Protein AF-A0A1V4AU35-F1 (afdb_monomer_lite)

Structure (mmCIF, N/CA/C/O backbone):
data_AF-A0A1V4AU35-F1
#
_entry.id   AF-A0A1V4AU35-F1
#
loop_
_atom_site.group_PDB
_atom_site.id
_atom_site.type_symbol
_atom_site.label_atom_id
_atom_site.label_alt_id
_atom_site.label_comp_id
_atom_site.label_asym_id
_atom_site.label_entity_id
_atom_site.label_seq_id
_atom_site.pdbx_PDB_ins_code
_atom_site.Cartn_x
_atom_site.Cartn_y
_atom_site.Cartn_z
_atom_site.occupancy
_atom_site.B_iso_or_equiv
_atom_site.auth_seq_id
_atom_site.auth_comp_id
_atom_site.auth_asym_id
_atom_site.auth_atom_id
_atom_site.pdbx_PDB_model_num
ATOM 1 N N . MET A 1 1 ? 30.024 5.026 27.381 1.00 40.88 1 MET A N 1
ATOM 2 C CA . MET A 1 1 ? 29.007 5.683 26.532 1.00 40.88 1 MET A CA 1
ATOM 3 C C . MET A 1 1 ? 27.911 4.669 26.258 1.00 40.88 1 MET A C 1
ATOM 5 O O . MET A 1 1 ? 28.173 3.705 25.551 1.00 40.88 1 MET A O 1
ATOM 9 N N . HIS A 1 2 ? 26.726 4.820 26.856 1.00 42.16 2 HIS A N 1
ATOM 10 C CA . HIS A 1 2 ? 25.562 4.055 26.404 1.00 42.16 2 HIS A CA 1
ATOM 11 C C . HIS A 1 2 ? 25.242 4.526 24.984 1.00 42.16 2 HIS A C 1
ATOM 13 O O . HIS A 1 2 ? 24.972 5.709 24.787 1.00 42.16 2 HIS A O 1
ATOM 19 N N . LYS A 1 3 ? 25.348 3.635 23.991 1.00 52.97 3 LYS A N 1
ATOM 20 C CA . LYS A 1 3 ? 24.887 3.923 22.630 1.00 52.97 3 LYS A CA 1
ATOM 21 C C . LYS A 1 3 ? 23.388 4.206 22.758 1.00 52.97 3 LYS A C 1
ATOM 23 O O . LYS A 1 3 ? 22.658 3.338 23.234 1.00 52.97 3 LYS A O 1
ATOM 28 N N . ALA A 1 4 ? 22.962 5.435 22.465 1.00 67.38 4 ALA A N 1
ATOM 29 C CA . ALA A 1 4 ? 21.545 5.776 22.483 1.00 67.38 4 ALA A CA 1
ATOM 30 C C . ALA A 1 4 ? 20.812 4.773 21.583 1.00 67.38 4 ALA A C 1
ATOM 32 O O . ALA A 1 4 ? 21.264 4.496 20.471 1.00 67.38 4 ALA A O 1
ATOM 33 N N . VAL A 1 5 ? 19.745 4.165 22.102 1.00 85.75 5 VAL A N 1
ATOM 34 C CA . VAL A 1 5 ? 18.969 3.172 21.354 1.00 85.75 5 VAL A CA 1
ATOM 35 C C . VAL A 1 5 ? 18.377 3.868 20.134 1.00 85.75 5 VAL A C 1
ATOM 37 O O . VAL A 1 5 ? 17.760 4.923 20.275 1.00 85.75 5 VAL A O 1
ATOM 40 N N . ASN A 1 6 ? 18.579 3.294 18.946 1.00 92.31 6 ASN A N 1
ATOM 41 C CA . ASN A 1 6 ? 18.028 3.836 17.712 1.00 92.31 6 ASN A CA 1
ATOM 42 C C . ASN A 1 6 ? 16.489 3.928 17.842 1.00 92.31 6 ASN A C 1
ATOM 44 O O . ASN A 1 6 ? 15.837 2.889 18.009 1.00 92.31 6 ASN A O 1
ATOM 48 N N . PRO A 1 7 ? 15.891 5.135 17.775 1.00 93.06 7 PRO A N 1
ATOM 49 C CA . PRO A 1 7 ? 14.463 5.343 18.033 1.00 93.06 7 PRO A CA 1
ATOM 50 C C . PRO A 1 7 ? 13.555 4.707 16.970 1.00 93.06 7 PRO A C 1
ATOM 52 O O . PRO A 1 7 ? 12.344 4.598 17.178 1.00 93.06 7 PRO A O 1
ATOM 55 N N . TYR A 1 8 ? 14.132 4.267 15.850 1.00 95.00 8 TYR A N 1
ATOM 56 C CA . TYR A 1 8 ? 13.430 3.614 14.751 1.00 95.00 8 TYR A CA 1
ATOM 57 C C . TYR A 1 8 ? 13.539 2.083 14.785 1.00 95.00 8 TYR A C 1
ATOM 59 O O . TYR A 1 8 ? 12.845 1.426 14.023 1.00 95.00 8 TYR A O 1
ATOM 67 N N . SER A 1 9 ? 14.331 1.494 15.692 1.00 91.50 9 SER A N 1
ATOM 68 C CA . SER A 1 9 ? 14.586 0.037 15.763 1.00 91.50 9 SER A CA 1
ATOM 69 C C . SER A 1 9 ? 13.338 -0.842 15.946 1.00 91.50 9 SER A C 1
ATOM 71 O O . SER A 1 9 ? 13.358 -2.022 15.614 1.00 91.50 9 SER A O 1
ATOM 73 N N . GLY A 1 10 ? 12.234 -0.276 16.442 1.00 87.38 10 GLY A N 1
ATOM 74 C CA . GLY A 1 10 ? 10.934 -0.944 16.556 1.00 87.38 10 GLY A CA 1
ATOM 75 C C . GLY A 1 10 ? 10.010 -0.728 15.353 1.00 87.38 10 GLY A C 1
ATOM 76 O O . GLY A 1 10 ? 8.789 -0.691 15.543 1.00 87.38 10 GLY A O 1
ATOM 77 N N . TRP A 1 11 ? 10.547 -0.479 14.156 1.00 89.88 11 TRP A N 1
ATOM 78 C CA . TRP A 1 11 ? 9.750 -0.294 12.942 1.00 89.88 11 TRP A CA 1
ATOM 79 C C . TRP A 1 11 ? 8.896 -1.536 12.640 1.00 89.88 11 TRP A C 1
ATOM 81 O O . TRP A 1 11 ? 9.193 -2.656 13.050 1.00 89.88 11 TRP A O 1
ATOM 91 N N . GLY A 1 12 ? 7.756 -1.335 11.977 1.00 85.31 12 GLY A N 1
ATOM 92 C CA . GLY A 1 12 ? 6.824 -2.424 11.654 1.00 85.31 12 GLY A CA 1
ATOM 93 C C . GLY A 1 12 ? 5.922 -2.890 12.806 1.00 85.31 12 GLY A C 1
ATOM 94 O O . GLY A 1 12 ? 4.994 -3.660 12.554 1.00 85.31 12 GLY A O 1
ATOM 95 N N . THR A 1 13 ? 6.112 -2.395 14.030 1.00 91.44 13 THR A N 1
ATOM 96 C CA . THR A 1 13 ? 5.210 -2.661 15.165 1.00 91.44 13 THR A CA 1
ATOM 97 C C . THR A 1 13 ? 4.168 -1.547 15.340 1.00 91.44 13 THR A C 1
ATOM 99 O O . THR A 1 13 ? 4.411 -0.412 14.921 1.00 91.44 13 THR A O 1
ATOM 102 N N . PRO A 1 14 ? 2.986 -1.828 15.927 1.00 92.12 14 PRO A N 1
ATOM 103 C CA . PRO A 1 14 ? 2.044 -0.777 16.304 1.00 92.12 14 PRO A CA 1
ATOM 104 C C . PRO A 1 14 ? 2.680 0.226 17.274 1.00 92.12 14 PRO A C 1
ATOM 106 O O . PRO A 1 14 ? 3.368 -0.164 18.215 1.00 92.12 14 PRO A O 1
ATOM 109 N N . VAL A 1 15 ? 2.421 1.515 17.058 1.00 92.69 15 VAL A N 1
ATOM 110 C CA . VAL A 1 15 ? 3.004 2.623 17.834 1.00 92.69 15 VAL A CA 1
ATOM 111 C C . VAL A 1 15 ? 1.920 3.453 18.524 1.00 92.69 15 VAL A C 1
ATOM 113 O O . VAL A 1 15 ? 0.766 3.443 18.107 1.00 92.69 15 VAL A O 1
ATOM 116 N N . SER A 1 16 ? 2.294 4.194 19.564 1.00 91.62 16 SER A N 1
ATOM 117 C CA . SER A 1 16 ? 1.401 5.048 20.360 1.00 91.62 16 SER A CA 1
ATOM 118 C C . SER A 1 16 ? 2.112 6.332 20.796 1.00 91.62 16 SER A C 1
ATOM 120 O O . SER A 1 16 ? 3.343 6.425 20.707 1.00 91.62 16 SER A O 1
ATOM 122 N N . GLY A 1 17 ? 1.350 7.311 21.295 1.00 89.12 17 GLY A N 1
ATOM 123 C CA . GLY A 1 17 ? 1.886 8.569 21.821 1.00 89.12 17 GLY A CA 1
ATOM 124 C C . GLY A 1 17 ? 2.767 9.318 20.816 1.00 89.12 17 GLY A C 1
ATOM 125 O O . GLY A 1 17 ? 2.434 9.417 19.638 1.00 89.12 17 GLY A O 1
ATOM 126 N N . GLU A 1 18 ? 3.924 9.807 21.267 1.00 86.75 18 GLU A N 1
ATOM 127 C CA . GLU A 1 18 ? 4.847 10.624 20.460 1.00 86.75 18 GLU A CA 1
ATOM 128 C C . GLU A 1 18 ? 5.419 9.902 19.228 1.00 86.75 18 GLU A C 1
ATOM 130 O O . GLU A 1 18 ? 5.852 10.552 18.277 1.00 86.75 18 GLU A O 1
ATOM 135 N N . ARG A 1 19 ? 5.401 8.557 19.190 1.00 91.31 19 ARG A N 1
ATOM 136 C CA . ARG A 1 19 ? 5.804 7.810 17.985 1.00 91.31 19 ARG A CA 1
ATOM 137 C C . ARG A 1 19 ? 4.733 7.823 16.887 1.00 91.31 19 ARG A C 1
ATOM 139 O O . ARG A 1 19 ? 5.076 7.567 15.734 1.00 91.31 19 ARG A O 1
ATOM 146 N N . LEU A 1 20 ? 3.470 8.120 17.206 1.00 94.00 20 LEU A N 1
ATOM 147 C CA . LEU A 1 20 ? 2.360 8.173 16.247 1.00 94.00 20 LEU A CA 1
ATOM 148 C C . LEU A 1 20 ? 2.247 9.567 15.602 1.00 94.00 20 LEU A C 1
ATOM 150 O O . LEU A 1 20 ? 1.306 10.327 15.825 1.00 94.00 20 LEU A O 1
ATOM 154 N N . VAL A 1 21 ? 3.245 9.902 14.792 1.00 94.38 21 VAL A N 1
ATOM 155 C CA . VAL A 1 21 ? 3.406 11.225 14.170 1.00 94.38 21 VAL A CA 1
ATOM 156 C C . VAL A 1 21 ? 2.349 11.529 13.103 1.00 94.38 21 VAL A C 1
ATOM 158 O O . VAL A 1 21 ? 1.870 10.636 12.402 1.00 94.38 21 VAL A O 1
ATOM 161 N N . GLY A 1 22 ? 1.998 12.809 12.947 1.00 92.56 22 GLY A N 1
ATOM 162 C CA . GLY A 1 22 ? 1.112 13.283 11.876 1.00 92.56 22 GLY A CA 1
ATOM 163 C C . GLY A 1 22 ? -0.342 12.789 11.935 1.00 92.56 22 GLY A C 1
ATOM 164 O O . GLY A 1 22 ? -1.045 12.881 10.930 1.00 92.56 22 GLY A O 1
ATOM 165 N N . ARG A 1 23 ? -0.811 12.238 13.069 1.00 95.12 23 ARG A N 1
ATOM 166 C CA . ARG A 1 23 ? -2.171 11.667 13.210 1.00 95.12 23 ARG A CA 1
ATOM 167 C C . ARG A 1 23 ? -3.092 12.393 14.196 1.00 95.12 23 ARG A C 1
ATOM 169 O O . ARG A 1 23 ? -4.224 11.953 14.364 1.00 95.12 23 ARG A O 1
ATOM 176 N N . SER A 1 24 ? -2.667 13.493 14.817 1.00 92.31 24 SER A N 1
ATOM 177 C CA . SER A 1 24 ? -3.424 14.138 15.905 1.00 92.31 24 SER A CA 1
ATOM 178 C C . SER A 1 24 ? -4.845 14.552 15.503 1.00 92.31 24 SER A C 1
ATOM 180 O O . SER A 1 24 ? -5.803 14.133 16.142 1.00 92.31 24 SER A O 1
ATOM 182 N N . GLN A 1 25 ? -5.005 15.270 14.385 1.00 91.94 25 GLN A N 1
ATOM 183 C CA . GLN A 1 25 ? -6.330 15.699 13.900 1.00 91.94 25 GLN A CA 1
ATOM 184 C C . GLN A 1 25 ? -7.235 14.510 13.537 1.00 91.94 25 GLN A C 1
ATOM 186 O O . GLN A 1 25 ? -8.442 14.528 13.775 1.00 91.94 25 GLN A O 1
ATOM 191 N N . LEU A 1 26 ? -6.648 13.451 12.971 1.00 93.44 26 LEU A N 1
ATOM 192 C CA . LEU A 1 26 ? -7.372 12.231 12.627 1.00 93.44 26 LEU A CA 1
ATOM 193 C C . LEU A 1 26 ? -7.888 11.520 13.883 1.00 93.44 26 LEU A C 1
ATOM 195 O O . LEU A 1 26 ? -9.044 11.101 13.920 1.00 93.44 26 LEU A O 1
ATOM 199 N N . LEU A 1 27 ? -7.037 11.398 14.905 1.00 94.44 27 LEU A N 1
ATOM 200 C CA . LEU A 1 27 ? -7.393 10.806 16.193 1.00 94.44 27 LEU A CA 1
ATOM 201 C C . LEU A 1 27 ? -8.503 11.600 16.875 1.00 94.44 27 LEU A C 1
ATOM 203 O O . LEU A 1 27 ? -9.478 11.001 17.320 1.00 94.44 27 LEU A O 1
ATOM 207 N N . GLU A 1 28 ? -8.400 12.929 16.902 1.00 92.44 28 GLU A N 1
ATOM 208 C CA . GLU A 1 28 ? -9.446 13.800 17.448 1.00 92.44 28 GLU A CA 1
ATOM 209 C C . GLU A 1 28 ? -10.789 13.562 16.754 1.00 92.44 28 GLU A C 1
ATOM 211 O O . GLU A 1 28 ? -11.797 13.345 17.431 1.00 92.44 28 GLU A O 1
ATOM 216 N N . ARG A 1 29 ? -10.798 13.507 15.415 1.00 93.06 29 ARG A N 1
ATOM 217 C CA . ARG A 1 29 ? -12.007 13.206 14.639 1.00 93.06 29 ARG A CA 1
ATOM 218 C C . ARG A 1 29 ? -12.571 11.827 14.985 1.00 93.06 29 ARG A C 1
ATOM 220 O O . ARG A 1 29 ? -13.757 11.727 15.284 1.00 93.06 29 ARG A O 1
ATOM 227 N N . ILE A 1 30 ? -11.749 10.775 14.980 1.00 93.62 30 ILE A N 1
ATOM 228 C CA . ILE A 1 30 ? -12.191 9.404 15.300 1.00 93.62 30 ILE A CA 1
ATOM 229 C C . ILE A 1 30 ? -12.781 9.344 16.716 1.00 93.62 30 ILE A C 1
ATOM 231 O O . ILE A 1 30 ? -13.872 8.810 16.908 1.00 93.62 30 ILE A O 1
ATOM 235 N N . ILE A 1 31 ? -12.104 9.937 17.701 1.00 92.69 31 ILE A N 1
ATOM 236 C CA . ILE A 1 31 ? -12.554 9.965 19.098 1.00 92.69 31 ILE A CA 1
ATOM 237 C C . ILE A 1 31 ? -13.882 10.712 19.227 1.00 92.69 31 ILE A C 1
ATOM 239 O O . ILE A 1 31 ? -14.780 10.234 19.919 1.00 92.69 31 ILE A O 1
ATOM 243 N N . GLN A 1 32 ? -14.039 11.860 18.560 1.00 91.31 32 GLN A N 1
ATOM 244 C CA . GLN A 1 32 ? -15.302 12.604 18.553 1.00 91.31 32 GLN A CA 1
ATOM 245 C C . GLN A 1 32 ? -16.448 11.769 17.969 1.00 91.31 32 GLN A C 1
ATOM 247 O O . GLN A 1 32 ? -17.530 11.738 18.555 1.00 91.31 32 GLN A O 1
ATOM 252 N N . ARG A 1 33 ? -16.206 11.040 16.871 1.00 91.38 33 ARG A N 1
ATOM 253 C CA . ARG A 1 33 ? -17.212 10.156 16.261 1.00 91.38 33 ARG A CA 1
ATOM 254 C C . ARG A 1 33 ? -17.619 9.010 17.176 1.00 91.38 33 ARG A C 1
ATOM 256 O O . ARG A 1 33 ? -18.814 8.802 17.387 1.00 91.38 33 ARG A O 1
ATOM 263 N N . ILE A 1 34 ? -16.648 8.346 17.798 1.00 91.00 34 ILE A N 1
ATOM 264 C CA . ILE A 1 34 ? -16.921 7.269 18.756 1.00 91.00 34 ILE A CA 1
ATOM 265 C C . ILE A 1 34 ? -17.703 7.808 19.963 1.00 91.00 34 ILE A C 1
ATOM 267 O O . ILE A 1 34 ? -18.671 7.190 20.395 1.00 91.00 34 ILE A O 1
ATOM 271 N N . LYS A 1 35 ? -17.352 8.997 20.475 1.00 88.88 35 LYS A N 1
ATOM 272 C CA . LYS A 1 35 ? -18.102 9.655 21.562 1.00 88.88 35 LYS A CA 1
ATOM 273 C C . LYS A 1 35 ? -19.542 9.998 21.170 1.00 88.88 35 LYS A C 1
ATOM 275 O O . LYS A 1 35 ? -20.412 9.990 22.036 1.00 88.88 35 LYS A O 1
ATOM 280 N N . SER A 1 36 ? -19.796 10.266 19.888 1.00 89.44 36 SER A N 1
ATOM 281 C CA . SER A 1 36 ? -21.146 10.442 19.337 1.00 89.44 36 SER A CA 1
ATOM 282 C C . SER A 1 36 ? -21.861 9.130 18.981 1.00 89.44 36 SER A C 1
ATOM 284 O O . SER A 1 36 ? -22.930 9.179 18.380 1.00 89.44 36 SER A O 1
ATOM 286 N N . GLU A 1 37 ? -21.288 7.976 19.349 1.00 89.81 37 GLU A N 1
ATOM 287 C CA . GLU A 1 37 ? -21.822 6.634 19.067 1.00 89.81 37 GLU A CA 1
ATOM 288 C C . GLU A 1 37 ? -21.949 6.329 17.565 1.00 89.81 37 GLU A C 1
ATOM 290 O O . GLU A 1 37 ? -22.807 5.554 17.145 1.00 89.81 37 GLU A O 1
ATOM 295 N N . ALA A 1 38 ? -21.110 6.956 16.735 1.00 91.88 38 ALA A N 1
ATOM 296 C CA . ALA A 1 38 ? -21.051 6.667 15.309 1.00 91.88 38 ALA A CA 1
ATOM 297 C C . ALA A 1 38 ? -20.121 5.475 15.050 1.00 91.88 38 ALA A C 1
ATOM 299 O O . ALA A 1 38 ? -18.999 5.433 15.562 1.00 91.88 38 ALA A O 1
ATOM 300 N N . HIS A 1 39 ? -20.571 4.528 14.222 1.00 95.12 39 HIS A N 1
ATOM 301 C CA . HIS A 1 39 ? -19.706 3.462 13.724 1.00 95.12 39 HIS A CA 1
ATOM 302 C C . HIS A 1 39 ? -18.657 4.044 12.778 1.00 95.12 39 HIS A C 1
ATOM 304 O O . HIS A 1 39 ? -18.962 4.896 11.941 1.00 95.12 39 HIS A O 1
ATOM 310 N N . CYS A 1 40 ? -17.424 3.563 12.889 1.00 95.69 40 CYS A N 1
ATOM 311 C CA . CYS A 1 40 ? -16.301 4.047 12.096 1.00 95.69 40 CYS A CA 1
ATOM 312 C C . CYS A 1 40 ? -15.672 2.902 11.305 1.00 95.69 40 CYS A C 1
ATOM 314 O O . CYS A 1 40 ? -15.544 1.785 11.803 1.00 95.69 40 CYS A O 1
ATOM 316 N N . SER A 1 41 ? -15.205 3.195 10.096 1.00 96.56 41 SER A N 1
ATOM 317 C CA . SER A 1 41 ? -14.365 2.294 9.311 1.00 96.56 41 SER A CA 1
ATOM 318 C C . SER A 1 41 ? -13.031 2.975 9.018 1.00 96.56 41 SER A C 1
ATOM 320 O O . SER A 1 41 ? -12.982 3.957 8.283 1.00 96.56 41 SER A O 1
ATOM 322 N N . ILE A 1 42 ? -11.947 2.490 9.623 1.00 97.31 42 ILE A N 1
ATOM 323 C CA . ILE A 1 42 ? -10.579 2.945 9.368 1.00 97.31 42 ILE A CA 1
ATOM 324 C C . ILE A 1 42 ? -10.007 2.092 8.238 1.00 97.31 42 ILE A C 1
ATOM 326 O O . ILE A 1 42 ? -9.680 0.917 8.421 1.00 97.31 42 ILE A O 1
ATOM 330 N N . VAL A 1 43 ? -9.862 2.707 7.071 1.00 96.25 43 VAL A N 1
ATOM 331 C CA . VAL A 1 43 ? -9.454 2.045 5.829 1.00 96.25 43 VAL A CA 1
ATOM 332 C C . VAL A 1 43 ? -8.100 2.583 5.393 1.00 96.25 43 VAL A C 1
ATOM 334 O O . VAL A 1 43 ? -7.816 3.764 5.558 1.00 96.25 43 VAL A O 1
ATOM 337 N N . GLY A 1 44 ? -7.235 1.753 4.825 1.00 94.19 44 GLY A N 1
ATOM 338 C CA . GLY A 1 44 ? -5.970 2.240 4.279 1.00 94.19 44 GLY A CA 1
ATOM 339 C C . GLY A 1 44 ? -4.986 1.136 3.950 1.00 94.19 44 GLY A C 1
ATOM 340 O O . GLY A 1 44 ? -5.074 0.018 4.455 1.00 94.19 44 GLY A O 1
ATOM 341 N N . LEU A 1 45 ? -3.981 1.465 3.150 1.00 91.75 45 LEU A N 1
ATOM 342 C CA . LEU A 1 45 ? -2.992 0.502 2.674 1.00 91.75 45 LEU A CA 1
ATOM 343 C C . LEU A 1 45 ? -2.214 -0.186 3.818 1.00 91.75 45 LEU A C 1
ATOM 345 O O . LEU A 1 45 ? -2.213 0.281 4.973 1.00 91.75 45 LEU A O 1
ATOM 349 N N . PRO A 1 46 ? -1.576 -1.341 3.544 1.00 92.12 46 PRO A N 1
ATOM 350 C CA . PRO A 1 46 ? -0.737 -2.029 4.516 1.00 92.12 46 PRO A CA 1
ATOM 351 C C . PRO A 1 46 ? 0.289 -1.084 5.148 1.00 92.12 46 PRO A C 1
ATOM 353 O O . PRO A 1 46 ? 0.809 -0.190 4.495 1.00 92.12 46 PRO A O 1
ATOM 356 N N . ARG A 1 47 ? 0.583 -1.283 6.439 1.00 94.00 47 ARG A N 1
ATOM 357 C CA . ARG A 1 47 ? 1.661 -0.569 7.149 1.00 94.00 47 ARG A CA 1
ATOM 358 C C . ARG A 1 47 ? 1.534 0.973 7.223 1.00 94.00 47 ARG A C 1
ATOM 360 O O . ARG A 1 47 ? 2.493 1.633 7.611 1.00 94.00 47 ARG A O 1
ATOM 367 N N . LEU A 1 48 ? 0.353 1.556 6.973 1.00 94.94 48 LEU A N 1
ATOM 368 C CA . LEU A 1 48 ? 0.091 2.995 7.196 1.00 94.94 48 LEU A CA 1
ATOM 369 C C . LEU A 1 48 ? -0.173 3.390 8.666 1.00 94.94 48 LEU A C 1
ATOM 371 O O . LEU A 1 48 ? -0.304 4.578 8.969 1.00 94.94 48 LEU A O 1
ATOM 375 N N . GLY A 1 49 ? -0.241 2.411 9.577 1.00 95.19 49 GLY A N 1
ATOM 376 C CA . GLY A 1 49 ? -0.455 2.637 11.013 1.00 95.19 49 GLY A CA 1
ATOM 377 C C . GLY A 1 49 ? -1.913 2.556 11.473 1.00 95.19 49 GLY A C 1
ATOM 378 O O . GLY A 1 49 ? -2.256 3.160 12.482 1.00 95.19 49 GLY A O 1
ATOM 379 N N . LYS A 1 50 ? -2.781 1.820 10.765 1.00 96.19 50 LYS A N 1
ATOM 380 C CA . LYS A 1 50 ? -4.205 1.685 11.126 1.00 96.19 50 LYS A CA 1
ATOM 381 C C . LYS A 1 50 ? -4.417 1.126 12.537 1.00 96.19 50 LYS A C 1
ATOM 383 O O . LYS A 1 50 ? -5.072 1.770 13.346 1.00 96.19 50 LYS A O 1
ATOM 388 N N . THR A 1 51 ? -3.786 -0.006 12.852 1.00 95.81 51 THR A N 1
ATOM 389 C CA . THR A 1 51 ? -3.792 -0.615 14.193 1.00 95.81 51 THR A CA 1
ATOM 390 C C . THR A 1 51 ? -3.257 0.348 15.256 1.00 95.81 51 THR A C 1
ATOM 392 O O . THR A 1 51 ? -3.834 0.456 16.332 1.00 95.81 51 THR A O 1
ATOM 395 N N . SER A 1 52 ? -2.200 1.110 14.948 1.00 96.75 52 SER A N 1
ATOM 396 C CA . SER A 1 52 ? -1.660 2.152 15.835 1.00 96.75 52 SER A CA 1
ATOM 397 C C . SER A 1 52 ? -2.703 3.230 16.147 1.00 96.75 52 SER A C 1
ATOM 399 O O . SER A 1 52 ? -2.922 3.560 17.307 1.00 96.75 52 SER A O 1
ATOM 401 N N . VAL A 1 53 ? -3.392 3.739 15.119 1.00 96.94 53 VAL A N 1
ATOM 402 C CA . VAL A 1 53 ? -4.458 4.743 15.265 1.00 96.94 53 VAL A CA 1
ATOM 403 C C . VAL A 1 53 ? -5.635 4.190 16.067 1.00 96.94 53 VAL A C 1
ATOM 405 O O . VAL A 1 53 ? -6.113 4.861 16.976 1.00 96.94 53 VAL A O 1
ATOM 408 N N . ALA A 1 54 ? -6.085 2.968 15.773 1.00 96.00 54 ALA A N 1
ATOM 409 C CA . ALA A 1 54 ? -7.206 2.352 16.476 1.00 96.00 54 ALA A CA 1
ATOM 410 C C . ALA A 1 54 ? -6.894 2.121 17.964 1.00 96.00 54 ALA A C 1
ATOM 412 O O . ALA A 1 54 ? -7.680 2.509 18.827 1.00 96.00 54 ALA A O 1
ATOM 413 N N . ARG A 1 55 ? -5.714 1.567 18.278 1.00 94.56 55 ARG A N 1
ATOM 414 C CA . ARG A 1 55 ? -5.261 1.360 19.664 1.00 94.56 55 ARG A CA 1
ATOM 415 C C . ARG A 1 55 ? -5.098 2.673 20.419 1.00 94.56 55 ARG A C 1
ATOM 417 O O . ARG A 1 55 ? -5.518 2.767 21.569 1.00 94.56 55 ARG A O 1
ATOM 424 N N . GLU A 1 56 ? -4.529 3.693 19.781 1.00 95.12 56 GLU A N 1
ATOM 425 C CA . GLU A 1 56 ? -4.366 5.002 20.413 1.00 95.12 56 GLU A CA 1
ATOM 426 C C . GLU A 1 56 ? -5.717 5.680 20.675 1.00 95.12 56 GLU A C 1
ATOM 428 O O . GLU A 1 56 ? -5.917 6.248 21.748 1.00 95.12 56 GLU A O 1
ATOM 433 N N . ALA A 1 57 ? -6.674 5.572 19.747 1.00 93.38 57 ALA A N 1
ATOM 434 C CA . ALA A 1 57 ? -8.023 6.100 19.942 1.00 93.38 57 ALA A CA 1
ATOM 435 C C . ALA A 1 57 ? -8.711 5.462 21.161 1.00 93.38 57 ALA A C 1
ATOM 437 O O . ALA A 1 57 ? -9.270 6.177 21.992 1.00 93.38 57 ALA A O 1
ATOM 438 N N . ILE A 1 58 ? -8.613 4.137 21.315 1.00 90.38 58 ILE A N 1
ATOM 439 C CA . ILE A 1 58 ? -9.118 3.420 22.497 1.00 90.38 58 ILE A CA 1
ATOM 440 C C . ILE A 1 58 ? -8.427 3.895 23.771 1.00 90.38 58 ILE A C 1
ATOM 442 O O . ILE A 1 58 ? -9.102 4.234 24.742 1.00 90.38 58 ILE A O 1
ATOM 446 N N . ARG A 1 59 ? -7.090 3.950 23.763 1.00 90.88 59 ARG A N 1
ATOM 447 C CA . ARG A 1 59 ? -6.297 4.369 24.923 1.00 90.88 59 ARG A CA 1
ATOM 448 C C . ARG A 1 59 ? -6.739 5.748 25.415 1.00 90.88 59 ARG A C 1
ATOM 450 O O . ARG A 1 59 ? -6.923 5.946 26.611 1.00 90.88 59 ARG A O 1
ATOM 457 N N . LEU A 1 60 ? -6.949 6.687 24.492 1.00 89.88 60 LEU A N 1
ATOM 458 C CA . LEU A 1 60 ? -7.411 8.045 24.794 1.00 89.88 60 LEU A CA 1
ATOM 459 C C . LEU A 1 60 ? -8.884 8.101 25.237 1.00 89.88 60 LEU A C 1
ATOM 461 O O . LEU A 1 60 ? -9.263 8.965 26.031 1.00 89.88 60 LEU A O 1
ATOM 465 N N . LEU A 1 61 ? -9.734 7.193 24.753 1.00 87.88 61 LEU A N 1
ATOM 466 C CA . LEU A 1 61 ? -11.116 7.069 25.227 1.00 87.88 61 LEU A CA 1
ATOM 467 C C . LEU A 1 61 ? -11.169 6.559 26.669 1.00 87.88 61 LEU A C 1
ATOM 469 O O . LEU A 1 61 ? -11.871 7.149 27.487 1.00 87.88 61 LEU A O 1
ATOM 473 N N . GLN A 1 62 ? -10.386 5.529 26.994 1.00 85.00 62 GLN A N 1
ATOM 474 C CA . GLN A 1 62 ? -10.316 4.955 28.340 1.00 85.00 62 GLN A CA 1
ATOM 475 C C . GLN A 1 62 ? -9.777 5.956 29.369 1.00 85.00 62 GLN A C 1
ATOM 477 O O . GLN A 1 62 ? -10.283 6.017 30.486 1.00 85.00 62 GLN A O 1
ATOM 482 N N . THR A 1 63 ? -8.796 6.789 29.001 1.00 83.19 63 THR A N 1
ATOM 483 C CA . THR A 1 63 ? -8.267 7.816 29.916 1.00 83.19 63 THR A CA 1
ATOM 484 C C . THR A 1 63 ? -9.218 8.991 30.130 1.00 83.19 63 THR A C 1
ATOM 486 O O . THR A 1 63 ? -9.115 9.665 31.153 1.00 83.19 63 THR A O 1
ATOM 489 N N . THR A 1 64 ? -10.129 9.265 29.189 1.00 76.81 64 THR A N 1
ATOM 490 C CA . THR A 1 64 ? -11.014 10.444 29.247 1.00 76.81 64 THR A CA 1
ATOM 491 C C . THR A 1 64 ? -12.463 10.137 29.618 1.00 76.81 64 THR A C 1
ATOM 493 O O . THR A 1 64 ? -13.211 11.079 29.873 1.00 76.81 64 THR A O 1
ATOM 496 N N . ASN A 1 65 ? -12.885 8.867 29.646 1.00 70.38 65 ASN A N 1
ATOM 497 C CA . ASN A 1 65 ? -14.291 8.506 29.832 1.00 70.38 65 ASN A CA 1
ATOM 498 C C . ASN A 1 65 ? -14.472 7.285 30.756 1.00 70.38 65 ASN A C 1
ATOM 500 O O . ASN A 1 65 ? -14.489 6.139 30.306 1.00 70.38 65 ASN A O 1
ATOM 504 N N . ALA A 1 66 ? -14.631 7.542 32.058 1.00 61.12 66 ALA A N 1
ATOM 505 C CA . ALA A 1 66 ? -14.937 6.524 33.062 1.00 61.12 66 ALA A CA 1
ATOM 506 C C . ALA A 1 66 ? -16.386 6.028 32.883 1.00 61.12 66 ALA A C 1
ATOM 508 O O . ALA A 1 66 ? -17.319 6.614 33.423 1.00 61.12 66 ALA A O 1
ATOM 509 N N . GLY A 1 67 ? -16.587 4.992 32.065 1.00 72.88 67 GLY A N 1
ATOM 510 C CA . GLY A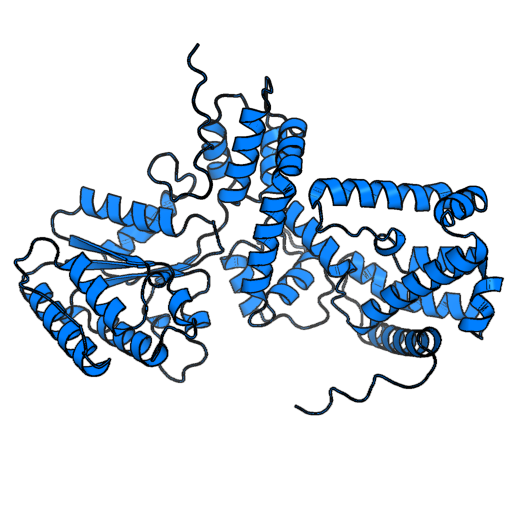 1 67 ? -17.915 4.407 31.814 1.00 72.88 67 GLY A CA 1
ATOM 511 C C . GLY A 1 67 ? -18.113 3.762 30.440 1.00 72.88 67 GLY A C 1
ATOM 512 O O . GLY A 1 67 ? -19.233 3.370 30.112 1.00 72.88 67 GLY A O 1
ATOM 513 N N . VAL A 1 68 ? -17.060 3.670 29.621 1.00 82.19 68 VAL A N 1
ATOM 514 C CA . VAL A 1 68 ? -17.090 2.957 28.338 1.00 82.19 68 VAL A CA 1
ATOM 515 C C . VAL A 1 68 ? -16.241 1.696 28.444 1.00 82.19 68 VAL A C 1
ATOM 517 O O . VAL A 1 68 ? -15.038 1.789 28.690 1.00 82.19 68 VAL A O 1
ATOM 520 N N . ASN A 1 69 ? -16.854 0.537 28.209 1.00 87.50 69 ASN A N 1
ATOM 521 C CA . ASN A 1 69 ? -16.131 -0.720 28.054 1.00 87.50 69 ASN A CA 1
ATOM 522 C C . ASN A 1 69 ? -15.552 -0.752 26.645 1.00 87.50 69 ASN A C 1
ATOM 524 O O . ASN A 1 69 ? -16.267 -0.513 25.670 1.00 87.50 69 ASN A O 1
ATOM 528 N N . VAL A 1 70 ? -14.253 -1.004 26.528 1.00 89.19 70 VAL A N 1
ATOM 529 C CA . VAL A 1 70 ? -13.591 -1.016 25.226 1.00 89.19 70 VAL A CA 1
ATOM 530 C C . VAL A 1 70 ? -12.946 -2.362 24.992 1.00 89.19 70 VAL A C 1
ATOM 532 O O . VAL A 1 70 ? -12.117 -2.775 25.795 1.00 89.19 70 VAL A O 1
ATOM 535 N N . GLY A 1 71 ? -13.317 -2.993 23.882 1.00 90.69 71 GLY A N 1
ATOM 536 C CA . GLY A 1 71 ? -12.791 -4.277 23.454 1.00 90.69 71 GLY A CA 1
ATOM 537 C C . GLY A 1 71 ? -11.994 -4.190 22.158 1.00 90.69 71 GLY A C 1
ATOM 538 O O . GLY A 1 71 ? -12.305 -3.370 21.283 1.00 90.69 71 GLY A O 1
ATOM 539 N N . TYR A 1 72 ? -10.980 -5.044 22.019 1.00 94.25 72 TYR A N 1
ATOM 540 C CA . TYR A 1 72 ? -10.161 -5.129 20.809 1.00 94.25 72 TYR A CA 1
ATOM 541 C C . TYR A 1 72 ? -10.095 -6.561 20.285 1.00 94.25 72 TYR A C 1
ATOM 543 O O . TYR A 1 72 ? -9.509 -7.438 20.908 1.00 94.25 72 TYR A O 1
ATOM 551 N N . VAL A 1 73 ? -10.612 -6.789 19.080 1.00 94.88 73 VAL A N 1
ATOM 552 C CA . VAL A 1 73 ? -10.604 -8.105 18.438 1.00 94.88 73 VAL A CA 1
ATOM 553 C C . VAL A 1 73 ? -9.855 -8.029 17.118 1.00 94.88 73 VAL A C 1
ATOM 555 O O . VAL A 1 73 ? -10.197 -7.232 16.252 1.00 94.88 73 VAL A O 1
ATOM 558 N N . THR A 1 74 ? -8.857 -8.891 16.935 1.00 94.56 74 THR A N 1
ATOM 559 C CA . THR A 1 74 ? -8.215 -9.107 15.631 1.00 94.56 74 THR A CA 1
ATOM 560 C C . THR A 1 74 ? -8.887 -10.280 14.936 1.00 94.56 74 THR A C 1
ATOM 562 O O . THR A 1 74 ? -8.774 -11.422 15.382 1.00 94.56 74 THR A O 1
ATOM 565 N N . LEU A 1 75 ? -9.587 -10.011 13.836 1.00 91.75 75 LEU A N 1
ATOM 566 C CA . LEU A 1 75 ? -10.412 -11.013 13.170 1.00 91.75 75 LEU A CA 1
ATOM 567 C C . LEU A 1 75 ? -9.580 -12.070 12.434 1.00 91.75 75 LEU A C 1
ATOM 569 O O . LEU A 1 75 ? -9.995 -13.227 12.362 1.00 91.75 75 LEU A O 1
ATOM 573 N N . ASP A 1 76 ? -8.376 -11.722 11.968 1.00 86.81 76 ASP A N 1
ATOM 574 C CA . ASP A 1 76 ? -7.449 -12.688 11.364 1.00 86.81 76 ASP A CA 1
ATOM 575 C C . ASP A 1 76 ? -7.026 -13.789 12.360 1.00 86.81 76 ASP A C 1
ATOM 577 O O . ASP A 1 76 ? -6.798 -14.935 11.979 1.00 86.81 76 ASP A O 1
ATOM 581 N N . ALA A 1 77 ? -7.038 -13.499 13.664 1.00 88.06 77 ALA A N 1
ATOM 582 C CA . ALA A 1 77 ? -6.754 -14.482 14.710 1.00 88.06 77 ALA A CA 1
ATOM 583 C C . ALA A 1 77 ? -7.951 -15.399 15.040 1.00 88.06 77 ALA A C 1
ATOM 585 O O . ALA A 1 77 ? -7.835 -16.281 15.893 1.00 88.06 77 ALA A O 1
ATOM 586 N N . THR A 1 78 ? -9.102 -15.196 14.393 1.00 88.94 78 THR A N 1
ATOM 587 C CA . THR A 1 78 ? -10.303 -16.017 14.584 1.00 88.94 78 THR A CA 1
ATOM 588 C C . THR A 1 78 ? -10.470 -17.034 13.457 1.00 88.94 78 THR A C 1
ATOM 590 O O . THR A 1 78 ? -10.126 -16.780 12.301 1.00 88.94 78 THR A O 1
ATOM 593 N N . SER A 1 79 ? -11.007 -18.198 13.812 1.00 87.19 79 SER A N 1
ATOM 594 C CA . SER A 1 79 ? -11.291 -19.321 12.913 1.00 87.19 79 SER A CA 1
ATOM 595 C C . SER A 1 79 ? -12.644 -19.212 12.209 1.00 87.19 79 SER A C 1
ATOM 597 O O . SER A 1 79 ? -12.881 -19.943 11.257 1.00 87.19 79 SER A O 1
ATOM 599 N N . GLY A 1 80 ? -13.529 -18.314 12.650 1.00 90.69 80 GLY A N 1
ATOM 600 C CA . GLY A 1 80 ? -14.861 -18.158 12.076 1.00 90.69 80 GLY A CA 1
ATOM 601 C C . GLY A 1 80 ? -15.802 -17.299 12.930 1.00 90.69 80 GLY A C 1
ATOM 602 O O . GLY A 1 80 ? -15.393 -16.768 13.969 1.00 90.69 80 GLY A O 1
ATOM 603 N N . PRO A 1 81 ? -17.082 -17.197 12.529 1.00 92.62 81 PRO A N 1
ATOM 604 C CA . PRO A 1 81 ? -18.072 -16.309 13.141 1.00 92.62 81 PRO A CA 1
ATOM 605 C C . PRO A 1 81 ? -18.312 -16.573 14.628 1.00 92.62 81 PRO A C 1
ATOM 607 O O . PRO A 1 81 ? -18.408 -15.640 15.419 1.00 92.62 81 PRO A O 1
ATOM 610 N N . VAL A 1 82 ? -18.396 -17.852 15.008 1.00 93.88 82 VAL A N 1
ATOM 611 C CA . VAL A 1 82 ? -18.681 -18.283 16.385 1.00 93.88 82 VAL A CA 1
ATOM 612 C C . VAL A 1 82 ? -17.600 -17.773 17.336 1.00 93.88 82 VAL A C 1
ATOM 614 O O . VAL A 1 82 ? -17.905 -17.118 18.329 1.00 93.88 82 VAL A O 1
ATOM 617 N N . GLN A 1 83 ? -16.331 -17.997 16.981 1.00 92.81 83 GLN A N 1
ATOM 618 C CA . GLN A 1 83 ? -15.203 -17.504 17.765 1.00 92.81 83 GLN A CA 1
ATOM 619 C C . GLN A 1 83 ? -15.127 -15.974 17.742 1.00 92.81 83 GLN A C 1
ATOM 621 O O . GLN A 1 83 ? -14.757 -15.371 18.742 1.00 92.81 83 GLN A O 1
ATOM 626 N N . ALA A 1 84 ? -15.486 -15.326 16.629 1.00 93.81 84 ALA A N 1
ATOM 627 C CA . ALA A 1 84 ? -15.518 -13.869 16.564 1.00 93.81 84 ALA A CA 1
ATOM 628 C C . ALA A 1 84 ? -16.525 -13.273 17.565 1.00 93.81 84 ALA A C 1
ATOM 630 O O . ALA A 1 84 ? -16.169 -12.345 18.287 1.00 93.81 84 ALA A O 1
ATOM 631 N N . TYR A 1 85 ? -17.741 -13.823 17.668 1.00 94.81 85 TYR A N 1
ATOM 632 C CA . TYR A 1 85 ? -18.717 -13.379 18.671 1.00 94.81 85 TYR A CA 1
ATOM 633 C C . TYR A 1 85 ? -18.230 -13.607 20.102 1.00 94.81 85 TYR A C 1
ATOM 635 O O . TYR A 1 85 ? -18.318 -12.689 20.915 1.00 94.81 85 TYR A O 1
ATOM 643 N N . GLU A 1 86 ? -17.678 -14.789 20.389 1.00 92.62 86 GLU A N 1
ATOM 644 C CA . GLU A 1 86 ? -17.115 -15.124 21.704 1.00 92.62 86 GLU A CA 1
ATOM 645 C C . GLU A 1 86 ? -16.036 -14.109 22.111 1.00 92.62 86 GLU A C 1
ATOM 647 O O . GLU A 1 86 ? -16.140 -13.486 23.165 1.00 92.62 86 GLU A O 1
ATOM 652 N N . ARG A 1 87 ? -15.073 -13.833 21.219 1.00 92.12 87 ARG A N 1
ATOM 653 C CA . ARG A 1 87 ? -14.006 -12.844 21.447 1.00 92.12 87 ARG A CA 1
ATOM 654 C C . ARG A 1 87 ? -14.529 -11.429 21.664 1.00 92.12 87 ARG A C 1
ATOM 656 O O . ARG A 1 87 ? -14.009 -10.716 22.514 1.00 92.12 87 ARG A O 1
ATOM 663 N N . ILE A 1 88 ? -15.541 -11.008 20.902 1.00 93.25 88 ILE A N 1
ATOM 664 C CA . ILE A 1 88 ? -16.141 -9.679 21.082 1.00 93.25 88 ILE A CA 1
ATOM 665 C C . ILE A 1 88 ? -16.746 -9.557 22.481 1.00 93.25 88 ILE A C 1
ATOM 667 O O . ILE A 1 88 ? -16.563 -8.521 23.116 1.00 93.25 88 ILE A O 1
ATOM 671 N N . LEU A 1 89 ? -17.449 -10.589 22.959 1.00 91.50 89 LEU A N 1
ATOM 672 C CA . LEU A 1 89 ? -18.038 -10.580 24.297 1.00 91.50 89 LEU A CA 1
ATOM 673 C C . LEU A 1 89 ? -16.967 -10.582 25.389 1.00 91.50 89 LEU A C 1
ATOM 675 O O . LEU A 1 89 ? -17.031 -9.721 26.259 1.00 91.50 89 LEU A O 1
ATOM 679 N N . GLU A 1 90 ? -15.972 -11.476 25.307 1.00 89.44 90 GLU A N 1
ATOM 680 C CA . GLU A 1 90 ? -14.857 -11.561 26.270 1.00 89.44 90 GLU A CA 1
ATOM 681 C C . GLU A 1 90 ? -14.203 -10.193 26.523 1.00 89.44 90 GLU A C 1
ATOM 683 O O . GLU A 1 90 ? -13.896 -9.833 27.659 1.00 89.44 90 GLU A O 1
ATOM 688 N N . GLU A 1 91 ? -14.024 -9.416 25.456 1.00 88.44 91 GLU A N 1
ATOM 689 C CA . GLU A 1 91 ? -13.360 -8.118 25.492 1.00 88.44 91 GLU A CA 1
ATOM 690 C C . GLU A 1 91 ? -14.231 -6.991 26.084 1.00 88.44 91 GLU A C 1
ATOM 692 O O . GLU A 1 91 ? -13.702 -6.061 26.691 1.00 88.44 91 GLU A O 1
ATOM 697 N N . ILE A 1 92 ? -15.562 -7.045 25.940 1.00 86.00 92 ILE A N 1
ATOM 698 C CA . ILE A 1 92 ? -16.461 -5.979 26.435 1.00 86.00 92 ILE A CA 1
ATOM 699 C C . ILE A 1 92 ? -17.110 -6.273 27.785 1.00 86.00 92 ILE A C 1
ATOM 701 O O . ILE A 1 92 ? -17.579 -5.335 28.431 1.00 86.00 92 ILE A O 1
ATOM 705 N N . THR A 1 93 ? -17.151 -7.538 28.211 1.00 79.19 93 THR A N 1
ATOM 706 C CA . THR A 1 93 ? -17.705 -7.936 29.515 1.00 79.19 93 THR A CA 1
ATOM 707 C C . THR A 1 93 ? -16.638 -8.030 30.608 1.00 79.19 93 THR A C 1
ATOM 709 O O . THR A 1 93 ? -16.976 -8.293 31.766 1.00 79.19 93 THR A O 1
ATOM 712 N N . PHE A 1 94 ? -15.358 -7.795 30.282 1.00 62.53 94 PHE A N 1
ATOM 713 C CA . PHE A 1 94 ? -14.228 -7.911 31.207 1.00 62.53 94 PHE A CA 1
ATOM 714 C C . PHE A 1 94 ? -14.445 -7.086 32.492 1.00 62.53 94 PHE A C 1
ATOM 716 O O . PHE A 1 94 ? -14.402 -5.856 32.478 1.00 62.53 94 PHE A O 1
ATOM 723 N N . GLY A 1 95 ? -14.685 -7.774 33.616 1.00 56.59 95 GLY A N 1
ATOM 724 C CA . GLY A 1 95 ? -14.930 -7.169 34.935 1.00 56.59 95 GLY A CA 1
ATOM 725 C C . GLY A 1 95 ? -16.356 -7.331 35.479 1.00 56.59 95 GLY A C 1
ATOM 726 O O . GLY A 1 95 ? -16.574 -7.127 36.673 1.00 56.59 95 GLY A O 1
ATOM 727 N N . THR A 1 96 ? -17.312 -7.762 34.654 1.00 56.78 96 THR A N 1
ATOM 728 C CA . THR A 1 96 ? -18.597 -8.299 35.128 1.00 56.78 96 THR A CA 1
ATOM 729 C C . THR A 1 96 ? -18.441 -9.799 35.385 1.00 56.78 96 THR A C 1
ATOM 731 O O . THR A 1 96 ? -17.686 -10.473 34.689 1.00 56.78 96 THR A O 1
ATOM 734 N N . VAL A 1 97 ? -19.080 -10.339 36.429 1.00 47.41 97 VAL A N 1
ATOM 735 C CA . VAL A 1 97 ? -19.044 -11.781 36.734 1.00 47.41 97 VAL A CA 1
ATOM 736 C C . VAL A 1 97 ? -19.811 -12.521 35.636 1.00 47.41 97 VAL A C 1
ATOM 738 O O . VAL A 1 97 ? -21.004 -12.777 35.762 1.00 47.41 97 VAL A O 1
ATOM 741 N N . THR A 1 98 ? -19.147 -12.814 34.522 1.00 51.69 98 THR A N 1
ATOM 742 C CA . THR A 1 98 ? -19.658 -13.723 33.500 1.00 51.69 98 THR A CA 1
ATOM 743 C C . THR A 1 98 ? -19.068 -15.094 33.778 1.00 51.69 98 THR A C 1
ATOM 745 O O . THR A 1 98 ? -17.949 -15.396 33.360 1.00 51.69 98 THR A O 1
ATOM 748 N N . ASP A 1 99 ? -19.807 -15.921 34.514 1.00 49.97 99 ASP A N 1
ATOM 749 C CA . ASP A 1 99 ? -19.551 -17.357 34.530 1.00 49.97 99 ASP A CA 1
ATOM 750 C C . ASP A 1 99 ? -19.588 -17.873 33.081 1.00 49.97 99 ASP A C 1
ATOM 752 O O . ASP A 1 99 ? -20.632 -17.857 32.434 1.00 49.97 99 ASP A O 1
ATOM 756 N N . GLY A 1 100 ? -18.431 -18.302 32.570 1.00 57.03 100 GLY A N 1
ATOM 757 C CA . GLY A 1 100 ? -18.301 -19.262 31.472 1.00 57.03 100 GLY A CA 1
ATOM 758 C C . GLY A 1 100 ? -19.133 -19.010 30.212 1.00 57.03 100 GLY A C 1
ATOM 759 O O . GLY A 1 100 ? -19.845 -19.918 29.785 1.00 57.03 100 GLY A O 1
ATOM 760 N N . ILE A 1 101 ? -19.003 -17.843 29.570 1.00 65.56 101 ILE A N 1
ATOM 761 C CA . ILE A 1 101 ? -19.448 -17.704 28.177 1.00 65.56 101 ILE A CA 1
ATOM 762 C C . ILE A 1 101 ? -18.609 -18.680 27.342 1.00 65.56 101 ILE A C 1
ATOM 764 O O . ILE A 1 101 ? -17.426 -18.447 27.122 1.00 65.56 101 ILE A O 1
ATOM 768 N N . SER A 1 102 ? -19.194 -19.809 26.941 1.00 78.06 102 SER A N 1
ATOM 769 C CA . SER A 1 102 ? -18.534 -20.787 26.079 1.00 78.06 102 SER A CA 1
ATOM 770 C C . SER A 1 102 ? -19.389 -21.052 24.861 1.00 78.06 102 SER A C 1
ATOM 772 O O . SER A 1 102 ? -20.506 -21.557 24.962 1.00 78.06 102 SER A O 1
ATOM 774 N N . PHE A 1 103 ? -18.835 -20.734 23.697 1.00 84.25 103 PHE A N 1
ATOM 775 C CA . PHE A 1 103 ? -19.511 -20.921 22.417 1.00 84.25 103 PHE A CA 1
ATOM 776 C C . PHE A 1 103 ? -19.155 -22.277 21.779 1.00 84.25 103 PHE A C 1
ATOM 778 O O . PHE A 1 103 ? -19.482 -22.553 20.622 1.00 84.25 103 PHE A O 1
ATOM 785 N N . ARG A 1 104 ? -18.466 -23.156 22.523 1.00 82.00 104 ARG A N 1
ATOM 786 C CA . ARG A 1 104 ? -17.994 -24.451 22.021 1.00 82.00 104 ARG A CA 1
ATOM 787 C C . ARG A 1 104 ? -19.156 -25.326 21.558 1.00 82.00 104 ARG A C 1
ATOM 789 O O . ARG A 1 104 ? -20.038 -25.668 22.336 1.00 82.00 104 ARG A O 1
ATOM 796 N N . GLY A 1 105 ? -19.086 -25.755 20.299 1.00 84.81 105 GLY A N 1
ATOM 797 C CA . GLY A 1 105 ? -20.070 -26.652 19.692 1.00 84.81 105 GLY A CA 1
ATOM 798 C C . GLY A 1 105 ? -21.373 -25.974 19.265 1.00 84.81 105 GLY A C 1
ATOM 799 O O . GLY A 1 105 ? -22.257 -26.670 18.773 1.00 84.81 105 GLY A O 1
ATOM 800 N N . LEU A 1 106 ? -21.496 -24.651 19.421 1.00 90.44 106 LEU A N 1
ATOM 801 C CA . LEU A 1 106 ? -22.652 -23.912 18.922 1.00 90.44 106 LEU A CA 1
ATOM 802 C C . LEU A 1 106 ? -22.617 -23.799 17.398 1.00 90.44 106 LEU A C 1
ATOM 804 O O . LEU A 1 106 ? -21.557 -23.641 16.786 1.00 90.44 106 LEU A O 1
ATOM 808 N N . THR A 1 107 ? -23.804 -23.830 16.794 1.00 93.06 107 THR A N 1
ATOM 809 C CA . THR A 1 107 ? -23.974 -23.408 15.404 1.00 93.06 107 THR A CA 1
ATOM 810 C C . THR A 1 107 ? -23.789 -21.894 15.292 1.00 93.06 107 THR A C 1
ATOM 812 O O . THR A 1 107 ? -23.810 -21.173 16.294 1.00 93.06 107 THR A O 1
ATOM 815 N N . HIS A 1 108 ? -23.631 -21.377 14.071 1.00 93.25 108 HIS A N 1
ATOM 816 C CA . HIS A 1 108 ? -23.558 -19.928 13.862 1.00 93.25 108 HIS A CA 1
ATOM 817 C C . HIS A 1 108 ? -24.815 -19.214 14.394 1.00 93.25 108 HIS A C 1
ATOM 819 O O . HIS A 1 108 ? -24.704 -18.149 14.998 1.00 93.25 108 HIS A O 1
ATOM 825 N N . ASP A 1 109 ? -25.996 -19.806 14.218 1.00 94.56 109 ASP A N 1
ATOM 826 C CA . ASP A 1 109 ? -27.279 -19.243 14.660 1.00 94.56 109 ASP A CA 1
ATOM 827 C C . ASP A 1 109 ? -27.396 -19.199 16.182 1.00 94.56 109 ASP A C 1
ATOM 829 O O . ASP A 1 109 ? -27.733 -18.152 16.740 1.00 94.56 109 ASP A O 1
ATOM 833 N N . ASP A 1 110 ? -27.051 -20.297 16.856 1.00 94.50 110 ASP A N 1
ATOM 834 C CA . ASP A 1 110 ? -27.090 -20.372 18.319 1.00 94.50 110 ASP A CA 1
ATOM 835 C C . ASP A 1 110 ? -26.084 -19.399 18.944 1.00 94.50 110 ASP A C 1
ATOM 837 O O . ASP A 1 110 ? -26.421 -18.649 19.863 1.00 94.50 110 ASP A O 1
ATOM 841 N N . ALA A 1 111 ? -24.869 -19.346 18.389 1.00 95.00 111 ALA A N 1
ATOM 842 C CA . ALA A 1 111 ? -23.838 -18.399 18.797 1.00 95.00 111 ALA A CA 1
ATOM 843 C C . ALA A 1 111 ? -24.299 -16.947 18.617 1.00 95.00 111 ALA A C 1
ATOM 845 O O . ALA A 1 111 ? -24.083 -16.108 19.491 1.00 95.00 111 ALA A O 1
ATOM 846 N N . TYR A 1 112 ? -24.967 -16.636 17.505 1.00 96.44 112 TYR A N 1
ATOM 847 C CA . TYR A 1 112 ? -25.502 -15.299 17.277 1.00 96.44 112 TYR A CA 1
ATOM 848 C C . TYR A 1 112 ? -26.619 -14.942 18.264 1.00 96.44 112 TYR A C 1
ATOM 850 O O . TYR A 1 112 ? -26.649 -13.833 18.792 1.00 96.44 112 TYR A O 1
ATOM 858 N N . MET A 1 113 ? -27.527 -15.872 18.560 1.00 94.69 113 MET A N 1
ATOM 859 C CA . MET A 1 113 ? -28.600 -15.629 19.526 1.00 94.69 113 MET A CA 1
ATOM 860 C C . MET A 1 113 ? -28.060 -15.384 20.936 1.00 94.69 113 MET A C 1
ATOM 862 O O . MET A 1 113 ? -28.543 -14.475 21.621 1.00 94.69 113 MET A O 1
ATOM 866 N N . GLU A 1 114 ? -27.036 -16.134 21.344 1.00 93.31 114 GLU A N 1
ATOM 867 C CA . GLU A 1 114 ? -26.352 -15.910 22.618 1.00 93.31 114 GLU A CA 1
ATOM 868 C C . GLU A 1 114 ? -25.607 -14.570 22.622 1.00 93.31 114 GLU A C 1
ATOM 870 O O . GLU A 1 114 ? -25.733 -13.789 23.565 1.00 93.31 114 GLU A O 1
ATOM 875 N N . PHE A 1 115 ? -24.948 -14.222 21.513 1.00 94.50 115 PHE A N 1
ATOM 876 C CA . PHE A 1 115 ? -24.336 -12.909 21.315 1.00 94.50 115 PHE A CA 1
ATOM 877 C C . PHE A 1 115 ? -25.334 -11.762 21.527 1.00 94.50 115 PHE A C 1
ATOM 879 O O . PHE A 1 115 ? -25.096 -10.861 22.336 1.00 94.50 115 PHE A O 1
ATOM 886 N N . LEU A 1 116 ? -26.502 -11.821 20.879 1.00 94.62 116 LEU A N 1
ATOM 887 C CA . LEU A 1 116 ? -27.556 -10.818 21.047 1.00 94.62 116 LEU A CA 1
ATOM 888 C C . LEU A 1 116 ? -28.096 -10.756 22.481 1.00 94.62 116 LEU A C 1
ATOM 890 O O . LEU A 1 116 ? -28.451 -9.674 22.962 1.00 94.62 116 LEU A O 1
ATOM 894 N N . ARG A 1 117 ? -28.215 -11.905 23.157 1.00 91.75 117 ARG A N 1
ATOM 895 C CA . ARG A 1 117 ? -28.695 -11.987 24.541 1.00 91.75 117 ARG A CA 1
ATOM 896 C C . ARG A 1 117 ? -27.750 -11.248 25.482 1.00 91.75 117 ARG A C 1
ATOM 898 O O . ARG A 1 117 ? -28.215 -10.392 26.239 1.00 91.75 117 ARG A O 1
ATOM 905 N N . THR A 1 118 ? -26.457 -11.537 25.384 1.00 90.31 118 THR A N 1
ATOM 906 C CA . THR A 1 118 ? -25.420 -10.944 26.233 1.00 90.31 118 THR A CA 1
ATOM 907 C C . THR A 1 118 ? -25.303 -9.443 25.993 1.00 90.31 118 THR A C 1
ATOM 909 O O . THR A 1 118 ? -25.345 -8.673 26.947 1.00 90.31 118 THR A O 1
ATOM 912 N N . LEU A 1 119 ? -25.314 -8.986 24.734 1.00 90.81 119 LEU A N 1
ATOM 913 C CA . LEU A 1 119 ? -25.295 -7.547 24.432 1.00 90.81 119 LEU A CA 1
ATOM 914 C C . LEU A 1 119 ? -26.482 -6.784 25.039 1.00 90.81 119 LEU A C 1
ATOM 916 O O . LEU A 1 119 ? -26.320 -5.684 25.566 1.00 90.81 119 LEU A O 1
ATOM 920 N N . ARG A 1 120 ? -27.688 -7.368 25.020 1.00 90.94 120 ARG A N 1
ATOM 921 C CA . ARG A 1 120 ? -28.867 -6.751 25.658 1.00 90.94 120 ARG A CA 1
ATOM 922 C C . ARG A 1 120 ? -28.723 -6.676 27.177 1.00 90.94 120 ARG A C 1
ATOM 924 O O . ARG A 1 120 ? -29.231 -5.733 27.783 1.00 90.94 120 ARG A O 1
ATOM 931 N N . GLN A 1 121 ? -28.088 -7.669 27.796 1.00 87.69 121 GLN A N 1
ATOM 932 C CA . GLN A 1 121 ? -27.817 -7.667 29.232 1.00 87.69 121 GLN A CA 1
ATOM 933 C C . GLN A 1 121 ? -26.805 -6.576 29.594 1.00 87.69 121 GLN A C 1
ATOM 935 O O . GLN A 1 121 ? -27.087 -5.772 30.484 1.00 87.69 121 GLN A O 1
ATOM 940 N N . GLU A 1 122 ? -25.714 -6.472 28.835 1.00 84.88 122 GLU A N 1
ATOM 941 C CA . GLU A 1 122 ? -24.719 -5.409 28.997 1.00 84.88 122 GLU A CA 1
ATOM 942 C C . GLU A 1 122 ? -25.349 -4.027 28.832 1.00 84.88 122 GLU A C 1
ATOM 944 O O . GLU A 1 122 ? -25.220 -3.174 29.710 1.00 84.88 122 GLU A O 1
ATOM 949 N N . LYS A 1 123 ? -26.164 -3.816 27.793 1.00 86.75 123 LYS A N 1
ATOM 950 C CA . LYS A 1 123 ? -26.869 -2.541 27.607 1.00 86.75 123 LYS A CA 1
ATOM 951 C C . LYS A 1 123 ? -27.780 -2.187 28.790 1.00 86.75 123 LYS A C 1
ATOM 953 O O . LYS A 1 123 ? -27.824 -1.030 29.210 1.00 86.75 123 LYS A O 1
ATOM 958 N N . ARG A 1 124 ? -28.497 -3.161 29.363 1.00 86.12 124 ARG A N 1
ATOM 959 C CA . ARG A 1 124 ? -29.361 -2.939 30.542 1.00 86.12 124 ARG A CA 1
ATOM 960 C C . ARG A 1 124 ? -28.582 -2.553 31.795 1.00 86.12 124 ARG A C 1
ATOM 962 O O . ARG A 1 124 ? -29.143 -1.878 32.651 1.00 86.12 124 ARG A O 1
ATOM 969 N N . SER A 1 125 ? -27.314 -2.946 31.893 1.00 81.88 125 SER A N 1
ATOM 970 C CA . SER A 1 125 ? -26.437 -2.544 32.996 1.00 81.88 125 SER A CA 1
ATOM 971 C C . SER A 1 125 ? -25.966 -1.081 32.902 1.00 81.88 125 SER A C 1
ATOM 973 O O . SER A 1 125 ? -25.342 -0.578 33.830 1.00 81.88 125 SER A O 1
ATOM 975 N N . GLY A 1 126 ? -26.306 -0.376 31.814 1.00 80.06 126 GLY A N 1
ATOM 976 C CA . GLY A 1 126 ? -26.016 1.048 31.621 1.00 80.06 126 GLY A CA 1
ATOM 977 C C . GLY A 1 126 ? -24.647 1.338 31.004 1.00 80.06 126 GLY A C 1
ATOM 978 O O . GLY A 1 126 ? -24.370 2.493 30.676 1.00 80.06 126 GLY A O 1
ATOM 979 N N . HIS A 1 127 ? -23.820 0.313 30.791 1.00 75.88 127 HIS A N 1
ATOM 980 C CA . HIS A 1 127 ? -22.523 0.453 30.138 1.00 75.88 127 HIS A CA 1
ATOM 981 C C . HIS A 1 127 ? -22.685 0.682 28.631 1.00 75.88 127 HIS A C 1
ATOM 983 O O . HIS A 1 127 ? -23.581 0.139 27.977 1.00 75.88 127 HIS A O 1
ATOM 989 N N . LYS A 1 128 ? -21.807 1.519 28.074 1.00 83.94 128 LYS A N 1
ATOM 990 C CA . LYS A 1 128 ? -21.635 1.661 26.625 1.00 83.94 128 LYS A CA 1
ATOM 991 C C . LYS A 1 128 ? -20.409 0.868 26.215 1.00 83.94 128 LYS A C 1
ATOM 993 O O . LYS A 1 128 ? -19.380 0.973 26.881 1.00 83.94 128 LYS A O 1
ATOM 998 N N . SER A 1 129 ? -20.502 0.153 25.103 1.00 90.25 129 SER A N 1
ATOM 999 C CA . SER A 1 129 ? -19.396 -0.666 24.615 1.00 90.25 129 SER A CA 1
ATOM 1000 C C . SER A 1 129 ? -18.863 -0.121 23.299 1.00 90.25 129 SER A C 1
ATOM 1002 O O . SER A 1 129 ? -19.629 0.204 22.392 1.00 90.25 129 SER A O 1
ATOM 1004 N N . VAL A 1 130 ? -17.544 -0.031 23.181 1.00 93.19 130 VAL A N 1
ATOM 1005 C CA . VAL A 1 130 ? -16.844 0.256 21.927 1.00 93.19 130 VAL A CA 1
ATOM 1006 C C . VAL A 1 130 ? -16.015 -0.967 21.577 1.00 93.19 130 VAL A C 1
ATOM 1008 O O . VAL A 1 130 ? -15.197 -1.406 22.377 1.00 93.19 130 VAL A O 1
ATOM 1011 N N . VAL A 1 131 ? -16.206 -1.515 20.383 1.00 95.12 131 VAL A N 1
ATOM 1012 C CA . VAL A 1 131 ? -15.461 -2.687 19.917 1.00 95.12 131 VAL A CA 1
ATOM 1013 C C . VAL A 1 131 ? -14.683 -2.317 18.675 1.00 95.12 131 VAL A C 1
ATOM 1015 O O . VAL A 1 131 ? -15.262 -1.899 17.669 1.00 95.12 131 VAL A O 1
ATOM 1018 N N . VAL A 1 132 ? -13.370 -2.504 18.733 1.00 97.00 132 VAL A N 1
ATOM 1019 C CA . VAL A 1 132 ? -12.521 -2.447 17.549 1.00 97.00 132 VAL A CA 1
ATOM 1020 C C . VAL A 1 132 ? -12.406 -3.840 16.958 1.00 97.00 132 VAL A C 1
ATOM 1022 O O . VAL A 1 132 ? -11.991 -4.770 17.641 1.00 97.00 132 VAL A O 1
ATOM 1025 N N . ILE A 1 133 ? -12.768 -3.966 15.685 1.00 96.81 133 ILE A N 1
ATOM 1026 C CA . ILE A 1 133 ? -12.596 -5.188 14.900 1.00 96.81 133 ILE A CA 1
ATOM 1027 C C . ILE A 1 133 ? -11.495 -4.909 13.883 1.00 96.81 133 ILE A C 1
ATOM 1029 O O . ILE A 1 133 ? -11.730 -4.275 12.851 1.00 96.81 133 ILE A O 1
ATOM 1033 N N . ASP A 1 134 ? -10.279 -5.327 14.221 1.00 96.69 134 ASP A N 1
ATOM 1034 C CA . ASP A 1 134 ? -9.096 -5.182 13.382 1.00 96.69 134 ASP A CA 1
ATOM 1035 C C . ASP A 1 134 ? -8.970 -6.319 12.372 1.00 96.69 134 ASP A C 1
ATOM 1037 O O . ASP A 1 134 ? -9.444 -7.432 12.598 1.00 96.69 134 ASP A O 1
ATOM 1041 N N . GLU A 1 135 ? -8.313 -6.020 11.255 1.00 93.38 135 GLU A N 1
ATOM 1042 C CA . GLU A 1 135 ? -8.109 -6.940 10.136 1.00 93.38 135 GLU A CA 1
ATOM 1043 C C . GLU A 1 135 ? -9.420 -7.546 9.615 1.00 93.38 135 GLU A C 1
ATOM 1045 O O . GLU A 1 135 ? -9.511 -8.742 9.341 1.00 93.38 135 GLU A O 1
ATOM 1050 N N . MET A 1 136 ? -10.440 -6.702 9.421 1.00 93.62 136 MET A N 1
ATOM 1051 C CA . MET A 1 136 ? -11.745 -7.121 8.893 1.00 93.62 136 MET A CA 1
ATOM 1052 C C . MET A 1 136 ? -11.643 -7.782 7.505 1.00 93.62 136 MET A C 1
ATOM 1054 O O . MET A 1 136 ? -12.506 -8.572 7.140 1.00 93.62 136 MET A O 1
ATOM 1058 N N . ASP A 1 137 ? -10.556 -7.554 6.753 1.00 89.19 137 ASP A N 1
ATOM 1059 C CA . ASP A 1 137 ? -10.273 -8.300 5.517 1.00 89.19 137 ASP A CA 1
ATOM 1060 C C . ASP A 1 137 ? -10.183 -9.826 5.754 1.00 89.19 137 ASP A C 1
ATOM 1062 O O . ASP A 1 137 ? -10.333 -10.604 4.816 1.00 89.19 137 ASP A O 1
ATOM 1066 N N . GLY A 1 138 ? -9.941 -10.275 6.991 1.00 86.50 138 GLY A N 1
ATOM 1067 C CA . GLY A 1 138 ? -9.855 -11.686 7.366 1.00 86.50 138 GLY A CA 1
ATOM 1068 C C . GLY A 1 138 ? -11.134 -12.491 7.102 1.00 86.50 138 GLY A C 1
ATOM 1069 O O . GLY A 1 138 ? -11.060 -13.719 7.051 1.00 86.50 138 GLY A O 1
ATOM 1070 N N . ILE A 1 139 ? -12.283 -11.841 6.876 1.00 87.31 139 ILE A N 1
ATOM 1071 C CA . ILE A 1 139 ? -13.529 -12.540 6.514 1.00 87.31 139 ILE A CA 1
ATOM 1072 C C . ILE A 1 139 ? -13.497 -13.158 5.115 1.00 87.31 139 ILE A C 1
ATOM 1074 O O . ILE A 1 139 ? -14.281 -14.054 4.838 1.00 87.31 139 ILE A O 1
ATOM 1078 N N . VAL A 1 140 ? -12.618 -12.685 4.222 1.00 84.44 140 VAL A N 1
ATOM 1079 C CA . VAL A 1 140 ? -12.541 -13.202 2.842 1.00 84.44 140 VAL A CA 1
ATOM 1080 C C . VAL A 1 140 ? -11.686 -14.468 2.728 1.00 84.44 140 VAL A C 1
ATOM 1082 O O . VAL A 1 140 ? -11.452 -14.957 1.625 1.00 84.44 140 VAL A O 1
ATOM 1085 N N . ARG A 1 141 ? -11.160 -14.972 3.849 1.00 83.94 141 ARG A N 1
ATOM 1086 C CA . ARG A 1 141 ? -10.381 -16.213 3.896 1.00 83.94 141 ARG A CA 1
ATOM 1087 C C . ARG A 1 141 ? -11.322 -17.406 3.791 1.00 83.94 141 ARG A C 1
ATOM 1089 O O . ARG A 1 141 ? -12.370 -17.417 4.424 1.00 83.94 141 ARG A O 1
ATOM 1096 N N . GLU A 1 142 ? -10.897 -18.445 3.080 1.00 78.62 142 GLU A N 1
ATOM 1097 C CA . GLU A 1 142 ? -11.681 -19.680 2.915 1.00 78.62 142 GLU A CA 1
ATOM 1098 C C . GLU A 1 142 ? -12.030 -20.355 4.250 1.00 78.62 142 GLU A C 1
ATOM 1100 O O . GLU A 1 142 ? -13.047 -21.032 4.362 1.00 78.62 142 GLU A O 1
ATOM 1105 N N . THR A 1 143 ? -11.206 -20.153 5.280 1.00 81.88 143 THR A N 1
ATOM 1106 C CA . THR A 1 143 ? -11.424 -20.706 6.619 1.00 81.88 143 THR A CA 1
ATOM 1107 C C . THR A 1 143 ? -12.552 -20.018 7.390 1.00 81.88 143 THR A C 1
ATOM 1109 O O . THR A 1 143 ? -13.078 -20.617 8.323 1.00 81.88 143 THR A O 1
ATOM 1112 N N . PHE A 1 144 ? -12.952 -18.796 7.018 1.00 85.62 144 PHE A N 1
ATOM 1113 C CA . PHE A 1 144 ? -14.027 -18.064 7.687 1.00 85.62 144 PHE A CA 1
ATOM 1114 C C . PHE A 1 144 ? -15.380 -18.414 7.047 1.00 85.62 144 PHE A C 1
ATOM 1116 O O . PHE A 1 144 ? -15.890 -17.704 6.178 1.00 85.62 144 PHE A O 1
ATOM 1123 N N . ALA A 1 145 ? -15.961 -19.539 7.471 1.00 85.19 145 ALA A N 1
ATOM 1124 C CA . ALA A 1 145 ? -17.284 -19.969 7.017 1.00 85.19 145 ALA A CA 1
ATOM 1125 C C . ALA A 1 145 ? -18.368 -18.914 7.324 1.00 85.19 145 ALA A C 1
ATOM 1127 O O . ALA A 1 145 ? -18.241 -18.140 8.271 1.00 85.19 145 ALA A O 1
ATOM 1128 N N . ASP A 1 146 ? -19.433 -18.880 6.519 1.00 88.38 146 ASP A N 1
ATOM 1129 C CA . ASP A 1 146 ? -20.603 -18.008 6.713 1.00 88.38 146 ASP A CA 1
ATOM 1130 C C . ASP A 1 146 ? -20.286 -16.501 6.836 1.00 88.38 146 ASP A C 1
ATOM 1132 O O . ASP A 1 146 ? -21.007 -15.742 7.492 1.00 88.38 146 ASP A O 1
ATOM 1136 N N . ALA A 1 147 ? -19.219 -16.034 6.176 1.00 87.81 147 ALA A N 1
ATOM 1137 C CA . ALA A 1 147 ? -18.775 -14.639 6.209 1.00 87.81 147 ALA A CA 1
ATOM 1138 C C . ALA A 1 147 ? -19.892 -13.633 5.868 1.00 87.81 147 ALA A C 1
ATOM 1140 O O . ALA A 1 147 ? -20.071 -12.638 6.574 1.00 87.81 147 ALA A O 1
ATOM 1141 N N . SER A 1 148 ? -20.686 -13.898 4.826 1.00 86.81 148 SER A N 1
ATOM 1142 C CA . SER A 1 148 ? -21.797 -13.028 4.415 1.00 86.81 148 SER A CA 1
ATOM 1143 C C . SER A 1 148 ? -22.874 -12.913 5.499 1.00 86.81 148 SER A C 1
ATOM 1145 O O . SER A 1 148 ? -23.321 -11.809 5.825 1.00 86.81 148 SER A O 1
ATOM 1147 N N . LEU A 1 149 ? -23.243 -14.038 6.117 1.00 89.88 149 LEU A N 1
ATOM 1148 C CA . LEU A 1 149 ? -24.200 -14.082 7.219 1.00 89.88 149 LEU A CA 1
ATOM 1149 C C . LEU A 1 149 ? -23.646 -13.376 8.462 1.00 89.88 149 LEU A C 1
ATOM 1151 O O . LEU A 1 149 ? -24.368 -12.612 9.101 1.00 89.88 149 LEU A O 1
ATOM 1155 N N . PHE A 1 150 ? -22.361 -13.564 8.778 1.00 92.19 150 PHE A N 1
ATOM 1156 C CA . PHE A 1 150 ? -21.694 -12.863 9.877 1.00 92.19 150 PHE A CA 1
ATOM 1157 C C . PHE A 1 150 ? -21.766 -11.346 9.686 1.00 92.19 150 PHE A C 1
ATOM 1159 O O . PHE A 1 150 ? -22.175 -10.634 10.602 1.00 92.19 150 PHE A O 1
ATOM 1166 N N . VAL A 1 151 ? -21.452 -10.845 8.488 1.00 90.94 151 VAL A N 1
ATOM 1167 C CA . VAL A 1 151 ? -21.524 -9.409 8.190 1.00 90.94 151 VAL A CA 1
ATOM 1168 C C . VAL A 1 151 ? -22.959 -8.882 8.272 1.00 90.94 151 VAL A C 1
ATOM 1170 O O . VAL A 1 151 ? -23.183 -7.826 8.866 1.00 90.94 151 VAL A O 1
ATOM 1173 N N . SER A 1 152 ? -23.943 -9.620 7.744 1.00 89.75 152 SER A N 1
ATOM 1174 C CA . SER A 1 152 ? -25.363 -9.252 7.863 1.00 89.75 152 SER A CA 1
ATOM 1175 C C . SER A 1 152 ? -25.800 -9.137 9.328 1.00 89.75 152 SER A C 1
ATOM 1177 O O . SER A 1 152 ? -26.492 -8.194 9.711 1.00 89.75 152 SER A O 1
ATOM 1179 N N . ARG A 1 153 ? -25.348 -10.069 10.167 1.00 93.06 153 ARG A N 1
ATOM 1180 C CA . ARG A 1 153 ? -25.609 -10.090 11.611 1.00 93.06 153 ARG A CA 1
ATOM 1181 C C . ARG A 1 153 ? -24.949 -8.932 12.346 1.00 93.06 153 ARG A C 1
ATOM 1183 O O . ARG A 1 153 ? -25.590 -8.296 13.178 1.00 93.06 153 ARG A O 1
ATOM 1190 N N . MET A 1 154 ? -23.699 -8.614 12.011 1.00 93.44 154 MET A N 1
ATOM 1191 C CA . MET A 1 154 ? -23.007 -7.440 12.553 1.00 93.44 154 MET A CA 1
ATOM 1192 C C . MET A 1 154 ? -23.705 -6.138 12.147 1.00 93.44 154 MET A C 1
ATOM 1194 O O . MET A 1 154 ? -23.830 -5.231 12.968 1.00 93.44 154 MET A O 1
ATOM 1198 N N . ARG A 1 155 ? -24.223 -6.062 10.913 1.00 92.94 155 ARG A N 1
ATOM 1199 C CA . ARG A 1 155 ? -25.036 -4.932 10.447 1.00 92.94 155 ARG A CA 1
ATOM 1200 C C . ARG A 1 155 ? -26.320 -4.780 11.259 1.00 92.94 155 ARG A C 1
ATOM 1202 O O . ARG A 1 155 ? -26.646 -3.656 11.625 1.00 92.94 155 ARG A O 1
ATOM 1209 N N . GLU A 1 156 ? -27.034 -5.867 11.554 1.00 93.50 156 GLU A N 1
ATOM 1210 C CA . GLU A 1 156 ? -28.226 -5.817 12.416 1.00 93.50 156 GLU A CA 1
ATOM 1211 C C . GLU A 1 156 ? -27.889 -5.213 13.785 1.00 93.50 156 GLU A C 1
ATOM 1213 O O . GLU A 1 156 ? -28.570 -4.289 14.235 1.00 93.50 156 GLU A O 1
ATOM 1218 N N . VAL A 1 157 ? -26.803 -5.681 14.413 1.00 94.38 157 VAL A N 1
ATOM 1219 C CA . VAL A 1 157 ? -26.370 -5.173 15.723 1.00 94.38 157 VAL A CA 1
ATOM 1220 C C . VAL A 1 157 ? -25.979 -3.697 15.658 1.00 94.38 157 VAL A C 1
ATOM 1222 O O . VAL A 1 157 ? -26.360 -2.933 16.541 1.00 94.38 157 VAL A O 1
ATOM 1225 N N . ALA A 1 158 ? -25.257 -3.285 14.615 1.00 93.50 158 ALA A N 1
ATOM 1226 C CA . ALA A 1 158 ? -24.879 -1.888 14.411 1.00 93.50 158 ALA A CA 1
ATOM 1227 C C . ALA A 1 158 ? -26.104 -0.984 14.177 1.00 93.50 158 ALA A C 1
ATOM 1229 O O . ALA A 1 158 ? -26.187 0.121 14.702 1.00 93.50 158 ALA A O 1
ATOM 1230 N N . ASN A 1 159 ? -27.090 -1.458 13.415 1.00 93.50 159 ASN A N 1
ATOM 1231 C CA . ASN A 1 159 ? -28.276 -0.673 13.085 1.00 93.50 159 ASN A CA 1
ATOM 1232 C C . ASN A 1 159 ? -29.201 -0.445 14.296 1.00 93.50 159 ASN A C 1
ATOM 1234 O O . ASN A 1 159 ? -29.787 0.627 14.423 1.00 93.50 159 ASN A O 1
ATOM 1238 N N . ASP A 1 160 ? -29.340 -1.431 15.189 1.00 91.00 160 ASP A N 1
ATOM 1239 C CA . ASP A 1 160 ? -30.216 -1.360 16.372 1.00 91.00 160 ASP A CA 1
ATOM 1240 C C . ASP A 1 160 ? -29.430 -0.984 17.646 1.00 91.00 160 ASP A C 1
ATOM 1242 O O . ASP A 1 160 ? -29.387 -1.706 18.652 1.00 91.00 160 ASP A O 1
ATOM 1246 N N . ARG A 1 161 ? -28.757 0.175 17.594 1.00 83.56 161 ARG A N 1
ATOM 1247 C CA . ARG A 1 161 ? -27.864 0.637 18.672 1.00 83.56 161 ARG A CA 1
ATOM 1248 C C . ARG A 1 161 ? -28.580 0.799 20.013 1.00 83.56 161 ARG A C 1
ATOM 1250 O O . ARG A 1 161 ? -27.980 0.578 21.062 1.00 83.56 161 ARG A O 1
ATOM 1257 N N . ASP A 1 162 ? -29.847 1.209 19.994 1.00 86.06 162 ASP A N 1
ATOM 1258 C CA . ASP A 1 162 ? -30.597 1.502 21.216 1.00 86.06 162 ASP A CA 1
ATOM 1259 C C . ASP A 1 162 ? -30.850 0.210 22.003 1.00 86.06 162 ASP A C 1
ATOM 1261 O O . ASP A 1 162 ? -30.871 0.215 23.238 1.00 86.06 162 ASP A O 1
ATOM 1265 N N . ARG A 1 163 ? -30.948 -0.916 21.285 1.00 90.19 163 ARG A N 1
ATOM 1266 C CA . ARG A 1 163 ? -31.128 -2.249 21.851 1.00 90.19 163 ARG A CA 1
ATOM 1267 C C . ARG A 1 163 ? -29.830 -2.901 22.313 1.00 90.19 163 ARG A C 1
ATOM 1269 O O . ARG A 1 163 ? -29.855 -3.592 23.333 1.00 90.19 163 ARG A O 1
ATOM 1276 N N . TYR A 1 164 ? -28.733 -2.721 21.577 1.00 91.00 164 TYR A N 1
ATOM 1277 C CA . TYR A 1 164 ? -27.488 -3.464 21.820 1.00 91.00 164 TYR A CA 1
ATOM 1278 C C . TYR A 1 164 ? -26.364 -2.640 22.455 1.00 91.00 164 TYR A C 1
ATOM 1280 O O . TYR A 1 164 ? -25.511 -3.207 23.124 1.00 91.00 164 TYR A O 1
ATOM 1288 N N . GLY A 1 165 ? -26.362 -1.313 22.310 1.00 88.50 165 GLY A N 1
ATOM 1289 C CA . GLY A 1 165 ? -25.429 -0.433 23.021 1.00 88.50 165 GLY A CA 1
ATOM 1290 C C . GLY A 1 165 ? -23.969 -0.492 22.582 1.00 88.50 165 GLY A C 1
ATOM 1291 O O . GLY A 1 165 ? -23.112 -0.023 23.332 1.00 88.50 165 GLY A O 1
ATOM 1292 N N . VAL A 1 166 ? -23.681 -1.068 21.413 1.00 92.19 166 VAL A N 1
ATOM 1293 C CA . VAL A 1 166 ? -22.314 -1.268 20.920 1.00 92.19 166 VAL A CA 1
ATOM 1294 C C . VAL A 1 166 ? -22.008 -0.312 19.774 1.00 92.19 166 VAL A C 1
ATOM 1296 O O . VAL A 1 166 ? -22.739 -0.255 18.790 1.00 92.19 166 VAL A O 1
ATOM 1299 N N . THR A 1 167 ? -20.892 0.405 19.879 1.00 94.12 167 THR A N 1
ATOM 1300 C CA . THR A 1 167 ? -20.279 1.147 18.772 1.00 94.12 167 THR A CA 1
ATOM 1301 C C . THR A 1 167 ? -19.131 0.326 18.196 1.00 94.12 167 THR A C 1
ATOM 1303 O O . THR A 1 167 ? -18.301 -0.196 18.936 1.00 94.12 167 THR A O 1
ATOM 1306 N N . PHE A 1 168 ? -19.058 0.235 16.871 1.00 95.94 168 PHE A N 1
ATOM 1307 C CA . PHE A 1 168 ? -18.032 -0.545 16.176 1.00 95.94 168 PHE A CA 1
ATOM 1308 C C . PHE A 1 168 ? -17.023 0.366 15.487 1.00 95.94 168 PHE A C 1
ATOM 1310 O O . PHE A 1 168 ? -17.401 1.348 14.846 1.00 95.94 168 PHE A O 1
ATOM 1317 N N . VAL A 1 169 ? -15.749 -0.003 15.577 1.00 97.06 169 VAL A N 1
ATOM 1318 C CA . VAL A 1 169 ? -14.672 0.559 14.763 1.00 97.06 169 VAL A CA 1
ATOM 1319 C C . VAL A 1 169 ? -14.053 -0.580 13.964 1.00 97.06 169 VAL A C 1
ATOM 1321 O O . VAL A 1 169 ? -13.324 -1.408 14.503 1.00 97.06 169 VAL A O 1
ATOM 1324 N N . PHE A 1 170 ? -14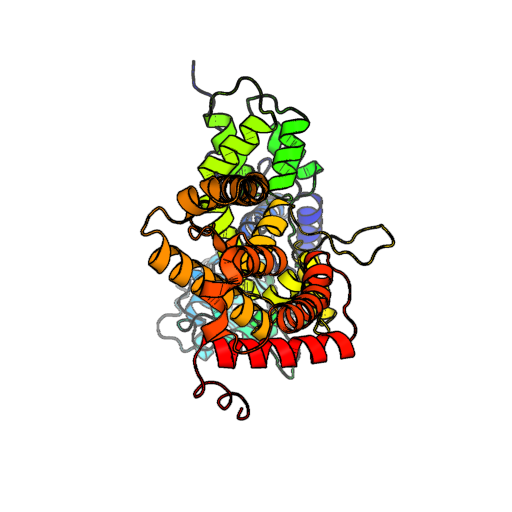.350 -0.633 12.675 1.00 97.31 170 PHE A N 1
ATOM 1325 C CA . PHE A 1 170 ? -13.780 -1.628 11.776 1.00 97.31 170 PHE A CA 1
ATOM 1326 C C . PHE A 1 170 ? -12.455 -1.122 11.225 1.00 97.31 170 PHE A C 1
ATOM 1328 O O . PHE A 1 170 ? -12.372 0.021 10.778 1.00 97.31 170 PHE A O 1
ATOM 1335 N N . VAL A 1 171 ? -11.429 -1.964 11.209 1.00 97.50 171 VAL A N 1
ATOM 1336 C CA . VAL A 1 171 ? -10.128 -1.631 10.628 1.00 97.50 171 VAL A CA 1
ATOM 1337 C C . VAL A 1 171 ? -9.810 -2.626 9.523 1.00 97.50 171 VAL A C 1
ATOM 1339 O O . VAL A 1 171 ? -9.899 -3.837 9.704 1.00 97.50 171 VAL A O 1
ATOM 1342 N N . SER A 1 172 ? -9.489 -2.110 8.342 1.00 95.19 172 SER A N 1
ATOM 1343 C CA . SER A 1 172 ? -9.323 -2.929 7.136 1.00 95.19 172 SER A CA 1
ATOM 1344 C C . SER A 1 172 ? -8.379 -2.285 6.134 1.00 95.19 172 SER A C 1
ATOM 1346 O O . SER A 1 172 ? -8.049 -1.096 6.215 1.00 95.19 172 SER A O 1
ATOM 1348 N N . ARG A 1 173 ? -7.863 -3.096 5.212 1.00 92.44 173 ARG A N 1
ATOM 1349 C CA . ARG A 1 173 ? -7.013 -2.625 4.123 1.00 92.44 173 ARG A CA 1
ATOM 1350 C C . ARG A 1 173 ? -7.846 -2.112 2.954 1.00 92.44 173 ARG A C 1
ATOM 1352 O O . ARG A 1 173 ? -7.501 -1.067 2.406 1.00 92.44 173 ARG A O 1
ATOM 1359 N N . LEU A 1 174 ? -8.923 -2.819 2.618 1.00 88.94 174 LEU A N 1
ATOM 1360 C CA . LEU A 1 174 ? -9.947 -2.386 1.666 1.00 88.94 174 LEU A CA 1
ATOM 1361 C C . LEU A 1 174 ? -11.154 -1.803 2.404 1.00 88.94 174 LEU A C 1
ATOM 1363 O O . LEU A 1 174 ? -11.339 -2.070 3.587 1.00 88.94 174 LEU A O 1
ATOM 1367 N N . SER A 1 175 ? -11.975 -0.993 1.736 1.00 89.38 175 SER A N 1
ATOM 1368 C CA . SER A 1 175 ? -13.215 -0.518 2.354 1.00 89.38 175 SER A CA 1
ATOM 1369 C C . SER A 1 175 ? -14.171 -1.688 2.612 1.00 89.38 175 SER A C 1
ATOM 1371 O O . SER A 1 175 ? -14.133 -2.701 1.913 1.00 89.38 175 SER A O 1
ATOM 1373 N N . LEU A 1 176 ? -15.059 -1.547 3.602 1.00 89.06 176 LEU A N 1
ATOM 1374 C CA . LEU A 1 176 ? -16.075 -2.570 3.881 1.00 89.06 176 LEU A CA 1
ATOM 1375 C C . LEU A 1 176 ? -16.942 -2.870 2.655 1.00 89.06 176 LEU A C 1
ATOM 1377 O O . LEU A 1 176 ? -17.310 -4.016 2.452 1.00 89.06 176 LEU A O 1
ATOM 1381 N N . ASP A 1 177 ? -17.209 -1.863 1.827 1.00 86.44 177 ASP A N 1
ATOM 1382 C CA . ASP A 1 177 ? -17.964 -2.003 0.582 1.00 86.44 177 ASP A CA 1
ATOM 1383 C C . ASP A 1 177 ? -17.269 -2.980 -0.383 1.00 86.44 177 ASP A C 1
ATOM 1385 O O . ASP A 1 177 ? -17.856 -3.968 -0.814 1.00 86.44 177 ASP A O 1
ATOM 1389 N N . MET A 1 178 ? -15.959 -2.806 -0.586 1.00 84.50 178 MET A N 1
ATOM 1390 C CA . MET A 1 178 ? -15.144 -3.692 -1.428 1.00 84.50 178 MET A CA 1
ATOM 1391 C C . MET A 1 178 ? -14.952 -5.093 -0.834 1.00 84.50 178 MET A C 1
ATOM 1393 O O . MET A 1 178 ? -14.707 -6.053 -1.560 1.00 84.50 178 MET A O 1
ATOM 1397 N N . ILE A 1 179 ? -15.010 -5.220 0.493 1.00 84.06 179 ILE A N 1
ATOM 1398 C CA . ILE A 1 179 ? -14.916 -6.516 1.176 1.00 84.06 179 ILE A CA 1
ATOM 1399 C C . ILE A 1 179 ? -16.244 -7.280 1.072 1.00 84.06 179 ILE A C 1
ATOM 1401 O O . ILE A 1 179 ? -16.229 -8.498 0.899 1.00 84.06 179 ILE A O 1
ATOM 1405 N N . GLN A 1 180 ? -17.377 -6.582 1.198 1.00 79.44 180 GLN A N 1
ATOM 1406 C CA . GLN A 1 180 ? -18.714 -7.171 1.110 1.00 79.44 180 GLN A CA 1
ATOM 1407 C C . GLN A 1 180 ? -19.095 -7.549 -0.328 1.00 79.44 180 GLN A C 1
ATOM 1409 O O . GLN A 1 180 ? -19.788 -8.550 -0.510 1.00 79.44 180 GLN A O 1
ATOM 1414 N N . GLY A 1 181 ? -18.624 -6.786 -1.320 1.00 75.44 181 GLY A N 1
ATOM 1415 C CA . GLY A 1 181 ? -19.020 -6.935 -2.720 1.00 75.44 181 GLY A CA 1
ATOM 1416 C C . GLY A 1 181 ? -20.436 -6.418 -2.990 1.00 75.44 181 GLY A C 1
ATOM 1417 O O . GLY A 1 181 ? -21.054 -5.783 -2.134 1.00 75.44 181 GLY A O 1
ATOM 1418 N N . ASP A 1 182 ? -20.955 -6.701 -4.185 1.00 65.25 182 ASP A N 1
ATOM 1419 C CA . ASP A 1 182 ? -22.281 -6.245 -4.607 1.00 65.25 182 ASP A CA 1
ATOM 1420 C C . ASP A 1 182 ? -23.398 -6.973 -3.841 1.00 65.25 182 ASP A C 1
ATOM 1422 O O . ASP A 1 182 ? -23.522 -8.200 -3.895 1.00 65.25 182 ASP A O 1
ATOM 1426 N N . VAL A 1 183 ? -24.241 -6.207 -3.143 1.00 64.69 183 VAL A N 1
ATOM 1427 C CA . VAL A 1 183 ? -25.421 -6.718 -2.433 1.00 64.69 183 VAL A CA 1
ATOM 1428 C C . VAL A 1 183 ? -26.621 -5.808 -2.710 1.00 64.69 183 VAL A C 1
ATOM 1430 O O . VAL A 1 183 ? -26.526 -4.596 -2.545 1.00 64.69 183 VAL A O 1
ATOM 1433 N N . ASP A 1 184 ? -27.779 -6.382 -3.050 1.00 57.94 184 ASP A N 1
ATOM 1434 C CA . ASP A 1 184 ? -29.029 -5.651 -3.353 1.00 57.94 184 ASP A CA 1
ATOM 1435 C C . ASP A 1 184 ? -29.731 -5.050 -2.110 1.00 57.94 184 ASP A C 1
ATOM 1437 O O . ASP A 1 184 ? -30.939 -4.796 -2.100 1.00 57.94 184 ASP A O 1
ATOM 1441 N N . CYS A 1 185 ? -29.006 -4.836 -1.011 1.00 67.19 185 CYS A N 1
ATOM 1442 C CA . CYS A 1 185 ? -29.559 -4.326 0.241 1.00 67.19 185 CYS A CA 1
ATOM 1443 C C . CYS A 1 185 ? -28.597 -3.358 0.938 1.00 67.19 185 CYS A C 1
ATOM 1445 O O . CYS A 1 185 ? -27.436 -3.220 0.562 1.00 67.19 185 CYS A O 1
ATOM 1447 N N . SER A 1 186 ? -29.074 -2.650 1.969 1.00 75.56 186 SER A N 1
ATOM 1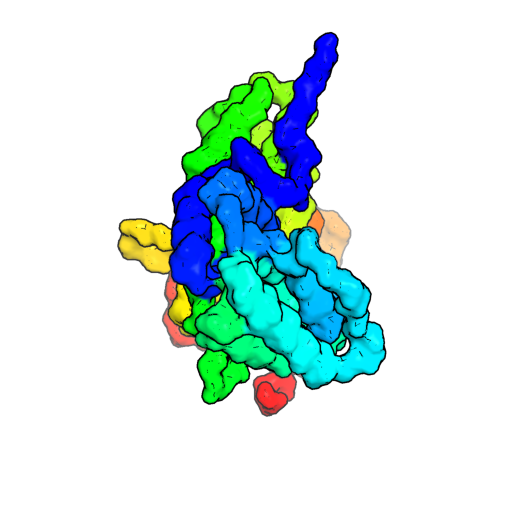448 C CA . SER A 1 186 ? -28.204 -1.743 2.721 1.00 75.56 186 SER A CA 1
ATOM 1449 C C . SER A 1 186 ? -27.041 -2.514 3.353 1.00 75.56 186 SER A C 1
ATOM 1451 O O . SER A 1 186 ? -27.243 -3.548 3.992 1.00 75.56 186 SER A O 1
ATOM 1453 N N . THR A 1 187 ? -25.831 -1.984 3.207 1.00 86.81 187 THR A N 1
ATOM 1454 C CA . THR A 1 187 ? -24.588 -2.645 3.615 1.00 86.81 187 THR A CA 1
ATOM 1455 C C . THR A 1 187 ? -24.146 -2.222 5.019 1.00 86.81 187 THR A C 1
ATOM 1457 O O . THR A 1 187 ? -24.663 -1.260 5.593 1.00 86.81 187 THR A O 1
ATOM 1460 N N . LEU A 1 188 ? -23.191 -2.955 5.603 1.00 88.69 188 LEU A N 1
ATOM 1461 C CA . LEU A 1 188 ? -22.545 -2.551 6.857 1.00 88.69 188 LEU A CA 1
ATOM 1462 C C . LEU A 1 188 ? -21.694 -1.295 6.623 1.00 88.69 188 LEU A C 1
ATOM 1464 O O . LEU A 1 188 ? -21.654 -0.408 7.475 1.00 88.69 188 LEU A O 1
ATOM 1468 N N . ALA A 1 189 ? -21.077 -1.198 5.440 1.00 88.62 189 ALA A N 1
ATOM 1469 C CA . ALA A 1 189 ? -20.357 -0.012 4.993 1.00 88.62 189 ALA A CA 1
ATOM 1470 C C . ALA A 1 189 ? -21.226 1.256 5.065 1.00 88.62 189 ALA A C 1
ATOM 1472 O O . ALA A 1 189 ? -20.768 2.273 5.579 1.00 88.62 189 ALA A O 1
ATOM 1473 N N . GLY A 1 190 ? -22.496 1.174 4.647 1.00 89.38 190 GLY A N 1
ATOM 1474 C CA . GLY A 1 190 ? -23.438 2.298 4.685 1.00 89.38 190 GLY A CA 1
ATOM 1475 C C . GLY A 1 190 ? -23.800 2.814 6.086 1.00 89.38 190 GLY A C 1
ATOM 1476 O O . GLY A 1 190 ? -24.319 3.921 6.199 1.00 89.38 190 GLY A O 1
ATOM 1477 N N . LEU A 1 191 ? -23.522 2.050 7.151 1.00 91.44 191 LEU A N 1
ATOM 1478 C CA . LEU A 1 191 ? -23.725 2.479 8.545 1.00 91.44 191 LEU A CA 1
ATOM 1479 C C . LEU A 1 191 ? -22.491 3.163 9.151 1.00 91.44 191 LEU A C 1
ATOM 1481 O O . LEU A 1 191 ? -22.577 3.724 10.244 1.00 91.44 191 LEU A O 1
ATOM 1485 N N . CYS A 1 192 ? -21.340 3.081 8.481 1.00 93.75 192 CYS A N 1
ATOM 1486 C CA . CYS A 1 192 ? -20.063 3.527 9.018 1.00 93.75 192 CYS A CA 1
ATOM 1487 C C . CYS A 1 192 ? -19.621 4.849 8.391 1.00 93.75 192 CYS A C 1
ATOM 1489 O O . CYS A 1 192 ? -19.640 5.021 7.173 1.00 93.75 192 CYS A O 1
ATOM 1491 N N . GLU A 1 193 ? -19.089 5.755 9.209 1.00 93.31 193 GLU A N 1
ATOM 1492 C CA . GLU A 1 193 ? -18.260 6.836 8.689 1.00 93.31 193 GLU A CA 1
ATOM 1493 C C . GLU A 1 193 ? -16.894 6.275 8.287 1.00 93.31 193 GLU A C 1
ATOM 1495 O O . GLU A 1 193 ? -16.165 5.707 9.106 1.00 93.31 193 GLU A O 1
ATOM 1500 N N . VAL A 1 194 ? -16.537 6.438 7.015 1.00 93.88 194 VAL A N 1
ATOM 1501 C CA . VAL A 1 194 ? -15.266 5.941 6.487 1.00 93.88 194 VAL A CA 1
ATOM 1502 C C . VAL A 1 194 ? -14.168 6.982 6.682 1.00 93.88 194 VAL A C 1
ATOM 1504 O O . VAL A 1 194 ? -14.285 8.144 6.283 1.00 93.88 194 VAL A O 1
ATOM 1507 N N . VAL A 1 195 ? -13.069 6.540 7.282 1.00 94.69 195 VAL A N 1
ATOM 1508 C CA . VAL A 1 195 ? -11.860 7.314 7.529 1.00 94.69 195 VAL A CA 1
ATOM 1509 C C . VAL A 1 195 ? -10.709 6.648 6.787 1.00 94.69 195 VAL A C 1
ATOM 1511 O O . VAL A 1 195 ? -10.206 5.603 7.197 1.00 94.69 195 VAL A O 1
ATOM 1514 N N . TYR A 1 196 ? -10.276 7.272 5.695 1.00 94.50 196 TYR A N 1
ATOM 1515 C CA . TYR A 1 196 ? -9.127 6.805 4.931 1.00 94.50 196 TYR A CA 1
ATOM 1516 C C . TYR A 1 196 ? -7.821 7.299 5.552 1.00 94.50 196 TYR A C 1
ATOM 1518 O O . TYR A 1 196 ? -7.579 8.500 5.679 1.00 94.50 196 TYR A O 1
ATOM 1526 N N . LEU A 1 197 ? -6.966 6.357 5.931 1.00 95.38 197 LEU A N 1
ATOM 1527 C CA . LEU A 1 197 ? -5.627 6.612 6.421 1.00 95.38 197 LEU A CA 1
ATOM 1528 C C . LEU A 1 197 ? -4.674 6.722 5.232 1.00 95.38 197 LEU A C 1
ATOM 1530 O O . LEU A 1 197 ? -4.429 5.740 4.538 1.00 95.38 197 LEU A O 1
ATOM 1534 N N . GLN A 1 198 ? -4.127 7.916 5.026 1.00 94.38 198 GLN A N 1
ATOM 1535 C CA . GLN A 1 198 ? -3.177 8.228 3.954 1.00 94.38 198 GLN A CA 1
ATOM 1536 C C . GLN A 1 198 ? -1.727 8.236 4.465 1.00 94.38 198 GLN A C 1
ATOM 1538 O O . GLN A 1 198 ? -1.518 8.230 5.686 1.00 94.38 198 GLN A O 1
ATOM 1543 N N . PRO A 1 199 ? -0.710 8.255 3.584 1.00 95.19 199 PRO A N 1
ATOM 1544 C CA . PRO A 1 199 ? 0.659 8.616 3.959 1.00 95.19 199 PRO A CA 1
ATOM 1545 C C . PRO A 1 199 ? 0.703 9.908 4.797 1.00 95.19 199 PRO A C 1
ATOM 1547 O O . PRO A 1 199 ? -0.151 10.780 4.647 1.00 95.19 199 PRO A O 1
ATOM 1550 N N . ILE A 1 200 ? 1.662 10.017 5.718 1.00 95.19 200 ILE A N 1
ATOM 1551 C CA . ILE A 1 200 ? 1.826 11.225 6.537 1.00 95.19 200 ILE A CA 1
ATOM 1552 C C . ILE A 1 200 ? 2.350 12.382 5.683 1.00 95.19 200 ILE A C 1
ATOM 1554 O O . ILE A 1 200 ? 3.197 12.205 4.810 1.00 95.19 200 ILE A O 1
ATOM 1558 N N . GLU A 1 201 ? 1.847 13.582 5.948 1.00 93.06 201 GLU A N 1
ATOM 1559 C CA . GLU A 1 201 ? 2.287 14.794 5.261 1.00 93.06 201 GLU A CA 1
ATOM 1560 C C . GLU A 1 201 ? 3.696 15.220 5.698 1.00 93.06 201 GLU A C 1
ATOM 1562 O O . GLU A 1 201 ? 4.265 14.680 6.652 1.00 93.06 201 GLU A O 1
ATOM 1567 N N . LEU A 1 202 ? 4.250 16.242 5.034 1.00 93.69 202 LEU A N 1
ATOM 1568 C CA . LEU A 1 202 ? 5.586 16.769 5.325 1.00 93.69 202 LEU A CA 1
ATOM 1569 C C . LEU A 1 202 ? 5.766 17.118 6.810 1.00 93.69 202 LEU A C 1
ATOM 1571 O O . LEU A 1 202 ? 6.782 16.761 7.394 1.00 93.69 202 LEU A O 1
ATOM 1575 N N . ALA A 1 203 ? 4.764 17.728 7.451 1.00 94.50 203 ALA A N 1
ATOM 1576 C CA . ALA A 1 203 ? 4.814 18.025 8.883 1.00 94.50 203 ALA A CA 1
ATOM 1577 C C . ALA A 1 203 ? 4.985 16.756 9.741 1.00 94.50 203 ALA A C 1
ATOM 1579 O O . ALA A 1 203 ? 5.746 16.755 10.708 1.00 94.50 203 ALA A O 1
ATOM 1580 N N . GLY A 1 204 ? 4.329 15.654 9.363 1.00 95.44 204 GLY A N 1
ATOM 1581 C CA . GLY A 1 204 ? 4.506 14.356 10.010 1.00 95.44 204 GLY A CA 1
ATOM 1582 C C . GLY A 1 204 ? 5.890 13.758 9.751 1.00 95.44 204 GLY A C 1
ATOM 1583 O O . GLY A 1 204 ? 6.478 13.182 10.661 1.00 95.44 204 GLY A O 1
ATOM 1584 N N . ILE A 1 205 ? 6.440 13.921 8.543 1.00 96.81 205 ILE A N 1
ATOM 1585 C CA . ILE A 1 205 ? 7.813 13.496 8.226 1.00 96.81 205 ILE A CA 1
ATOM 1586 C C . ILE A 1 205 ? 8.837 14.299 9.032 1.00 96.81 205 ILE A C 1
ATOM 1588 O O . ILE A 1 205 ? 9.777 13.716 9.563 1.00 96.81 205 ILE A O 1
ATOM 1592 N N . MET A 1 206 ? 8.628 15.604 9.210 1.00 96.25 206 MET A N 1
ATOM 1593 C CA . MET A 1 206 ? 9.478 16.437 10.062 1.00 96.25 206 MET A CA 1
ATOM 1594 C C . MET A 1 206 ? 9.411 16.006 11.534 1.00 96.25 206 MET A C 1
ATOM 1596 O O . MET A 1 206 ? 10.449 15.920 12.183 1.00 96.25 206 MET A O 1
ATOM 1600 N N . GLN A 1 207 ? 8.221 15.670 12.049 1.00 95.81 207 GLN A N 1
ATOM 1601 C CA . GLN A 1 207 ? 8.059 15.092 13.393 1.00 95.81 207 GLN A CA 1
ATOM 1602 C C . GLN A 1 207 ? 8.731 13.718 13.522 1.00 95.81 207 GLN A C 1
ATOM 1604 O O . GLN A 1 207 ? 9.307 13.396 14.557 1.00 95.81 207 GLN A O 1
ATOM 1609 N N . LEU A 1 208 ? 8.660 12.889 12.476 1.00 95.94 208 LEU A N 1
ATOM 1610 C CA . LEU A 1 208 ? 9.347 11.602 12.438 1.00 95.94 208 LEU A CA 1
ATOM 1611 C C . LEU A 1 208 ? 10.855 11.816 12.550 1.00 95.94 208 LEU A C 1
ATOM 1613 O O . LEU A 1 208 ? 11.482 11.216 13.419 1.00 95.94 208 LEU A O 1
ATOM 1617 N N . ALA A 1 209 ? 11.383 12.691 11.692 1.00 95.38 209 ALA A N 1
ATOM 1618 C CA . ALA A 1 209 ? 12.784 13.054 11.549 1.00 95.38 209 ALA A CA 1
ATOM 1619 C C . ALA A 1 209 ? 13.368 13.698 12.814 1.00 95.38 209 ALA A C 1
ATOM 1621 O O . ALA A 1 209 ? 14.494 13.380 13.190 1.00 95.38 209 ALA A O 1
ATOM 1622 N N . SER A 1 210 ? 12.602 14.532 13.526 1.00 94.56 210 SER A N 1
ATOM 1623 C CA . SER A 1 210 ? 13.060 15.194 14.757 1.00 94.56 210 SER A CA 1
ATOM 1624 C C . SER A 1 210 ? 13.367 14.229 15.902 1.00 94.56 210 SER A C 1
ATOM 1626 O O . SER A 1 210 ? 13.997 14.623 16.878 1.00 94.56 210 SER A O 1
ATOM 1628 N N . ARG A 1 211 ? 12.933 12.965 15.802 1.00 93.88 211 ARG A N 1
ATOM 1629 C CA . ARG A 1 211 ? 13.307 11.909 16.755 1.00 93.88 211 ARG A CA 1
ATOM 1630 C C . ARG A 1 211 ? 14.733 11.407 16.538 1.00 93.88 211 ARG A C 1
ATOM 1632 O O . ARG A 1 211 ? 15.253 10.709 17.400 1.00 93.88 211 ARG A O 1
ATOM 1639 N N . SER A 1 212 ? 15.347 11.706 15.393 1.00 94.50 212 SER A N 1
ATOM 1640 C CA . SER A 1 212 ? 16.693 11.247 15.065 1.00 94.50 212 SER A CA 1
ATOM 1641 C C . SER A 1 212 ? 17.720 11.807 16.054 1.00 94.50 212 SER A C 1
ATOM 1643 O O . SER A 1 212 ? 17.723 13.012 16.306 1.00 94.50 212 SER A O 1
ATOM 1645 N N . PRO A 1 213 ? 18.640 10.974 16.574 1.00 94.25 213 PRO A N 1
ATOM 1646 C CA . PRO A 1 213 ? 19.759 11.458 17.381 1.00 94.25 213 PRO A CA 1
ATOM 1647 C C . PRO A 1 213 ? 20.821 12.190 16.539 1.00 94.25 213 PRO A C 1
ATOM 1649 O O . PRO A 1 213 ? 21.703 12.837 17.098 1.00 94.25 213 PRO A O 1
ATOM 1652 N N . ILE A 1 214 ? 20.752 12.069 15.210 1.00 94.00 214 ILE A N 1
ATOM 1653 C CA . ILE A 1 214 ? 21.654 12.696 14.239 1.00 94.00 214 ILE A CA 1
ATOM 1654 C C . ILE A 1 214 ? 20.880 13.793 13.505 1.00 94.00 214 ILE A C 1
ATOM 1656 O O . ILE A 1 214 ? 19.731 13.571 13.108 1.00 94.00 214 ILE A O 1
ATOM 1660 N N . SER A 1 215 ? 21.496 14.960 13.303 1.00 94.50 215 SER A N 1
ATOM 1661 C CA . SER A 1 215 ? 20.879 16.055 12.552 1.00 94.50 215 SER A CA 1
ATOM 1662 C C . SER A 1 215 ? 20.618 15.649 11.103 1.00 94.50 215 SER A C 1
ATOM 1664 O O . SER A 1 215 ? 21.472 15.060 10.440 1.00 94.50 215 SER A O 1
ATOM 1666 N N . ILE A 1 216 ? 19.430 15.984 10.605 1.00 96.75 216 ILE A N 1
ATOM 1667 C CA . ILE A 1 216 ? 19.022 15.699 9.229 1.00 96.75 216 ILE A CA 1
ATOM 1668 C C . ILE A 1 216 ? 19.021 17.010 8.458 1.00 96.75 216 ILE A C 1
ATOM 1670 O O . ILE A 1 216 ? 18.427 17.998 8.894 1.00 96.75 216 ILE A O 1
ATOM 1674 N N . GLU A 1 217 ? 19.706 17.018 7.325 1.00 96.88 217 GLU A N 1
ATOM 1675 C CA . GLU A 1 217 ? 19.762 18.166 6.431 1.00 96.88 217 GLU A CA 1
ATOM 1676 C C . GLU A 1 217 ? 18.487 18.254 5.587 1.00 96.88 217 GLU A C 1
ATOM 1678 O O . GLU A 1 217 ? 17.800 17.255 5.363 1.00 96.88 217 GLU A O 1
ATOM 1683 N N . THR A 1 218 ? 18.183 19.436 5.047 1.00 96.88 218 THR A N 1
ATOM 1684 C CA . THR A 1 218 ? 17.036 19.620 4.140 1.00 96.88 218 THR A CA 1
ATOM 1685 C C . THR A 1 218 ? 17.089 18.647 2.960 1.00 96.88 218 THR A C 1
ATOM 1687 O O . THR A 1 218 ? 16.083 18.032 2.627 1.00 96.88 218 THR A O 1
ATOM 1690 N N . SER A 1 219 ? 18.283 18.422 2.403 1.00 97.62 219 SER A N 1
ATOM 1691 C CA . SER A 1 219 ? 18.513 17.455 1.324 1.00 97.62 219 SER A CA 1
ATOM 1692 C C . SER A 1 219 ? 18.156 16.015 1.729 1.00 97.62 219 SER A C 1
ATOM 1694 O O . SER A 1 219 ? 17.636 15.255 0.913 1.00 97.62 219 SER A O 1
ATOM 1696 N N . GLY A 1 220 ? 18.382 15.645 2.994 1.00 97.75 220 GLY A N 1
ATOM 1697 C CA . GLY A 1 220 ? 17.987 14.355 3.558 1.00 97.75 220 GLY A CA 1
ATOM 1698 C C . GLY A 1 220 ? 16.471 14.227 3.718 1.00 97.75 220 GLY A C 1
ATOM 1699 O O . GLY A 1 220 ? 15.907 13.189 3.375 1.00 97.75 220 GLY A O 1
ATOM 1700 N N . ILE A 1 221 ? 15.786 15.287 4.167 1.00 98.00 221 ILE A N 1
ATOM 1701 C CA . ILE A 1 221 ? 14.313 15.316 4.231 1.00 98.00 221 ILE A CA 1
ATOM 1702 C C . ILE A 1 221 ? 13.704 15.188 2.832 1.00 98.00 221 ILE A C 1
ATOM 1704 O O . ILE A 1 221 ? 12.799 14.374 2.635 1.00 98.00 221 ILE A O 1
ATOM 1708 N N . ASP A 1 222 ? 14.229 15.928 1.854 1.00 97.50 222 ASP A N 1
ATOM 1709 C CA . ASP A 1 222 ? 13.767 15.868 0.466 1.00 97.50 222 ASP A CA 1
ATOM 1710 C C . ASP A 1 222 ? 13.950 14.460 -0.119 1.00 97.50 222 ASP A C 1
ATOM 1712 O O . ASP A 1 222 ? 13.026 13.917 -0.730 1.00 97.50 222 ASP A O 1
ATOM 1716 N N . ALA A 1 223 ? 15.099 13.821 0.132 1.00 97.88 223 ALA A N 1
ATOM 1717 C CA . ALA A 1 223 ? 15.345 12.434 -0.260 1.00 97.88 223 ALA A CA 1
ATOM 1718 C C . ALA A 1 223 ? 14.379 11.459 0.438 1.00 97.88 223 ALA A C 1
ATOM 1720 O O . ALA A 1 223 ? 13.800 10.579 -0.204 1.00 97.88 223 ALA A O 1
ATOM 1721 N N . LEU A 1 224 ? 14.127 11.633 1.738 1.00 97.81 224 LEU A N 1
ATOM 1722 C CA . LEU A 1 224 ? 13.191 10.791 2.484 1.00 97.81 224 LEU A CA 1
ATOM 1723 C C . LEU A 1 224 ? 11.769 10.907 1.913 1.00 97.81 224 LEU A C 1
ATOM 1725 O O . LEU A 1 224 ? 11.085 9.894 1.735 1.00 97.81 224 LEU A O 1
ATOM 1729 N N . CYS A 1 225 ? 11.336 12.121 1.565 1.00 96.50 225 CYS A N 1
ATOM 1730 C CA . CYS A 1 225 ? 10.068 12.372 0.883 1.00 96.50 225 CYS A CA 1
ATOM 1731 C C . CYS A 1 225 ? 10.035 11.763 -0.526 1.00 96.50 225 CYS A C 1
ATOM 1733 O O . CYS A 1 225 ? 9.041 11.121 -0.874 1.00 96.50 225 CYS A O 1
ATOM 1735 N N . TYR A 1 226 ? 11.113 11.900 -1.305 1.00 95.69 226 TYR A N 1
ATOM 1736 C CA . TYR A 1 226 ? 11.244 11.315 -2.644 1.00 95.69 226 TYR A CA 1
ATOM 1737 C C . TYR A 1 226 ? 10.997 9.803 -2.627 1.00 95.69 226 TYR A C 1
ATOM 1739 O O . TYR A 1 226 ? 10.212 9.283 -3.429 1.00 95.69 226 TYR A O 1
ATOM 1747 N N . PHE A 1 227 ? 11.647 9.096 -1.697 1.00 97.38 227 PHE A N 1
ATOM 1748 C CA . PHE A 1 227 ? 11.565 7.641 -1.614 1.00 97.38 227 PHE A CA 1
ATOM 1749 C C . PHE A 1 227 ? 10.234 7.175 -1.028 1.00 97.38 227 PHE A C 1
ATOM 1751 O O . PHE A 1 227 ? 9.537 6.333 -1.601 1.00 97.38 227 PHE A O 1
ATOM 1758 N N . THR A 1 228 ? 9.852 7.737 0.114 1.00 96.69 228 THR A N 1
ATOM 1759 C CA . THR A 1 228 ? 8.773 7.173 0.934 1.00 96.69 228 THR A CA 1
ATOM 1760 C C . THR A 1 228 ? 7.411 7.768 0.612 1.00 96.69 228 THR A C 1
ATOM 1762 O O . THR A 1 228 ? 6.396 7.138 0.897 1.00 96.69 228 THR A O 1
ATOM 1765 N N . GLY A 1 229 ? 7.358 8.984 0.056 1.00 94.75 229 GLY A N 1
ATOM 1766 C CA . GLY A 1 229 ? 6.106 9.703 -0.186 1.00 94.75 229 GLY A CA 1
ATOM 1767 C C . GL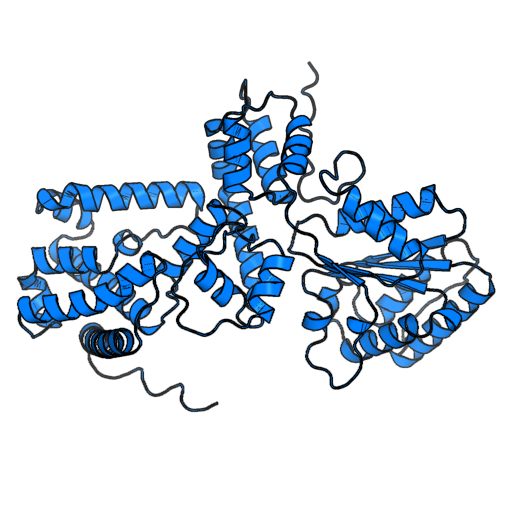Y A 1 229 ? 5.287 9.978 1.071 1.00 94.75 229 GLY A C 1
ATOM 1768 O O . GLY A 1 229 ? 4.078 10.182 0.969 1.00 94.75 229 GLY A O 1
ATOM 1769 N N . GLY A 1 230 ? 5.908 9.928 2.255 1.00 95.19 230 GLY A N 1
ATOM 1770 C CA . GLY A 1 230 ? 5.186 9.992 3.522 1.00 95.19 230 GLY A CA 1
ATOM 1771 C C . GLY A 1 230 ? 4.724 8.634 4.053 1.00 95.19 230 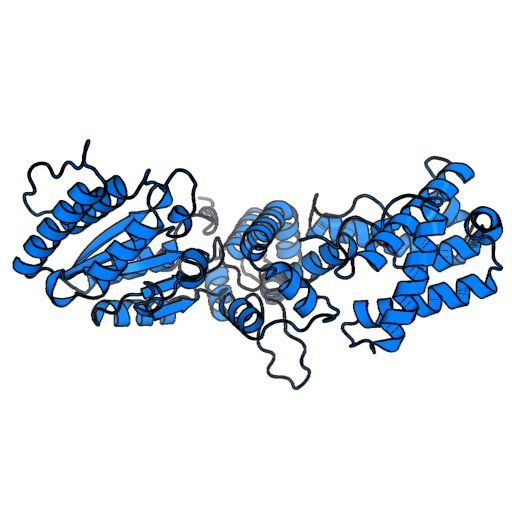GLY A C 1
ATOM 1772 O O . GLY A 1 230 ? 3.965 8.580 5.014 1.00 95.19 230 GLY A O 1
ATOM 1773 N N . HIS A 1 231 ? 5.099 7.508 3.445 1.00 96.50 231 HIS A N 1
ATOM 1774 C CA . HIS A 1 231 ? 4.700 6.201 3.961 1.00 96.50 231 HIS A CA 1
ATOM 1775 C C . HIS A 1 231 ? 5.419 5.926 5.300 1.00 96.50 231 HIS A C 1
ATOM 1777 O O . HIS A 1 231 ? 6.635 5.729 5.295 1.00 96.50 231 HIS A O 1
ATOM 1783 N N . PRO A 1 232 ? 4.711 5.842 6.447 1.00 95.94 232 PRO A N 1
ATOM 1784 C CA . PRO A 1 232 ? 5.341 5.865 7.771 1.00 95.94 232 PRO A CA 1
ATOM 1785 C C . PRO A 1 232 ? 6.288 4.684 8.005 1.00 95.94 232 PRO A C 1
ATOM 1787 O O . PRO A 1 232 ? 7.392 4.877 8.494 1.00 95.94 232 PRO A O 1
ATOM 1790 N N . PHE A 1 233 ? 5.901 3.474 7.590 1.00 97.00 233 PHE A N 1
ATOM 1791 C CA . PHE A 1 233 ? 6.773 2.298 7.681 1.00 97.00 233 PHE A CA 1
ATOM 1792 C C . PHE A 1 233 ? 8.060 2.432 6.855 1.00 97.00 233 PHE A C 1
ATOM 1794 O O . PHE A 1 233 ? 9.136 2.253 7.407 1.00 97.00 233 PHE A O 1
ATOM 1801 N N . LEU A 1 234 ? 7.971 2.792 5.567 1.00 97.75 234 LEU A N 1
ATOM 1802 C CA . LEU A 1 234 ? 9.155 2.964 4.719 1.00 97.75 234 LEU A CA 1
ATOM 1803 C C . LEU A 1 234 ? 10.061 4.088 5.241 1.00 97.75 234 LEU A C 1
ATOM 1805 O O . LEU A 1 234 ? 11.279 3.957 5.195 1.00 97.75 234 LEU A O 1
ATOM 1809 N N . ALA A 1 235 ? 9.477 5.164 5.777 1.00 97.38 235 ALA A N 1
ATOM 1810 C CA . ALA A 1 235 ? 10.236 6.232 6.415 1.00 97.38 235 ALA A CA 1
ATOM 1811 C C . ALA A 1 235 ? 10.970 5.759 7.674 1.00 97.38 235 ALA A C 1
ATOM 1813 O O . ALA A 1 235 ? 12.150 6.061 7.817 1.00 97.38 235 ALA A O 1
ATOM 1814 N N . GLU A 1 236 ? 10.331 4.984 8.558 1.00 97.12 236 GLU A N 1
ATOM 1815 C CA . GLU A 1 236 ? 11.027 4.415 9.721 1.00 97.12 236 GLU A CA 1
ATOM 1816 C C . GLU A 1 236 ? 12.115 3.409 9.322 1.00 97.12 236 GLU A C 1
ATOM 1818 O O . GLU A 1 236 ? 13.182 3.438 9.925 1.00 97.12 236 GLU A O 1
ATOM 1823 N N . VAL A 1 237 ? 11.893 2.574 8.298 1.00 97.62 237 VAL A N 1
ATOM 1824 C CA . VAL A 1 237 ? 12.901 1.624 7.783 1.00 97.62 237 VAL A CA 1
ATOM 1825 C C . VAL A 1 237 ? 14.155 2.362 7.309 1.00 97.62 237 VAL A C 1
ATOM 1827 O O . VAL A 1 237 ? 15.259 2.054 7.756 1.00 97.62 237 VAL A O 1
ATOM 1830 N N . VAL A 1 238 ? 13.986 3.379 6.457 1.00 98.00 238 VAL A N 1
ATOM 1831 C CA . VAL A 1 238 ? 15.105 4.187 5.945 1.00 98.00 238 VAL A CA 1
ATOM 1832 C C . VAL A 1 238 ? 15.811 4.927 7.077 1.00 98.00 238 VAL A C 1
ATOM 1834 O O . VAL A 1 238 ? 17.035 4.932 7.136 1.00 98.00 238 VAL A O 1
ATOM 1837 N N . MET A 1 239 ? 15.057 5.526 8.001 1.00 97.44 239 MET A N 1
ATOM 1838 C CA . MET A 1 239 ? 15.641 6.254 9.127 1.00 97.44 239 MET A CA 1
ATOM 1839 C C . MET A 1 239 ? 16.372 5.338 10.112 1.00 97.44 239 MET A C 1
ATOM 1841 O O . MET A 1 239 ? 17.388 5.747 10.669 1.00 97.44 239 MET A O 1
ATOM 1845 N N . CYS A 1 240 ? 15.895 4.106 10.312 1.00 96.81 240 CYS A N 1
ATOM 1846 C CA . CYS A 1 240 ? 16.586 3.113 11.129 1.00 96.81 240 CYS A CA 1
ATOM 1847 C C . CYS A 1 240 ? 17.968 2.815 10.549 1.00 96.81 240 CYS A C 1
ATOM 1849 O O . CYS A 1 240 ? 18.967 3.001 11.243 1.00 96.81 240 CYS A O 1
ATOM 1851 N N . GLU A 1 241 ? 18.017 2.450 9.268 1.00 97.38 241 GLU A N 1
ATOM 1852 C CA . GLU A 1 241 ? 19.259 2.132 8.563 1.00 97.38 241 GLU A CA 1
ATOM 1853 C C . GLU A 1 241 ? 20.206 3.343 8.495 1.00 97.38 241 GLU A C 1
ATOM 1855 O O . GLU A 1 241 ? 21.394 3.226 8.786 1.00 97.38 241 GLU A O 1
ATOM 1860 N N . ALA A 1 242 ? 19.682 4.537 8.195 1.00 96.56 242 ALA A N 1
ATOM 1861 C CA . ALA A 1 242 ? 20.482 5.758 8.103 1.00 96.56 242 ALA A CA 1
ATOM 1862 C C . ALA A 1 242 ? 21.141 6.136 9.440 1.00 96.56 242 ALA A C 1
ATOM 1864 O O . ALA A 1 242 ? 22.296 6.566 9.465 1.00 96.56 242 ALA A O 1
ATOM 1865 N N . VAL A 1 243 ? 20.430 5.962 10.561 1.00 95.38 243 VAL A N 1
ATOM 1866 C CA . VAL A 1 243 ? 20.979 6.229 11.899 1.00 95.38 243 VAL A CA 1
ATOM 1867 C C . VAL A 1 243 ? 22.033 5.194 12.292 1.00 95.38 243 VAL A C 1
ATOM 1869 O O . VAL A 1 243 ? 23.054 5.553 12.885 1.00 95.38 243 VAL A O 1
ATOM 1872 N N . ASP A 1 244 ? 21.827 3.926 11.935 1.00 94.44 244 ASP A N 1
ATOM 1873 C CA . ASP A 1 244 ? 22.789 2.860 12.228 1.00 94.44 244 ASP A CA 1
ATOM 1874 C C . ASP A 1 244 ? 24.047 2.933 11.343 1.00 94.44 244 ASP A C 1
ATOM 1876 O O . ASP A 1 244 ? 25.114 2.482 11.768 1.00 94.44 244 ASP A O 1
ATOM 1880 N N . GLY A 1 245 ? 23.960 3.593 10.180 1.00 90.19 245 GLY A N 1
ATOM 1881 C CA . GLY A 1 245 ? 25.067 3.837 9.245 1.00 90.19 245 GLY A CA 1
ATOM 1882 C C . GLY A 1 245 ? 26.208 4.719 9.776 1.00 90.19 245 GLY A C 1
ATOM 1883 O O . GLY A 1 245 ? 27.254 4.820 9.136 1.00 90.19 245 GLY A O 1
ATOM 1884 N N . GLY A 1 246 ? 26.056 5.339 10.954 1.00 84.00 246 GLY A N 1
ATOM 1885 C CA . GLY A 1 246 ? 27.148 6.037 11.650 1.00 84.00 246 GLY A CA 1
ATOM 1886 C C . GLY A 1 246 ? 27.569 7.375 11.031 1.00 84.00 246 GLY A C 1
ATOM 1887 O O . GLY A 1 246 ? 28.687 7.837 11.262 1.00 84.00 246 GLY A O 1
ATOM 1888 N N . HIS A 1 247 ? 26.691 7.998 10.246 1.00 88.38 247 HIS A N 1
ATOM 1889 C CA . HIS A 1 247 ? 26.927 9.304 9.631 1.00 88.38 247 HIS A CA 1
ATOM 1890 C C . HIS A 1 247 ? 26.938 10.445 10.669 1.00 88.38 247 HIS A C 1
ATOM 1892 O O . HIS A 1 247 ? 26.247 10.386 11.685 1.00 88.38 247 HIS A O 1
ATOM 1898 N N . SER A 1 248 ? 27.700 11.514 10.405 1.00 88.06 248 SER A N 1
ATOM 1899 C CA . SER A 1 248 ? 27.727 12.721 11.252 1.00 88.06 248 SER A CA 1
ATOM 1900 C C . SER A 1 248 ? 26.499 13.620 11.071 1.00 88.06 248 SER A C 1
ATOM 1902 O O . SER A 1 248 ? 26.078 14.280 12.017 1.00 88.06 248 SER A O 1
ATOM 1904 N N . SER A 1 249 ? 25.944 13.645 9.860 1.00 94.19 249 SER A N 1
ATOM 1905 C CA . SER A 1 249 ? 24.673 14.269 9.487 1.00 94.19 249 SER A CA 1
ATOM 1906 C C . SER A 1 249 ? 23.986 13.390 8.443 1.00 94.19 249 SER A C 1
ATOM 1908 O O . SER A 1 249 ? 24.645 12.622 7.737 1.00 94.19 249 SER A O 1
ATOM 1910 N N . LEU A 1 250 ? 22.659 13.469 8.368 1.00 96.62 250 LEU A N 1
ATOM 1911 C CA . LEU A 1 250 ? 21.866 12.730 7.388 1.00 96.62 250 LEU A CA 1
ATOM 1912 C C . LEU A 1 250 ? 21.512 13.655 6.220 1.00 96.62 250 LEU A C 1
ATOM 1914 O O . LEU A 1 250 ? 20.551 14.424 6.288 1.00 96.62 250 LEU A O 1
ATOM 1918 N N . ASP A 1 251 ? 22.319 13.586 5.165 1.00 97.06 251 ASP A N 1
ATOM 1919 C CA . ASP A 1 251 ? 22.100 14.255 3.883 1.00 97.06 251 ASP A CA 1
ATOM 1920 C C . ASP A 1 251 ? 21.358 13.338 2.887 1.00 97.06 251 ASP A C 1
ATOM 1922 O O . ASP A 1 251 ? 20.986 12.201 3.197 1.00 97.06 251 ASP A O 1
ATOM 1926 N N . ALA A 1 252 ? 21.145 13.816 1.658 1.00 97.56 252 ALA A N 1
ATOM 1927 C CA . ALA A 1 252 ? 20.506 13.020 0.607 1.00 97.56 252 ALA A CA 1
ATOM 1928 C C . ALA A 1 252 ? 21.226 11.684 0.331 1.00 97.56 252 ALA A C 1
ATOM 1930 O O . ALA A 1 252 ? 20.570 10.673 0.081 1.00 97.56 252 ALA A O 1
ATOM 1931 N N . LYS A 1 253 ? 22.565 11.657 0.398 1.00 96.50 253 LYS A N 1
ATOM 1932 C CA . LYS A 1 253 ? 23.369 10.469 0.083 1.00 96.50 253 LYS A CA 1
ATOM 1933 C C . LYS A 1 253 ? 23.275 9.414 1.184 1.00 96.50 253 LYS A C 1
ATOM 1935 O O . LYS A 1 253 ? 23.210 8.223 0.874 1.00 96.50 253 LYS A O 1
ATOM 1940 N N . ALA A 1 254 ? 23.258 9.831 2.448 1.00 97.12 254 ALA A N 1
ATOM 1941 C CA . ALA A 1 254 ? 23.026 8.940 3.581 1.00 97.12 254 ALA A CA 1
ATOM 1942 C C . ALA A 1 254 ? 21.650 8.265 3.462 1.00 97.12 254 ALA A C 1
ATOM 1944 O O . ALA A 1 254 ? 21.542 7.045 3.580 1.00 97.12 254 ALA A O 1
ATOM 1945 N N . ILE A 1 255 ? 20.616 9.043 3.125 1.00 98.19 255 ILE A N 1
ATOM 1946 C CA . ILE A 1 255 ? 19.253 8.534 2.929 1.00 98.19 255 ILE A CA 1
ATOM 1947 C C . ILE A 1 255 ? 19.150 7.600 1.712 1.00 98.19 255 ILE A C 1
ATOM 1949 O O . ILE A 1 255 ? 18.527 6.545 1.815 1.00 98.19 255 ILE A O 1
ATOM 1953 N N . GLU A 1 256 ? 19.787 7.928 0.583 1.00 96.81 256 GLU A N 1
ATOM 1954 C CA . GLU A 1 256 ? 19.846 7.046 -0.596 1.00 96.81 256 GLU A CA 1
ATOM 1955 C C . GLU A 1 256 ? 20.565 5.727 -0.278 1.00 96.81 256 GLU A C 1
ATOM 1957 O O . GLU A 1 256 ? 20.094 4.656 -0.654 1.00 96.81 256 GLU A O 1
ATOM 1962 N N . THR A 1 257 ? 21.677 5.786 0.461 1.00 96.19 257 THR A N 1
ATOM 1963 C CA . THR A 1 257 ? 22.434 4.589 0.867 1.00 96.19 257 THR A CA 1
ATOM 1964 C C . THR A 1 257 ? 21.595 3.691 1.777 1.00 96.19 257 THR A C 1
ATOM 1966 O O . THR A 1 257 ? 21.540 2.478 1.569 1.00 96.19 257 THR A O 1
ATOM 1969 N N . ALA A 1 258 ? 20.889 4.287 2.739 1.00 97.38 258 ALA A N 1
ATOM 1970 C CA . ALA A 1 258 ? 19.980 3.579 3.632 1.00 97.38 258 ALA A CA 1
ATOM 1971 C C . ALA A 1 258 ? 18.792 2.953 2.884 1.00 97.38 258 ALA A C 1
ATOM 1973 O O . ALA A 1 258 ? 18.445 1.793 3.111 1.00 97.38 258 ALA A O 1
ATOM 1974 N N . GLN A 1 259 ? 18.193 3.687 1.940 1.00 97.00 259 GLN A N 1
ATOM 1975 C CA . GLN A 1 259 ? 17.144 3.143 1.079 1.00 97.00 259 GLN A CA 1
ATOM 1976 C C . GLN A 1 259 ? 17.661 1.967 0.249 1.00 97.00 259 GLN A C 1
ATOM 1978 O O . GLN A 1 259 ? 16.979 0.948 0.177 1.00 97.00 259 GLN A O 1
ATOM 1983 N N . HIS A 1 260 ? 18.857 2.080 -0.333 1.00 94.94 260 HIS A N 1
ATOM 1984 C CA . HIS A 1 260 ? 19.462 1.018 -1.131 1.00 94.94 260 HIS A CA 1
ATOM 1985 C C . HIS A 1 260 ? 19.663 -0.269 -0.318 1.00 94.94 260 HIS A C 1
ATOM 1987 O O . HIS A 1 260 ? 19.267 -1.347 -0.768 1.00 94.94 260 HIS A O 1
ATOM 1993 N N . ALA A 1 261 ? 20.206 -0.162 0.899 1.00 95.38 261 ALA A N 1
ATOM 1994 C CA . ALA A 1 261 ? 20.369 -1.302 1.805 1.00 95.38 261 ALA A CA 1
ATOM 1995 C C . ALA A 1 261 ? 19.024 -1.983 2.134 1.00 95.38 261 ALA A C 1
ATOM 1997 O O . ALA A 1 261 ? 18.946 -3.207 2.262 1.00 95.38 261 ALA A O 1
ATOM 1998 N N . GLN A 1 262 ? 17.942 -1.202 2.175 1.00 96.12 262 GLN A N 1
ATOM 1999 C CA . GLN A 1 262 ? 16.585 -1.657 2.480 1.00 96.12 262 GLN A CA 1
ATOM 2000 C C . GLN A 1 262 ? 15.668 -1.751 1.244 1.00 96.12 262 GLN A C 1
ATOM 2002 O O . GLN A 1 262 ? 14.442 -1.783 1.370 1.00 96.12 262 GLN A O 1
ATOM 2007 N N . ALA A 1 263 ? 16.223 -1.844 0.027 1.00 94.06 263 ALA A N 1
ATOM 2008 C CA . ALA A 1 263 ? 15.436 -1.858 -1.214 1.00 94.06 263 ALA A CA 1
ATOM 2009 C C . ALA A 1 263 ? 14.400 -3.002 -1.260 1.00 94.06 263 ALA A C 1
ATOM 2011 O O . ALA A 1 263 ? 13.317 -2.869 -1.838 1.00 94.06 263 ALA A O 1
ATOM 2012 N N . HIS A 1 264 ? 14.699 -4.125 -0.601 1.00 93.69 264 HIS A N 1
ATOM 2013 C CA . HIS A 1 264 ? 13.794 -5.267 -0.503 1.00 93.69 264 HIS A CA 1
ATOM 2014 C C . HIS A 1 264 ? 12.477 -4.920 0.215 1.00 93.69 264 HIS A C 1
ATOM 2016 O O . HIS A 1 264 ? 11.417 -5.315 -0.272 1.00 93.69 264 HIS A O 1
ATOM 2022 N N . GLU A 1 265 ? 12.505 -4.114 1.281 1.00 95.88 265 GLU A N 1
ATOM 2023 C CA . GLU A 1 265 ? 11.299 -3.674 1.999 1.00 95.88 265 GLU A CA 1
ATOM 2024 C C . GLU A 1 265 ? 10.385 -2.812 1.119 1.00 95.88 265 GLU A C 1
ATOM 2026 O O . GLU A 1 265 ? 9.162 -2.986 1.113 1.00 95.88 265 GLU A O 1
ATOM 2031 N N . PHE A 1 266 ? 10.969 -1.942 0.288 1.00 96.00 266 PHE A N 1
ATOM 2032 C CA . PHE A 1 266 ? 10.217 -1.148 -0.687 1.00 96.00 266 PHE A CA 1
ATOM 2033 C C . PHE A 1 266 ? 9.525 -2.043 -1.715 1.00 96.00 266 PHE A C 1
ATOM 2035 O O . PHE A 1 266 ? 8.319 -1.919 -1.934 1.00 96.00 266 PHE A O 1
ATOM 2042 N N . THR A 1 267 ? 10.262 -2.983 -2.314 1.00 92.75 267 THR A N 1
ATOM 2043 C CA . THR A 1 267 ? 9.674 -3.894 -3.309 1.00 92.75 267 THR A CA 1
ATOM 2044 C C . THR A 1 267 ? 8.609 -4.809 -2.707 1.00 92.75 267 THR A C 1
ATOM 2046 O O . THR A 1 267 ? 7.587 -5.044 -3.346 1.00 92.75 267 THR A O 1
ATOM 2049 N N . ASN A 1 268 ? 8.788 -5.284 -1.471 1.00 93.56 268 ASN A N 1
ATOM 2050 C CA . ASN A 1 268 ? 7.776 -6.068 -0.763 1.00 93.56 268 ASN A CA 1
ATOM 2051 C C . ASN A 1 268 ? 6.500 -5.255 -0.531 1.00 93.56 268 ASN A C 1
ATOM 2053 O O . ASN A 1 268 ? 5.405 -5.749 -0.802 1.00 93.56 268 ASN A O 1
ATOM 2057 N N . MET A 1 269 ? 6.631 -3.994 -0.111 1.00 94.44 269 MET A N 1
ATOM 2058 C CA . MET A 1 269 ? 5.486 -3.096 0.046 1.00 94.44 269 MET A CA 1
ATOM 2059 C C . MET A 1 269 ? 4.756 -2.892 -1.291 1.00 94.44 269 MET A C 1
ATOM 2061 O O . MET A 1 269 ? 3.536 -3.037 -1.350 1.00 94.44 269 MET A O 1
ATOM 2065 N N . TYR A 1 270 ? 5.482 -2.651 -2.386 1.00 93.31 270 TYR A N 1
ATOM 2066 C CA . TYR A 1 270 ? 4.862 -2.479 -3.704 1.00 93.31 270 TYR A CA 1
ATOM 2067 C C . TYR A 1 270 ? 4.192 -3.751 -4.239 1.00 93.31 270 TYR A C 1
ATOM 2069 O O . TYR A 1 270 ? 3.121 -3.661 -4.835 1.00 93.31 270 TYR A O 1
ATOM 2077 N N . ARG A 1 271 ? 4.740 -4.942 -3.967 1.00 90.94 271 ARG A N 1
ATOM 2078 C CA . ARG A 1 271 ? 4.071 -6.217 -4.292 1.00 90.94 271 ARG A CA 1
ATOM 2079 C C . ARG A 1 271 ? 2.778 -6.401 -3.498 1.00 90.94 271 ARG A C 1
ATOM 2081 O O . ARG A 1 271 ? 1.774 -6.821 -4.066 1.00 90.94 271 ARG A O 1
ATOM 2088 N N . LEU A 1 272 ? 2.771 -6.054 -2.208 1.00 90.75 272 LEU A N 1
ATOM 2089 C CA . LEU A 1 272 ? 1.552 -6.080 -1.388 1.00 90.75 272 LEU A CA 1
ATOM 2090 C C . LEU A 1 272 ? 0.503 -5.091 -1.910 1.00 90.75 272 LEU A C 1
ATOM 2092 O O . LEU A 1 272 ? -0.682 -5.418 -1.960 1.00 90.75 272 LEU A O 1
ATOM 2096 N N . LEU A 1 273 ? 0.940 -3.900 -2.329 1.00 92.06 273 LEU A N 1
ATOM 2097 C CA . LEU A 1 273 ? 0.085 -2.906 -2.972 1.00 92.06 273 LEU A CA 1
ATOM 2098 C C . LEU A 1 273 ? -0.535 -3.460 -4.260 1.00 92.06 273 LEU A C 1
ATOM 2100 O O . LEU A 1 273 ? -1.746 -3.357 -4.444 1.00 92.06 273 LEU A O 1
ATOM 2104 N N . GLN A 1 274 ? 0.276 -4.088 -5.115 1.00 89.81 274 GLN A N 1
ATOM 2105 C CA . GLN A 1 274 ? -0.190 -4.726 -6.341 1.00 89.81 274 GLN A CA 1
ATOM 2106 C C . GLN A 1 274 ? -1.226 -5.807 -6.047 1.00 89.81 274 GLN A C 1
ATOM 2108 O O . GLN A 1 274 ? -2.311 -5.768 -6.617 1.00 89.81 274 GLN A O 1
ATOM 2113 N N . GLN A 1 275 ? -0.939 -6.740 -5.137 1.00 87.50 275 GLN A N 1
ATOM 2114 C CA . GLN A 1 275 ? -1.870 -7.817 -4.778 1.00 87.50 275 GLN A CA 1
ATOM 2115 C C . GLN A 1 275 ? -3.217 -7.274 -4.290 1.00 87.50 275 GLN A C 1
ATOM 2117 O O . GLN A 1 275 ? -4.268 -7.770 -4.691 1.00 87.50 275 GLN A O 1
ATOM 2122 N N . LEU A 1 276 ? -3.186 -6.229 -3.461 1.00 87.69 276 LEU A N 1
ATOM 2123 C CA . LEU A 1 276 ? -4.390 -5.611 -2.919 1.00 87.69 276 LEU A CA 1
ATOM 2124 C C . LEU A 1 276 ? -5.214 -4.894 -3.998 1.00 87.69 276 LEU A C 1
ATOM 2126 O O . LEU A 1 276 ? -6.434 -5.035 -4.021 1.00 87.69 276 LEU A O 1
ATOM 2130 N N . LEU A 1 277 ? -4.556 -4.156 -4.896 1.00 88.25 277 LEU A N 1
ATOM 2131 C CA . LEU A 1 277 ? -5.210 -3.369 -5.949 1.00 88.25 277 LEU A CA 1
ATOM 2132 C C . LEU A 1 277 ? -5.489 -4.153 -7.239 1.00 88.25 277 LEU A C 1
ATOM 2134 O O . LEU A 1 277 ? -6.133 -3.631 -8.145 1.00 88.25 277 LEU A O 1
ATOM 2138 N N . SER A 1 278 ? -4.997 -5.387 -7.360 1.00 82.44 278 SER A N 1
ATOM 2139 C CA . SER A 1 278 ? -5.282 -6.236 -8.527 1.00 82.44 278 SER A CA 1
ATOM 2140 C C . SER A 1 278 ? -6.754 -6.650 -8.575 1.00 82.44 278 SER A C 1
ATOM 2142 O O . SER A 1 278 ? -7.285 -6.942 -9.646 1.00 82.44 278 SER A O 1
ATOM 2144 N N . ARG A 1 279 ? -7.443 -6.632 -7.425 1.00 69.31 279 ARG A N 1
ATOM 2145 C CA . ARG A 1 279 ? -8.904 -6.729 -7.380 1.00 69.31 279 ARG A CA 1
ATOM 2146 C C . ARG A 1 279 ? -9.491 -5.506 -8.097 1.00 69.31 279 ARG A C 1
ATOM 2148 O O . ARG A 1 279 ? -9.088 -4.381 -7.825 1.00 69.31 279 ARG A O 1
ATOM 2155 N N . GLU A 1 280 ? -10.394 -5.745 -9.049 1.00 68.06 280 GLU A N 1
ATOM 2156 C CA . GLU A 1 280 ? -11.059 -4.705 -9.860 1.00 68.06 280 GLU A CA 1
ATOM 2157 C C . GLU A 1 280 ? -10.140 -3.871 -10.777 1.00 68.06 280 GLU A C 1
ATOM 2159 O O . GLU A 1 280 ? -10.509 -2.772 -11.187 1.00 68.06 280 GLU A O 1
ATOM 2164 N N . LYS A 1 281 ? -8.951 -4.379 -11.142 1.00 80.12 281 LYS A N 1
ATOM 2165 C CA . LYS A 1 281 ? -8.012 -3.696 -12.063 1.00 80.12 281 LYS A CA 1
ATOM 2166 C C . LYS A 1 281 ? -7.571 -2.297 -11.594 1.00 80.12 281 LYS A C 1
ATOM 2168 O O . LYS A 1 281 ? -7.115 -1.480 -12.396 1.00 80.12 281 LYS A O 1
ATOM 2173 N N . MET A 1 282 ? -7.666 -1.993 -10.295 1.00 87.06 282 MET A N 1
ATOM 2174 C CA . MET A 1 282 ? -7.238 -0.690 -9.767 1.00 87.06 282 MET A CA 1
ATOM 2175 C C . MET A 1 282 ? -5.729 -0.479 -9.895 1.00 87.06 282 MET A C 1
ATOM 2177 O O . MET A 1 282 ? -5.279 0.657 -10.040 1.00 87.06 282 MET A O 1
ATOM 2181 N N . PHE A 1 283 ? -4.941 -1.555 -9.834 1.00 88.12 283 PHE A N 1
ATOM 2182 C CA . PHE A 1 283 ? -3.499 -1.476 -10.044 1.00 88.12 283 PHE A CA 1
ATOM 2183 C C . PHE A 1 283 ? -3.161 -1.072 -11.481 1.00 88.12 283 PHE A C 1
ATOM 2185 O O . PHE A 1 283 ? -2.330 -0.191 -11.684 1.00 88.12 283 PHE A O 1
ATOM 2192 N N . ASP A 1 284 ? -3.859 -1.642 -12.464 1.00 82.25 284 ASP A N 1
ATOM 2193 C CA . ASP A 1 284 ? -3.700 -1.283 -13.876 1.00 82.25 284 ASP A CA 1
ATOM 2194 C C . ASP A 1 284 ? -4.076 0.188 -14.089 1.00 82.25 284 ASP A C 1
ATOM 2196 O O . ASP A 1 284 ? -3.318 0.950 -14.689 1.00 82.25 284 ASP A O 1
ATOM 2200 N N . ALA A 1 285 ? -5.181 0.631 -13.478 1.00 84.44 285 ALA A N 1
ATOM 2201 C CA . ALA A 1 285 ? -5.576 2.036 -13.480 1.00 84.44 285 ALA A CA 1
ATOM 2202 C C . ALA A 1 285 ? -4.516 2.947 -12.834 1.00 84.44 285 ALA A C 1
ATOM 2204 O O . ALA A 1 285 ? -4.238 4.023 -13.357 1.00 84.44 285 ALA A O 1
ATOM 2205 N N . LEU A 1 286 ? -3.890 2.538 -11.725 1.00 87.62 286 LEU A N 1
ATOM 2206 C CA . LEU A 1 286 ? -2.794 3.289 -11.104 1.00 87.62 286 LEU A CA 1
ATOM 2207 C C . LEU A 1 286 ? -1.590 3.406 -12.052 1.00 87.62 286 LEU A C 1
ATOM 2209 O O . LEU A 1 286 ? -1.053 4.504 -12.216 1.00 87.62 286 LEU A O 1
ATOM 2213 N N . CYS A 1 287 ? -1.191 2.304 -12.693 1.00 82.69 287 CYS A N 1
ATOM 2214 C CA . CYS A 1 287 ? -0.132 2.289 -13.702 1.00 82.69 287 CYS A CA 1
ATOM 2215 C C . CYS A 1 287 ? -0.450 3.247 -14.859 1.00 82.69 287 CYS A C 1
ATOM 2217 O O . CYS A 1 287 ? 0.385 4.080 -15.211 1.00 82.69 287 CYS A O 1
ATOM 2219 N N . GLU A 1 288 ? -1.664 3.195 -15.409 1.00 78.94 288 GLU A N 1
ATOM 2220 C CA . GLU A 1 288 ? -2.093 4.065 -16.510 1.00 78.94 288 GLU A CA 1
ATOM 2221 C C . GLU A 1 288 ? -2.193 5.543 -16.102 1.00 78.94 288 GLU A C 1
ATOM 2223 O O . GLU A 1 288 ? -1.818 6.425 -16.874 1.00 78.94 288 GLU A O 1
ATOM 2228 N N . LEU A 1 289 ? -2.644 5.843 -14.880 1.00 80.31 289 LEU A N 1
ATOM 2229 C CA . LEU A 1 289 ? -2.749 7.220 -14.379 1.00 80.31 289 LEU A CA 1
ATOM 2230 C C . LEU A 1 289 ? -1.379 7.856 -14.113 1.00 80.31 289 LEU A C 1
ATOM 2232 O O . LEU A 1 289 ? -1.216 9.054 -14.344 1.00 80.31 289 LEU A O 1
ATOM 2236 N N . VAL A 1 290 ? -0.409 7.077 -13.621 1.00 79.94 290 VAL A N 1
ATOM 2237 C CA . VAL A 1 290 ? 0.917 7.573 -13.207 1.00 79.94 290 VAL A CA 1
ATOM 2238 C C . VAL A 1 290 ? 1.956 7.490 -14.332 1.00 79.94 290 VAL A C 1
ATOM 2240 O O . VAL A 1 290 ? 2.843 8.347 -14.408 1.00 79.94 290 VAL A O 1
ATOM 2243 N N . VAL A 1 291 ? 1.865 6.463 -15.187 1.00 75.62 291 VAL A N 1
ATOM 2244 C CA . VAL A 1 291 ? 2.869 6.119 -16.212 1.00 75.62 291 VAL A CA 1
ATOM 2245 C C . VAL A 1 291 ? 2.293 6.016 -17.642 1.00 75.62 291 VAL A C 1
ATOM 2247 O O . VAL A 1 291 ? 3.031 6.077 -18.621 1.00 75.62 291 VAL A O 1
ATOM 2250 N N . GLY A 1 292 ? 0.978 5.943 -17.824 1.00 63.50 292 GLY A N 1
ATOM 2251 C CA . GLY A 1 292 ? 0.344 6.075 -19.143 1.00 63.50 292 GLY A CA 1
ATOM 2252 C C . GLY A 1 292 ? 0.457 4.876 -20.105 1.00 63.50 292 GLY A C 1
ATOM 2253 O O . GLY A 1 292 ? 1.072 3.855 -19.788 1.00 63.50 292 GLY A O 1
ATOM 2254 N N . PRO A 1 293 ? -0.139 5.006 -21.313 1.00 56.50 293 PRO A N 1
ATOM 2255 C CA . PRO A 1 293 ? -1.188 5.970 -21.670 1.00 56.50 293 PRO A CA 1
ATOM 2256 C C . PRO A 1 293 ? -2.534 5.575 -21.038 1.00 56.50 293 PRO A C 1
ATOM 2258 O O . PRO A 1 293 ? -2.784 4.403 -20.789 1.00 56.50 293 PRO A O 1
ATOM 2261 N N . GLN A 1 294 ? -3.430 6.543 -20.847 1.00 58.34 294 GLN A N 1
ATOM 2262 C CA . GLN A 1 294 ? -4.843 6.271 -20.559 1.00 58.34 294 GLN A CA 1
ATOM 2263 C C . GLN A 1 294 ? -5.532 5.901 -21.876 1.00 58.34 294 GLN A C 1
ATOM 2265 O O . GLN A 1 294 ? -5.973 6.777 -22.622 1.00 58.34 294 GLN A O 1
ATOM 2270 N N . TRP A 1 295 ? -5.527 4.618 -22.226 1.00 58.53 295 TRP A N 1
ATOM 2271 C CA . TRP A 1 295 ? -6.131 4.130 -23.471 1.00 58.53 295 TRP A CA 1
ATOM 2272 C C . TRP A 1 295 ? -7.550 3.604 -23.245 1.00 58.53 295 TRP A C 1
ATOM 2274 O O . TRP A 1 295 ? -8.362 3.615 -24.170 1.00 58.53 295 TRP A O 1
ATOM 2284 N N . GLN A 1 296 ? -7.864 3.201 -22.010 1.00 59.97 296 GLN A N 1
ATOM 2285 C CA . GLN A 1 296 ? -9.226 2.932 -21.569 1.00 59.97 296 GLN A CA 1
ATOM 2286 C C . GLN A 1 296 ? -9.764 4.088 -20.731 1.00 59.97 296 GLN A C 1
ATOM 2288 O O . GLN A 1 296 ? -9.027 4.811 -20.060 1.00 59.97 296 GLN A O 1
ATOM 2293 N N . ALA A 1 297 ? -11.086 4.251 -20.755 1.00 67.88 297 ALA A N 1
ATOM 2294 C CA . ALA A 1 297 ? -11.753 5.130 -19.813 1.00 67.88 297 ALA A CA 1
ATOM 2295 C C . ALA A 1 297 ? -11.627 4.528 -18.407 1.00 67.88 297 ALA A C 1
ATOM 2297 O O . ALA A 1 297 ? -12.223 3.495 -18.106 1.00 67.88 297 ALA A O 1
ATOM 2298 N N . ILE A 1 298 ? -10.850 5.180 -17.546 1.00 79.31 298 ILE A N 1
ATOM 2299 C CA . ILE A 1 298 ? -10.726 4.785 -16.145 1.00 79.31 298 ILE A CA 1
ATOM 2300 C C . ILE A 1 298 ? -11.946 5.310 -15.391 1.00 79.31 298 ILE A C 1
ATOM 2302 O O . ILE A 1 298 ? -12.275 6.497 -15.463 1.00 79.31 298 ILE A O 1
ATOM 2306 N N . ASN A 1 299 ? -12.617 4.426 -14.654 1.00 82.69 299 ASN A N 1
ATOM 2307 C CA . ASN A 1 299 ? -13.782 4.790 -13.857 1.00 82.69 299 ASN A CA 1
ATOM 2308 C C . ASN A 1 299 ? -13.414 5.878 -12.827 1.00 82.69 299 ASN A C 1
ATOM 2310 O O . ASN A 1 299 ? -12.444 5.753 -12.076 1.00 82.69 299 ASN A O 1
ATOM 2314 N N . PHE A 1 300 ? -14.225 6.938 -12.758 1.00 82.88 300 PHE A N 1
ATOM 2315 C CA . PHE A 1 300 ? -14.076 8.019 -11.783 1.00 82.88 300 PHE A CA 1
ATOM 2316 C C . PHE A 1 300 ? -14.039 7.517 -10.328 1.00 82.88 300 PHE A C 1
ATOM 2318 O O . PHE A 1 300 ? -13.299 8.059 -9.501 1.00 82.88 300 PHE A O 1
ATOM 2325 N N . HIS A 1 301 ? -14.796 6.461 -10.015 1.00 84.88 301 HIS A N 1
ATOM 2326 C CA . HIS A 1 301 ? -14.778 5.822 -8.701 1.00 84.88 301 HIS A CA 1
ATOM 2327 C C . HIS A 1 301 ? -13.385 5.270 -8.356 1.00 84.88 301 HIS A C 1
ATOM 2329 O O . HIS A 1 301 ? -12.856 5.573 -7.288 1.00 84.88 301 HIS A O 1
ATOM 2335 N N . THR A 1 302 ? -12.730 4.575 -9.293 1.00 87.19 302 THR A N 1
ATOM 2336 C CA . THR A 1 302 ? -11.357 4.067 -9.134 1.00 87.19 302 THR A CA 1
ATOM 2337 C C . THR A 1 302 ? -10.362 5.196 -8.872 1.00 87.19 302 THR A C 1
ATOM 2339 O O . THR A 1 302 ? -9.556 5.112 -7.947 1.00 87.19 302 THR A O 1
ATOM 2342 N N . VAL A 1 303 ? -10.445 6.297 -9.629 1.00 87.25 303 VAL A N 1
ATOM 2343 C CA . VAL A 1 303 ? -9.586 7.476 -9.407 1.00 87.25 303 VAL A CA 1
ATOM 2344 C C . VAL A 1 303 ? -9.804 8.055 -8.007 1.00 87.25 303 VAL A C 1
ATOM 2346 O O . VAL A 1 303 ? -8.846 8.423 -7.324 1.00 87.25 303 VAL A O 1
ATOM 2349 N N . THR A 1 304 ? -11.061 8.123 -7.565 1.00 88.25 304 THR A N 1
ATOM 2350 C CA . THR A 1 304 ? -11.429 8.627 -6.237 1.00 88.25 304 THR A CA 1
ATOM 2351 C C . THR A 1 304 ? -10.860 7.747 -5.130 1.00 88.25 304 THR A C 1
ATOM 2353 O O . THR A 1 304 ? -10.242 8.275 -4.206 1.00 88.25 304 THR A O 1
ATOM 2356 N N . LEU A 1 305 ? -10.983 6.422 -5.245 1.00 89.44 305 LEU A N 1
ATOM 2357 C CA . LEU A 1 305 ? -10.408 5.476 -4.288 1.00 89.44 305 LEU A CA 1
ATOM 2358 C C . LEU A 1 305 ? -8.880 5.580 -4.233 1.00 89.44 305 LEU A C 1
ATOM 2360 O O . LEU A 1 305 ? -8.313 5.692 -3.150 1.00 89.44 305 LEU A O 1
ATOM 2364 N N . LEU A 1 306 ? -8.195 5.627 -5.380 1.00 91.75 306 LEU A N 1
ATOM 2365 C CA . LEU A 1 306 ? -6.734 5.776 -5.426 1.00 91.75 306 LEU A CA 1
ATOM 2366 C C . LEU A 1 306 ? -6.258 7.083 -4.761 1.00 91.75 306 LEU A C 1
ATOM 2368 O O . LEU A 1 306 ? -5.223 7.096 -4.086 1.00 91.75 306 LEU A O 1
ATOM 2372 N N . LYS A 1 307 ? -7.031 8.170 -4.890 1.00 91.81 307 LYS A N 1
ATOM 2373 C CA . LYS A 1 307 ? -6.801 9.417 -4.141 1.00 91.81 307 LYS A CA 1
ATOM 2374 C C . LYS A 1 307 ? -7.072 9.249 -2.649 1.00 91.81 307 LYS A C 1
ATOM 2376 O O . LYS A 1 307 ? -6.274 9.706 -1.839 1.00 91.81 307 LYS A O 1
ATOM 2381 N N . GLN A 1 308 ? -8.159 8.581 -2.270 1.00 91.88 308 GLN A N 1
ATOM 2382 C CA . GLN A 1 308 ? -8.503 8.317 -0.870 1.00 91.88 308 GLN A CA 1
ATOM 2383 C C . GLN A 1 308 ? -7.445 7.456 -0.168 1.00 91.88 308 GLN A C 1
ATOM 2385 O O . GLN A 1 308 ? -7.067 7.783 0.953 1.00 91.88 308 GLN A O 1
ATOM 2390 N N . TYR A 1 309 ? -6.872 6.457 -0.845 1.00 92.44 309 TYR A N 1
ATOM 2391 C CA . TYR A 1 309 ? -5.728 5.677 -0.353 1.00 92.44 309 TYR A CA 1
ATOM 2392 C C . TYR A 1 309 ? -4.410 6.473 -0.290 1.00 92.44 309 TYR A C 1
ATOM 2394 O O . TYR A 1 309 ? -3.434 5.994 0.286 1.00 92.44 309 TYR A O 1
ATOM 2402 N N . GLY A 1 310 ? -4.363 7.680 -0.865 1.00 92.62 310 GLY A N 1
ATOM 2403 C CA . GLY A 1 310 ? -3.180 8.542 -0.884 1.00 92.62 310 GLY A CA 1
ATOM 2404 C C . GLY A 1 310 ? -2.110 8.124 -1.897 1.00 92.62 310 GLY A C 1
ATOM 2405 O O . GLY A 1 310 ? -0.979 8.595 -1.810 1.00 92.62 310 GLY A O 1
ATOM 2406 N N . LEU A 1 311 ? -2.452 7.253 -2.854 1.00 92.88 311 LEU A N 1
ATOM 2407 C CA . LEU A 1 311 ? -1.565 6.837 -3.952 1.00 92.88 311 LEU A CA 1
ATOM 2408 C C . LEU A 1 311 ? -1.472 7.889 -5.050 1.00 92.88 311 LEU A C 1
ATOM 2410 O O . LEU A 1 311 ? -0.464 7.972 -5.747 1.00 92.88 311 LEU A O 1
ATOM 2414 N N . LEU A 1 312 ? -2.537 8.676 -5.183 1.00 90.94 312 LEU A N 1
ATOM 2415 C CA . LEU A 1 312 ? -2.660 9.783 -6.112 1.00 90.94 312 LEU A CA 1
ATOM 2416 C C . LEU A 1 312 ? -2.865 11.081 -5.334 1.00 90.94 312 LEU A C 1
ATOM 2418 O O . LEU A 1 312 ? -3.770 11.181 -4.504 1.00 90.94 312 LEU A O 1
ATOM 2422 N N . ARG A 1 313 ? -2.060 12.094 -5.638 1.00 84.19 313 ARG A N 1
ATOM 2423 C CA . ARG A 1 313 ? -2.184 13.445 -5.093 1.00 84.19 313 ARG A CA 1
ATOM 2424 C C . ARG A 1 313 ? -2.893 14.332 -6.113 1.00 84.19 313 ARG A C 1
ATOM 2426 O O . ARG A 1 313 ? -2.645 14.256 -7.319 1.00 84.19 313 ARG A O 1
ATOM 2433 N N . SER A 1 314 ? -3.832 15.148 -5.635 1.00 66.19 314 SER A N 1
ATOM 2434 C CA . SER A 1 314 ? -4.499 16.132 -6.490 1.00 66.19 314 SER A CA 1
ATOM 2435 C C . SER A 1 314 ? -3.527 17.276 -6.750 1.00 66.19 314 SER A C 1
ATOM 2437 O O . SER A 1 314 ? -3.093 17.933 -5.810 1.00 66.19 314 SER A O 1
ATOM 2439 N N . ASN A 1 315 ? -3.178 17.501 -8.014 1.00 54.72 315 ASN A N 1
ATOM 2440 C CA . ASN A 1 315 ? -2.332 18.622 -8.387 1.00 54.72 315 ASN A CA 1
ATOM 2441 C C . ASN A 1 315 ? -3.197 19.893 -8.455 1.00 54.72 315 ASN A C 1
ATOM 2443 O O . ASN A 1 315 ? -4.237 19.892 -9.112 1.00 54.72 315 ASN A O 1
ATOM 2447 N N . ASN A 1 316 ? -2.777 20.978 -7.800 1.00 40.66 316 ASN A N 1
ATOM 2448 C CA . ASN A 1 316 ? -3.463 22.281 -7.864 1.00 40.66 316 ASN A CA 1
ATOM 2449 C C . ASN A 1 316 ? -3.183 23.041 -9.178 1.00 40.66 316 ASN A C 1
ATOM 2451 O O . ASN A 1 316 ? -3.598 24.189 -9.336 1.00 40.66 316 ASN A O 1
ATOM 2455 N N . HIS A 1 317 ? -2.481 22.424 -10.132 1.00 37.91 317 HIS A N 1
ATOM 2456 C CA . HIS A 1 317 ? -2.092 23.048 -11.391 1.00 37.91 317 HIS A CA 1
ATOM 2457 C C . HIS A 1 317 ? -2.835 22.432 -12.580 1.00 37.91 317 HIS A C 1
ATOM 2459 O O . HIS A 1 317 ? -2.956 21.219 -12.700 1.00 37.91 317 HIS A O 1
ATOM 2465 N N . PHE A 1 318 ? -3.317 23.318 -13.455 1.00 35.91 318 PHE A N 1
ATOM 2466 C CA . PHE A 1 318 ? -4.182 23.146 -14.634 1.00 35.91 318 PHE A CA 1
ATOM 2467 C C . PHE A 1 318 ? -3.699 22.175 -15.740 1.00 35.91 318 PHE A C 1
ATOM 2469 O O . PHE A 1 318 ? -4.173 22.243 -16.873 1.00 35.91 318 PHE A O 1
ATOM 2476 N N . SER A 1 319 ? -2.789 21.248 -15.457 1.00 38.41 319 SER A N 1
ATOM 2477 C CA . SER A 1 319 ? -2.506 20.105 -16.323 1.00 38.41 319 SER A CA 1
ATOM 2478 C C . SER A 1 319 ? -3.104 18.873 -15.661 1.00 38.41 319 SER A C 1
ATOM 2480 O O . SER A 1 319 ? -2.723 18.560 -14.541 1.00 38.41 319 SER A O 1
ATOM 2482 N N . GLY A 1 320 ? -4.007 18.151 -16.324 1.00 46.97 320 GLY A N 1
ATOM 2483 C CA . GLY A 1 320 ? -4.655 16.927 -15.817 1.00 46.97 320 GLY A CA 1
ATOM 2484 C C . GLY A 1 320 ? -3.727 15.743 -15.471 1.00 46.97 320 GLY A C 1
ATOM 2485 O O . GLY A 1 320 ? -4.163 14.600 -15.511 1.00 46.97 320 GLY A O 1
ATOM 2486 N N . SER A 1 321 ? -2.455 15.989 -15.155 1.00 52.88 321 SER A N 1
ATOM 2487 C CA . SER A 1 321 ? -1.487 15.047 -14.608 1.00 52.88 321 SER A CA 1
ATOM 2488 C C . SER A 1 321 ? -1.754 14.799 -13.125 1.00 52.88 321 SER A C 1
ATOM 2490 O O . SER A 1 321 ? -1.703 15.728 -12.312 1.00 52.88 321 SER A O 1
ATOM 2492 N N . VAL A 1 322 ? -1.988 13.540 -12.771 1.00 67.81 322 VAL A N 1
ATOM 2493 C CA . VAL A 1 322 ? -2.091 13.105 -11.379 1.00 67.81 322 VAL A CA 1
ATOM 2494 C C . VAL A 1 322 ? -0.690 12.799 -10.851 1.00 67.81 322 VAL A C 1
ATOM 2496 O O . VAL A 1 322 ? 0.100 12.141 -11.525 1.00 67.81 322 VAL A O 1
ATOM 2499 N N . GLU A 1 323 ? -0.355 13.299 -9.664 1.00 80.81 323 GLU A N 1
ATOM 2500 C CA . GLU A 1 323 ? 0.943 13.032 -9.041 1.00 80.81 323 GLU A CA 1
ATOM 2501 C C . GLU A 1 323 ? 0.870 11.740 -8.212 1.00 80.81 323 GLU A C 1
ATOM 2503 O O . GLU A 1 323 ? -0.119 11.488 -7.526 1.00 80.81 323 GLU A O 1
ATOM 2508 N N . CYS A 1 324 ? 1.901 10.897 -8.288 1.00 88.25 324 CYS A N 1
ATOM 2509 C CA . CYS A 1 324 ? 1.995 9.666 -7.500 1.00 88.25 324 CYS A CA 1
ATOM 2510 C C . CYS A 1 324 ? 2.386 9.973 -6.043 1.00 88.25 324 CYS A C 1
ATOM 2512 O O . CYS A 1 324 ? 3.029 10.983 -5.772 1.00 88.25 324 CYS A O 1
ATOM 2514 N N . MET A 1 325 ? 2.064 9.076 -5.107 1.00 90.44 325 MET A N 1
ATOM 2515 C CA . MET A 1 325 ? 2.454 9.161 -3.689 1.00 90.44 325 MET A CA 1
ATOM 2516 C C . MET A 1 325 ? 3.930 9.521 -3.484 1.00 90.44 325 MET A C 1
ATOM 2518 O O . MET A 1 325 ? 4.241 10.333 -2.614 1.00 90.44 325 MET A O 1
ATOM 2522 N N . SER A 1 326 ? 4.825 8.880 -4.241 1.00 93.38 326 SER A N 1
ATOM 2523 C CA . SER A 1 326 ? 6.262 9.135 -4.211 1.00 93.38 326 SER A CA 1
ATOM 2524 C C . SER A 1 326 ? 6.860 8.995 -5.605 1.00 93.38 326 SER A C 1
ATOM 2526 O O . SER A 1 326 ? 6.349 8.243 -6.446 1.00 93.38 326 SER A O 1
ATOM 2528 N N . GLN A 1 327 ? 7.968 9.695 -5.847 1.00 92.19 327 GLN A N 1
ATOM 2529 C CA . GLN A 1 327 ? 8.686 9.563 -7.109 1.00 92.19 327 GLN A CA 1
ATOM 2530 C C . GLN A 1 327 ? 9.291 8.159 -7.244 1.00 92.19 327 GLN A C 1
ATOM 2532 O O . GLN A 1 327 ? 9.244 7.582 -8.324 1.00 92.19 327 GLN A O 1
ATOM 2537 N N . HIS A 1 328 ? 9.739 7.547 -6.145 1.00 94.75 328 HIS A N 1
ATOM 2538 C CA . HIS A 1 328 ? 10.238 6.170 -6.171 1.00 94.75 328 HIS A CA 1
ATOM 2539 C C . HIS A 1 328 ? 9.161 5.134 -6.541 1.00 94.75 328 HIS A C 1
ATOM 2541 O O . HIS A 1 328 ? 9.443 4.206 -7.298 1.00 94.75 328 HIS A O 1
ATOM 2547 N N . LEU A 1 329 ? 7.908 5.299 -6.087 1.00 93.44 329 LEU A N 1
ATOM 2548 C CA . LEU A 1 329 ? 6.808 4.445 -6.553 1.00 93.44 329 LEU A CA 1
ATOM 2549 C C . LEU A 1 329 ? 6.533 4.682 -8.042 1.00 93.44 329 LEU A C 1
ATOM 2551 O O . LEU A 1 329 ? 6.342 3.723 -8.780 1.00 93.44 329 LEU A O 1
ATOM 2555 N N . LYS A 1 330 ? 6.543 5.935 -8.511 1.00 89.94 330 LYS A N 1
ATOM 2556 C CA . LYS A 1 330 ? 6.402 6.233 -9.946 1.00 89.94 330 LYS A CA 1
ATOM 2557 C C . LYS A 1 330 ? 7.500 5.567 -10.784 1.00 89.94 330 LYS A C 1
ATOM 2559 O O . LYS A 1 330 ? 7.199 5.010 -11.840 1.00 89.94 330 LYS A O 1
ATOM 2564 N N . ASP A 1 331 ? 8.741 5.591 -10.309 1.00 88.19 331 ASP A N 1
ATOM 2565 C CA . ASP A 1 331 ? 9.872 4.929 -10.962 1.00 88.19 331 ASP A CA 1
ATOM 2566 C C . ASP A 1 331 ? 9.666 3.401 -10.990 1.00 88.19 331 ASP A C 1
ATOM 2568 O O . ASP A 1 331 ? 9.856 2.772 -12.030 1.00 88.19 331 ASP A O 1
ATOM 2572 N N . TYR A 1 332 ? 9.168 2.812 -9.895 1.00 89.31 332 TYR A N 1
ATOM 2573 C CA . TYR A 1 332 ? 8.819 1.389 -9.827 1.00 89.31 332 TYR A CA 1
ATOM 2574 C C . TYR A 1 332 ? 7.678 0.999 -10.783 1.00 89.31 332 TYR A C 1
ATOM 2576 O O . TYR A 1 332 ? 7.781 0.013 -11.509 1.00 89.31 332 TYR A O 1
ATOM 2584 N N . LEU A 1 333 ? 6.599 1.785 -10.849 1.00 86.38 333 LEU A N 1
ATOM 2585 C CA . LEU A 1 333 ? 5.518 1.562 -11.819 1.00 86.38 333 LEU A CA 1
ATOM 2586 C C . LEU A 1 333 ? 6.028 1.712 -13.263 1.00 86.38 333 LEU A C 1
ATOM 2588 O O . LEU A 1 333 ? 5.580 1.009 -14.169 1.00 86.38 333 LEU A O 1
ATOM 2592 N N . SER A 1 334 ? 7.003 2.597 -13.487 1.00 80.69 334 SER A N 1
ATOM 2593 C CA . SER A 1 334 ? 7.652 2.760 -14.793 1.00 80.69 334 SER A CA 1
ATOM 2594 C C . SER A 1 334 ? 8.491 1.552 -15.186 1.00 80.69 334 SER A C 1
ATOM 2596 O O . SER A 1 334 ? 8.504 1.175 -16.354 1.00 80.69 334 SER A O 1
ATOM 2598 N N . LEU A 1 335 ? 9.144 0.910 -14.220 1.00 79.25 335 LEU A N 1
ATOM 2599 C CA . LEU A 1 335 ? 9.801 -0.377 -14.425 1.00 79.25 335 LEU A CA 1
ATOM 2600 C C . LEU A 1 335 ? 8.778 -1.465 -14.794 1.00 79.25 335 LEU A C 1
ATOM 2602 O O . LEU A 1 335 ? 8.969 -2.167 -15.784 1.00 79.25 335 LEU A O 1
ATOM 2606 N N . LEU A 1 336 ? 7.664 -1.562 -14.058 1.00 76.06 336 LEU A N 1
ATOM 2607 C CA . LEU A 1 336 ? 6.633 -2.573 -14.321 1.00 76.06 336 LEU A CA 1
ATOM 2608 C C . LEU A 1 336 ? 5.953 -2.404 -15.679 1.00 76.06 336 LEU A C 1
ATOM 2610 O O . LEU A 1 336 ? 5.754 -3.379 -16.384 1.00 76.06 336 LEU A O 1
ATOM 2614 N N . THR A 1 337 ? 5.626 -1.182 -16.088 1.00 69.19 337 THR A N 1
ATOM 2615 C CA . THR A 1 337 ? 4.976 -0.934 -17.391 1.00 69.19 337 THR A CA 1
ATOM 2616 C C . THR A 1 337 ? 5.895 -1.176 -18.593 1.00 69.19 337 THR A C 1
ATOM 2618 O O . THR A 1 337 ? 5.417 -1.288 -19.722 1.00 69.19 337 THR A O 1
ATOM 2621 N N . ARG A 1 338 ? 7.217 -1.271 -18.388 1.00 64.88 338 ARG A N 1
ATOM 2622 C CA . ARG A 1 338 ? 8.163 -1.717 -19.428 1.00 64.88 338 ARG A CA 1
ATOM 2623 C C . ARG A 1 338 ? 8.173 -3.233 -19.585 1.00 64.88 338 ARG A C 1
ATOM 2625 O O . ARG A 1 338 ? 8.316 -3.716 -20.704 1.00 64.88 338 ARG A O 1
ATOM 2632 N N . THR A 1 339 ? 8.035 -3.962 -18.479 1.00 57.50 339 THR A N 1
ATOM 2633 C CA . THR A 1 339 ? 8.057 -5.432 -18.458 1.00 57.50 339 THR A CA 1
ATOM 2634 C C . THR A 1 339 ? 6.672 -6.046 -18.672 1.00 57.50 339 THR A C 1
ATOM 2636 O O . THR A 1 339 ? 6.567 -7.146 -19.207 1.00 57.50 339 THR A O 1
ATOM 2639 N N . ILE A 1 340 ? 5.611 -5.318 -18.315 1.00 55.50 340 ILE A N 1
ATOM 2640 C CA . ILE A 1 340 ? 4.196 -5.680 -18.452 1.00 55.50 340 ILE A CA 1
ATOM 2641 C C . ILE A 1 340 ? 3.480 -4.505 -19.131 1.00 55.50 340 ILE A C 1
ATOM 2643 O O . ILE A 1 340 ? 2.990 -3.590 -18.464 1.00 55.50 340 ILE A O 1
ATOM 2647 N N . PRO A 1 341 ? 3.476 -4.456 -20.467 1.00 53.28 341 PRO A N 1
ATOM 2648 C CA . PRO A 1 341 ? 2.966 -3.285 -21.166 1.00 53.28 341 PRO A CA 1
ATOM 2649 C C . PRO A 1 341 ? 1.448 -3.220 -21.046 1.00 53.28 341 PRO A C 1
ATOM 2651 O O . PRO A 1 341 ? 0.764 -4.210 -21.269 1.00 53.28 341 PRO A O 1
ATOM 2654 N N . SER A 1 342 ? 0.923 -2.035 -20.731 1.00 53.88 342 SER A N 1
ATOM 2655 C CA . SER A 1 342 ? -0.520 -1.763 -20.615 1.00 53.88 342 SER A CA 1
ATOM 2656 C C . SER A 1 342 ? -1.293 -2.038 -21.912 1.00 53.88 342 SER A C 1
ATOM 2658 O O . SER A 1 342 ? -2.503 -2.236 -21.888 1.00 53.88 342 SER A O 1
ATOM 2660 N N . TRP A 1 343 ? -0.587 -2.099 -23.046 1.00 68.94 343 TRP A N 1
ATOM 2661 C CA . TRP A 1 343 ? -1.099 -2.572 -24.325 1.00 68.94 343 TRP A CA 1
ATOM 2662 C C . TRP A 1 343 ? -0.432 -3.905 -24.691 1.00 68.94 343 TRP A C 1
ATOM 2664 O O . TRP A 1 343 ? 0.656 -3.919 -25.275 1.00 68.94 343 TRP A O 1
ATOM 2674 N N . ASP A 1 344 ? -1.103 -5.013 -24.351 1.00 70.81 344 ASP A N 1
ATOM 2675 C CA . ASP A 1 344 ? -0.622 -6.403 -24.481 1.00 70.81 344 ASP A CA 1
ATOM 2676 C C . ASP A 1 344 ? 0.116 -6.673 -25.801 1.00 70.81 344 ASP A C 1
ATOM 2678 O O . ASP A 1 344 ? 1.195 -7.263 -25.829 1.00 70.81 344 ASP A O 1
ATOM 2682 N N . LEU A 1 345 ? -0.448 -6.196 -26.914 1.00 77.94 345 LEU A N 1
ATOM 2683 C CA . LEU A 1 345 ? 0.080 -6.440 -28.252 1.00 77.94 345 LEU A CA 1
ATOM 2684 C C . LEU A 1 345 ? 1.421 -5.733 -28.503 1.00 77.94 345 LEU A C 1
ATOM 2686 O O . LEU A 1 345 ? 2.339 -6.319 -29.082 1.00 77.94 345 LEU A O 1
ATOM 2690 N N . LEU A 1 346 ? 1.544 -4.474 -28.079 1.00 81.00 346 LEU A N 1
ATOM 2691 C CA . LEU A 1 346 ? 2.797 -3.730 -28.201 1.00 81.00 346 LEU A CA 1
ATOM 2692 C C . LEU A 1 346 ? 3.853 -4.306 -27.278 1.00 81.00 346 LEU A C 1
ATOM 2694 O O . LEU A 1 346 ? 5.012 -4.403 -27.668 1.00 81.00 346 LEU A O 1
ATOM 2698 N N . GLY A 1 347 ? 3.444 -4.731 -26.087 1.00 79.50 347 GLY A N 1
ATOM 2699 C CA . GLY A 1 347 ? 4.364 -5.343 -25.155 1.00 79.50 347 GLY A CA 1
ATOM 2700 C C . GLY A 1 347 ? 4.941 -6.654 -25.629 1.00 79.50 347 GLY A C 1
ATOM 2701 O O . GLY A 1 347 ? 6.154 -6.853 -25.574 1.00 79.50 347 GLY A O 1
ATOM 2702 N N . GLU A 1 348 ? 4.084 -7.504 -26.183 1.00 82.31 348 GLU A N 1
ATOM 2703 C CA . GLU A 1 348 ? 4.528 -8.728 -26.825 1.00 82.31 348 GLU A CA 1
ATOM 2704 C C . GLU A 1 348 ? 5.454 -8.425 -28.007 1.00 82.31 348 GLU A C 1
ATOM 2706 O O . GLU A 1 348 ? 6.495 -9.059 -28.158 1.00 82.31 348 GLU A O 1
ATOM 2711 N N . THR A 1 349 ? 5.135 -7.401 -28.802 1.00 87.44 349 THR A N 1
ATOM 2712 C CA . THR A 1 349 ? 5.974 -6.980 -29.934 1.00 87.44 349 THR A CA 1
ATOM 2713 C C . THR A 1 349 ? 7.355 -6.506 -29.477 1.00 87.44 349 THR A C 1
ATOM 2715 O O . THR A 1 349 ? 8.361 -6.923 -30.049 1.00 87.44 349 THR A O 1
ATOM 2718 N N . GLU A 1 350 ? 7.433 -5.669 -28.437 1.00 87.56 350 GLU A N 1
ATOM 2719 C CA . GLU A 1 350 ? 8.705 -5.219 -27.860 1.00 87.56 350 GLU A CA 1
ATOM 2720 C C . GLU A 1 350 ? 9.527 -6.397 -27.331 1.00 87.56 350 GLU A C 1
ATOM 2722 O O . GLU A 1 350 ? 10.713 -6.508 -27.643 1.00 87.56 350 GLU A O 1
ATOM 2727 N N . ARG A 1 351 ? 8.892 -7.302 -26.580 1.00 86.81 351 ARG A N 1
ATOM 2728 C CA . ARG A 1 351 ? 9.535 -8.497 -26.022 1.00 86.81 351 ARG A CA 1
ATOM 2729 C C . ARG A 1 351 ? 10.124 -9.383 -27.118 1.00 86.81 351 ARG A C 1
ATOM 2731 O O . ARG A 1 351 ? 11.299 -9.734 -27.055 1.00 86.81 351 ARG A O 1
ATOM 2738 N N . GLN A 1 352 ? 9.342 -9.686 -28.153 1.00 89.75 352 GLN A N 1
ATOM 2739 C CA . GLN A 1 352 ? 9.800 -10.512 -29.272 1.00 89.75 352 GLN A CA 1
ATOM 2740 C C . GLN A 1 352 ? 10.905 -9.827 -30.088 1.00 89.75 352 GLN A C 1
ATOM 2742 O O . GLN A 1 352 ? 11.851 -10.484 -30.519 1.00 89.75 352 GLN A O 1
ATOM 2747 N N . LEU A 1 353 ? 10.847 -8.501 -30.260 1.00 91.12 353 LEU A N 1
ATOM 2748 C CA . LEU A 1 353 ? 11.928 -7.751 -30.905 1.00 91.12 353 LEU A CA 1
ATOM 2749 C C . LEU A 1 353 ? 13.229 -7.786 -30.089 1.00 91.12 353 LEU A C 1
ATOM 2751 O O . LEU A 1 353 ? 14.296 -7.953 -30.679 1.00 91.12 353 LEU A O 1
ATOM 2755 N N . ARG A 1 354 ? 13.164 -7.654 -28.756 1.00 92.12 354 ARG A N 1
ATOM 2756 C CA . ARG A 1 354 ? 14.345 -7.766 -27.877 1.00 92.12 354 ARG A CA 1
ATOM 2757 C C . ARG A 1 354 ? 14.985 -9.148 -27.984 1.00 92.12 354 ARG A C 1
ATOM 2759 O O . ARG A 1 354 ? 16.195 -9.228 -28.185 1.00 92.12 354 ARG A O 1
ATOM 2766 N N . ASN A 1 355 ? 14.175 -10.204 -27.930 1.00 91.12 355 ASN A N 1
ATOM 2767 C CA . ASN A 1 355 ? 14.646 -11.583 -28.080 1.00 91.12 355 ASN A CA 1
ATOM 2768 C C . ASN A 1 355 ? 15.311 -11.797 -29.445 1.00 91.12 355 ASN A C 1
ATOM 2770 O O . ASN A 1 355 ? 16.449 -12.246 -29.504 1.00 91.12 355 ASN A O 1
ATOM 2774 N N . LEU A 1 356 ? 14.668 -11.358 -30.535 1.00 93.06 356 LEU A N 1
ATOM 2775 C CA . LEU A 1 356 ? 15.251 -11.442 -31.877 1.00 93.06 356 LEU A CA 1
ATOM 2776 C C . LEU A 1 356 ? 16.610 -10.733 -31.960 1.00 93.06 356 LEU A C 1
ATOM 2778 O O . LEU A 1 356 ? 17.545 -11.243 -32.585 1.00 93.06 356 LEU A O 1
ATOM 2782 N N . VAL A 1 357 ? 16.718 -9.533 -31.376 1.00 92.19 357 VAL A N 1
ATOM 2783 C CA . VAL A 1 357 ? 17.981 -8.788 -31.359 1.00 92.19 357 VAL A CA 1
ATOM 2784 C C . VAL A 1 357 ? 19.041 -9.575 -30.602 1.00 92.19 357 VAL A C 1
ATOM 2786 O O . VAL A 1 357 ? 20.122 -9.765 -31.154 1.00 92.19 357 VAL A O 1
ATOM 2789 N N . GLN A 1 358 ? 18.732 -10.070 -29.401 1.00 92.19 358 GLN A N 1
ATOM 2790 C CA . GLN A 1 358 ? 19.658 -10.887 -28.621 1.00 92.19 358 GLN A CA 1
ATOM 2791 C C . GLN A 1 358 ? 20.111 -12.123 -29.403 1.00 92.19 358 GLN A C 1
ATOM 2793 O O . GLN A 1 358 ? 21.314 -12.306 -29.570 1.00 92.19 358 GLN A O 1
ATOM 2798 N N . ASP A 1 359 ? 19.177 -12.931 -29.904 1.00 91.19 359 ASP A N 1
ATOM 2799 C CA . ASP A 1 359 ? 19.474 -14.209 -30.553 1.00 91.19 359 ASP A CA 1
ATOM 2800 C C . ASP A 1 359 ? 20.406 -14.013 -31.750 1.00 91.19 359 ASP A C 1
ATOM 2802 O O . ASP A 1 359 ? 21.433 -14.682 -31.877 1.00 91.19 359 ASP A O 1
ATOM 2806 N N . LYS A 1 360 ? 20.108 -13.025 -32.604 1.00 91.19 360 LYS A N 1
ATOM 2807 C CA . LYS A 1 360 ? 20.928 -12.729 -33.787 1.00 91.19 360 LYS A CA 1
ATOM 2808 C C . LYS A 1 360 ? 22.305 -12.177 -33.434 1.00 91.19 360 LYS A C 1
ATOM 2810 O O . LYS A 1 360 ? 23.269 -12.436 -34.160 1.00 91.19 360 LYS A O 1
ATOM 2815 N N . MET A 1 361 ? 22.416 -11.424 -32.342 1.00 90.12 361 MET A N 1
ATOM 2816 C CA . MET A 1 361 ? 23.698 -10.894 -31.877 1.00 90.12 361 MET A CA 1
ATOM 2817 C C . MET A 1 361 ? 24.542 -11.979 -31.205 1.00 90.12 361 MET A C 1
ATOM 2819 O O . MET A 1 361 ? 25.732 -12.063 -31.495 1.00 90.12 361 MET A O 1
ATOM 2823 N N . GLN A 1 362 ? 23.936 -12.856 -30.402 1.00 91.44 362 GLN A N 1
ATOM 2824 C CA . GLN A 1 362 ? 24.603 -14.018 -29.808 1.00 91.44 362 GLN A CA 1
ATOM 2825 C C . GLN A 1 362 ? 25.074 -15.010 -30.877 1.00 91.44 362 GLN A C 1
ATOM 2827 O O . GLN A 1 362 ? 26.218 -15.449 -30.830 1.00 91.44 362 GLN A O 1
ATOM 2832 N N . GLU A 1 363 ? 24.252 -15.294 -31.892 1.00 91.25 363 GLU A N 1
ATOM 2833 C CA . GLU A 1 363 ? 24.638 -16.125 -33.044 1.00 91.25 363 GLU A CA 1
ATOM 2834 C C . GLU A 1 363 ? 25.859 -15.545 -33.782 1.00 91.25 363 GLU A C 1
ATOM 2836 O O . GLU A 1 363 ? 26.723 -16.276 -34.260 1.00 91.25 363 GLU A O 1
ATOM 2841 N N . SER A 1 364 ? 25.948 -14.215 -33.859 1.00 88.12 364 SER A N 1
ATOM 2842 C CA . SER A 1 364 ? 26.976 -13.518 -34.636 1.00 88.12 364 SER A CA 1
ATOM 2843 C C . SER A 1 364 ? 28.271 -13.241 -33.871 1.00 88.12 364 SER A C 1
ATOM 2845 O O . SER A 1 364 ? 29.336 -13.183 -34.486 1.00 88.12 364 SER A O 1
ATOM 2847 N N . TYR A 1 365 ? 28.176 -13.004 -32.563 1.00 89.94 365 TYR A N 1
ATOM 2848 C CA . TYR A 1 365 ? 29.255 -12.459 -31.733 1.00 89.94 365 TYR A CA 1
ATOM 2849 C C . TYR A 1 365 ? 29.520 -13.275 -30.456 1.00 89.94 365 TYR A C 1
ATOM 2851 O O . TYR A 1 365 ? 30.435 -12.951 -29.701 1.00 89.94 365 TYR A O 1
ATOM 2859 N N . GLY A 1 366 ? 28.754 -14.340 -30.210 1.00 90.12 366 GLY A N 1
ATOM 2860 C CA . GLY A 1 366 ? 28.889 -15.194 -29.031 1.00 90.12 366 GLY A CA 1
ATOM 2861 C C . GLY A 1 366 ? 28.393 -14.540 -27.738 1.00 90.12 366 GLY A C 1
ATOM 2862 O O . GLY A 1 366 ? 27.591 -13.607 -27.745 1.00 90.12 366 GLY A O 1
ATOM 2863 N N . GLU A 1 367 ? 28.873 -15.035 -26.596 1.00 87.69 367 GLU A N 1
ATOM 2864 C CA . GLU A 1 367 ? 28.417 -14.590 -25.268 1.00 87.69 367 GLU A CA 1
ATOM 2865 C C . GLU A 1 367 ? 28.726 -13.109 -24.988 1.00 87.69 367 GLU A C 1
ATOM 2867 O O . GLU A 1 367 ? 27.917 -12.415 -24.376 1.00 87.69 367 GLU A O 1
ATOM 2872 N N . ASN A 1 368 ? 29.839 -12.589 -25.519 1.00 89.56 368 ASN A N 1
ATOM 2873 C CA . ASN A 1 368 ? 30.276 -11.196 -25.347 1.00 89.56 368 ASN A CA 1
ATOM 2874 C C . ASN A 1 368 ? 29.705 -10.235 -26.404 1.00 89.56 368 ASN A C 1
ATOM 2876 O O . ASN A 1 368 ? 30.267 -9.162 -26.643 1.00 89.56 368 ASN A O 1
ATOM 2880 N N . TRP A 1 369 ? 28.580 -10.590 -27.030 1.00 91.56 369 TRP A N 1
ATOM 2881 C CA . TRP A 1 369 ? 28.000 -9.823 -28.134 1.00 91.56 369 TRP A CA 1
ATOM 2882 C C . TRP A 1 369 ? 27.794 -8.336 -27.827 1.00 91.56 369 TRP A C 1
ATOM 2884 O O . TRP A 1 369 ? 27.911 -7.512 -28.731 1.00 91.56 369 TRP A O 1
ATOM 2894 N N . PHE A 1 370 ? 27.503 -7.976 -26.573 1.00 89.06 370 PHE A N 1
ATOM 2895 C CA . PHE A 1 370 ? 27.245 -6.589 -26.189 1.00 89.06 370 PHE A CA 1
ATOM 2896 C C . PHE A 1 370 ? 28.503 -5.710 -26.296 1.00 89.06 370 PHE A C 1
ATOM 2898 O O . PHE A 1 370 ? 28.440 -4.613 -26.853 1.00 89.06 370 PHE A O 1
ATOM 2905 N N . GLU A 1 371 ? 29.657 -6.198 -25.829 1.00 89.06 371 GLU A N 1
ATOM 2906 C CA . GLU A 1 371 ? 30.931 -5.473 -25.951 1.00 89.06 371 GLU A CA 1
ATOM 2907 C C . GLU A 1 371 ? 31.434 -5.465 -27.401 1.00 89.06 371 GLU A C 1
ATOM 2909 O O . GLU A 1 371 ? 31.922 -4.444 -27.886 1.00 89.06 371 GLU A O 1
ATOM 2914 N N . GLU A 1 372 ? 31.238 -6.558 -28.142 1.00 89.19 372 GLU A N 1
ATOM 2915 C CA . GLU A 1 372 ? 31.568 -6.607 -29.573 1.00 89.19 372 GLU A CA 1
ATOM 2916 C C . GLU A 1 372 ? 30.748 -5.595 -30.384 1.00 89.19 372 GLU A C 1
ATOM 2918 O O . GLU A 1 372 ? 31.284 -4.859 -31.219 1.00 89.19 372 GLU A O 1
ATOM 2923 N N . LEU A 1 373 ? 29.452 -5.476 -30.088 1.00 87.56 373 LEU A N 1
ATOM 2924 C CA . LEU A 1 373 ? 28.573 -4.485 -30.704 1.00 87.56 373 LEU A CA 1
ATOM 2925 C C . LEU A 1 373 ? 29.019 -3.051 -30.378 1.00 87.56 373 LEU A C 1
ATOM 2927 O O . LEU A 1 373 ? 29.026 -2.185 -31.260 1.00 87.56 373 LEU A O 1
ATOM 2931 N N . ARG A 1 374 ? 29.444 -2.814 -29.131 1.00 87.44 374 ARG A N 1
ATOM 2932 C CA . ARG A 1 374 ? 29.981 -1.531 -28.656 1.00 87.44 374 ARG A CA 1
ATOM 2933 C C . ARG A 1 374 ? 31.269 -1.136 -29.381 1.00 87.44 374 ARG A C 1
ATOM 2935 O O . ARG A 1 374 ? 31.440 0.037 -29.720 1.00 87.44 374 ARG A O 1
ATOM 2942 N N . ASN A 1 375 ? 32.139 -2.105 -29.662 1.00 87.19 375 ASN A N 1
ATOM 2943 C CA . ASN A 1 375 ? 33.386 -1.897 -30.398 1.00 87.19 375 ASN A CA 1
ATOM 2944 C C . ASN A 1 375 ? 33.144 -1.668 -31.896 1.00 87.19 375 ASN A C 1
ATOM 2946 O O . ASN A 1 375 ? 33.753 -0.780 -32.498 1.00 87.19 375 ASN A O 1
ATOM 2950 N N . ARG A 1 376 ? 32.229 -2.435 -32.502 1.00 86.50 376 ARG A N 1
ATOM 2951 C CA . ARG A 1 376 ? 31.945 -2.384 -33.945 1.00 86.50 376 ARG A CA 1
ATOM 2952 C C . ARG A 1 376 ? 31.172 -1.137 -34.369 1.00 86.50 376 ARG A C 1
ATOM 2954 O O . ARG A 1 376 ? 31.376 -0.644 -35.479 1.00 86.50 376 ARG A O 1
ATOM 2961 N N . HIS A 1 377 ? 30.325 -0.595 -33.490 1.00 86.12 377 HIS A N 1
ATOM 2962 C CA . HIS A 1 377 ? 29.530 0.609 -33.756 1.00 86.12 377 HIS A CA 1
ATOM 2963 C C . HIS A 1 377 ? 29.842 1.738 -32.762 1.00 86.12 377 HIS A C 1
ATOM 2965 O O . HIS A 1 377 ? 28.998 2.065 -31.923 1.00 86.12 377 HIS A O 1
ATOM 2971 N N . PRO A 1 378 ? 30.995 2.432 -32.885 1.00 83.81 378 PRO A N 1
ATOM 2972 C CA . PRO A 1 378 ? 31.391 3.497 -31.955 1.00 83.81 378 PRO A CA 1
ATOM 2973 C C . PRO A 1 378 ? 30.347 4.611 -31.808 1.00 83.81 378 PRO A C 1
ATOM 2975 O O . PRO A 1 378 ? 30.171 5.163 -30.726 1.00 83.81 378 PRO A O 1
ATOM 2978 N N . LYS A 1 379 ? 29.597 4.902 -32.881 1.00 83.88 379 LYS A N 1
ATOM 2979 C CA . LYS A 1 379 ? 28.512 5.899 -32.887 1.00 83.88 379 LYS A CA 1
ATOM 2980 C C . LYS A 1 379 ? 27.324 5.529 -31.989 1.00 83.88 379 LYS A C 1
ATOM 2982 O O . LYS A 1 379 ? 26.491 6.386 -31.729 1.00 83.88 379 LYS A O 1
ATOM 2987 N N . LYS A 1 380 ? 27.220 4.272 -31.547 1.00 82.62 380 LYS A N 1
ATOM 2988 C CA . LYS A 1 380 ? 26.153 3.779 -30.660 1.00 82.62 380 LYS A CA 1
ATOM 2989 C C . LYS A 1 380 ? 26.625 3.511 -29.237 1.00 82.62 380 LYS A C 1
ATOM 2991 O O . LYS A 1 380 ? 25.806 3.177 -28.388 1.00 82.62 380 LYS A O 1
ATOM 2996 N N . ARG A 1 381 ? 27.918 3.701 -28.961 1.00 85.75 381 ARG A N 1
ATOM 2997 C CA . ARG A 1 381 ? 28.514 3.468 -27.644 1.00 85.75 381 ARG A CA 1
ATOM 2998 C C . ARG A 1 381 ? 27.815 4.257 -26.541 1.00 85.75 381 ARG A C 1
ATOM 3000 O O . ARG A 1 381 ? 27.532 3.690 -25.502 1.00 85.75 381 ARG A O 1
ATOM 3007 N N . GLU A 1 382 ? 27.476 5.520 -26.790 1.00 85.44 382 GLU A N 1
ATOM 3008 C CA . GLU A 1 382 ? 26.763 6.358 -25.816 1.00 85.44 382 GLU A CA 1
ATOM 3009 C C . GLU A 1 382 ? 25.388 5.779 -25.445 1.00 85.44 382 GLU A C 1
ATOM 3011 O O . GLU A 1 382 ? 25.035 5.721 -24.269 1.00 85.44 382 GLU A O 1
ATOM 3016 N N . VAL A 1 383 ? 24.635 5.288 -26.436 1.00 84.75 383 VAL A N 1
ATOM 3017 C CA . VAL A 1 383 ? 23.330 4.649 -26.210 1.00 84.75 383 VAL A CA 1
ATOM 3018 C C . VAL A 1 383 ? 23.502 3.358 -25.410 1.00 84.75 383 VAL A C 1
ATOM 3020 O O . VAL A 1 383 ? 22.778 3.150 -24.445 1.00 84.75 383 VAL A O 1
ATOM 3023 N N . LEU A 1 384 ? 24.480 2.517 -25.755 1.00 87.38 384 LEU A N 1
ATOM 3024 C CA . LEU A 1 384 ? 24.750 1.263 -25.041 1.00 87.38 384 LEU A CA 1
ATOM 3025 C C . LEU A 1 384 ? 25.237 1.501 -23.600 1.00 87.38 384 LEU A C 1
ATOM 3027 O O . LEU A 1 384 ? 24.778 0.831 -22.676 1.00 87.38 384 LEU A O 1
ATOM 3031 N N . ASP A 1 385 ? 26.102 2.494 -23.390 1.00 88.44 385 ASP A N 1
ATOM 3032 C CA . ASP A 1 385 ? 26.608 2.875 -22.066 1.00 88.44 385 ASP A CA 1
ATOM 3033 C C . ASP A 1 385 ? 25.475 3.417 -21.184 1.00 88.44 385 ASP A C 1
ATOM 3035 O O . ASP A 1 385 ? 25.394 3.101 -19.994 1.00 88.44 385 ASP A O 1
ATOM 3039 N N . LYS A 1 386 ? 24.536 4.163 -21.777 1.00 88.75 386 LYS A N 1
ATOM 3040 C CA . LYS A 1 386 ? 23.320 4.617 -21.096 1.00 88.75 386 LYS A CA 1
ATOM 3041 C C . LYS A 1 386 ? 22.461 3.446 -20.600 1.00 88.75 386 LYS A C 1
ATOM 3043 O O . LYS A 1 386 ? 21.934 3.542 -19.493 1.00 88.75 386 LYS A O 1
ATOM 3048 N N . LEU A 1 387 ? 22.350 2.345 -21.354 1.00 88.69 387 LEU A N 1
ATOM 3049 C CA . LEU A 1 387 ? 21.607 1.152 -20.911 1.00 88.69 387 LEU A CA 1
ATOM 3050 C C . LEU A 1 387 ? 22.242 0.523 -19.664 1.00 88.69 387 LEU A C 1
ATOM 3052 O O . LEU A 1 387 ? 21.530 0.179 -18.722 1.00 88.69 387 LEU A O 1
ATOM 3056 N N . ILE A 1 388 ? 23.577 0.425 -19.627 1.00 88.88 388 ILE A N 1
ATOM 3057 C CA . ILE A 1 388 ? 24.310 -0.091 -18.458 1.00 88.88 388 ILE A CA 1
ATOM 3058 C C . ILE A 1 388 ? 24.052 0.800 -17.242 1.00 88.88 388 ILE A C 1
ATOM 3060 O O . ILE A 1 388 ? 23.660 0.307 -16.186 1.00 88.88 388 ILE A O 1
ATOM 3064 N N . LEU A 1 389 ? 24.214 2.117 -17.402 1.00 89.19 389 LEU A N 1
ATOM 3065 C CA . LEU A 1 389 ? 23.987 3.076 -16.320 1.00 89.19 389 LEU A CA 1
ATOM 3066 C C . LEU A 1 389 ? 22.554 3.005 -15.784 1.00 89.19 389 LEU A C 1
ATOM 3068 O O . LEU A 1 389 ? 22.342 3.102 -14.573 1.00 89.19 389 LEU A O 1
ATOM 3072 N N . GLN A 1 390 ? 21.574 2.824 -16.671 1.00 85.94 390 GLN A N 1
ATOM 3073 C CA . GLN A 1 390 ? 20.176 2.694 -16.286 1.00 85.94 390 GLN A CA 1
ATOM 3074 C C . GLN A 1 390 ? 19.920 1.393 -15.517 1.00 85.94 390 GLN A C 1
ATOM 3076 O O . GLN A 1 390 ? 19.323 1.445 -14.442 1.00 85.94 390 GLN A O 1
ATOM 3081 N N . ARG A 1 391 ? 20.440 0.257 -15.996 1.00 88.62 391 ARG A N 1
ATOM 3082 C CA . ARG A 1 391 ? 20.369 -1.028 -15.286 1.00 88.62 391 ARG A CA 1
ATOM 3083 C C . ARG A 1 391 ? 20.995 -0.945 -13.905 1.00 88.62 391 ARG A C 1
ATOM 3085 O O . ARG A 1 391 ? 20.384 -1.352 -12.923 1.00 88.62 391 ARG A O 1
ATOM 3092 N N . ASP A 1 392 ? 22.199 -0.397 -13.809 1.00 88.62 392 ASP A N 1
ATOM 3093 C CA . ASP A 1 392 ? 22.930 -0.332 -12.545 1.00 88.62 392 ASP A CA 1
ATOM 3094 C C . ASP A 1 392 ? 22.269 0.645 -11.558 1.00 88.62 392 ASP A C 1
ATOM 3096 O O . ASP A 1 392 ? 22.344 0.463 -10.342 1.00 88.62 392 ASP A O 1
ATOM 3100 N N . ARG A 1 393 ? 21.589 1.685 -12.056 1.00 87.56 393 ARG A N 1
ATOM 3101 C CA . ARG A 1 393 ? 20.737 2.552 -11.232 1.00 87.56 393 ARG A CA 1
ATOM 3102 C C . ARG A 1 393 ? 19.492 1.813 -10.739 1.00 87.56 393 ARG A C 1
ATOM 3104 O O . ARG A 1 393 ? 19.206 1.864 -9.548 1.00 87.56 393 ARG A O 1
ATOM 3111 N N . GLU A 1 394 ? 18.769 1.123 -11.615 1.00 86.06 394 GLU A N 1
ATOM 3112 C CA . GLU A 1 394 ? 17.534 0.417 -11.246 1.00 86.06 394 GLU A CA 1
ATOM 3113 C C . GLU A 1 394 ? 17.814 -0.765 -10.307 1.00 86.06 394 GLU A C 1
ATOM 3115 O O . GLU A 1 394 ? 17.095 -0.940 -9.326 1.00 86.06 394 GLU A O 1
ATOM 3120 N N . LYS A 1 395 ? 18.917 -1.499 -10.506 1.00 86.88 395 LYS A N 1
ATOM 3121 C CA . LYS A 1 395 ? 19.393 -2.524 -9.559 1.00 86.88 395 LYS A CA 1
ATOM 3122 C C . LYS A 1 395 ? 19.702 -1.952 -8.182 1.00 86.88 395 LYS A C 1
ATOM 3124 O O . LYS A 1 395 ? 19.423 -2.600 -7.178 1.00 86.88 395 LYS A O 1
ATOM 3129 N N . ARG A 1 396 ? 20.241 -0.731 -8.113 1.00 87.44 396 ARG A N 1
ATOM 3130 C CA . ARG A 1 396 ? 20.427 -0.046 -6.829 1.00 87.44 396 ARG A CA 1
ATOM 3131 C C . ARG A 1 396 ? 19.088 0.317 -6.187 1.00 87.44 396 ARG A C 1
ATOM 3133 O O . ARG A 1 396 ? 18.868 0.012 -5.024 1.00 87.44 396 ARG A O 1
ATOM 3140 N N . MET A 1 397 ? 18.162 0.896 -6.939 1.00 81.69 397 MET A N 1
ATOM 3141 C CA . MET A 1 397 ? 16.882 1.343 -6.375 1.00 81.69 397 MET A CA 1
ATOM 3142 C C . MET A 1 397 ? 15.956 0.181 -5.972 1.00 81.69 397 MET A C 1
ATOM 3144 O O . MET A 1 397 ? 15.281 0.256 -4.946 1.00 81.69 397 MET A O 1
ATOM 3148 N N . PHE A 1 398 ? 15.933 -0.900 -6.759 1.00 86.69 398 PHE A N 1
ATOM 3149 C CA . PHE A 1 398 ? 14.907 -1.948 -6.680 1.00 86.69 398 PHE A CA 1
ATOM 3150 C C . PHE A 1 398 ? 15.450 -3.368 -6.456 1.00 86.69 398 PHE A C 1
ATOM 3152 O O . PHE A 1 398 ? 14.665 -4.318 -6.384 1.00 86.69 398 PHE A O 1
ATOM 3159 N N . GLY A 1 399 ? 16.768 -3.550 -6.345 1.00 85.88 399 GLY A N 1
ATOM 3160 C CA . GLY A 1 399 ? 17.386 -4.862 -6.136 1.00 85.88 399 GLY A CA 1
ATOM 3161 C C . GLY A 1 399 ? 16.935 -5.888 -7.181 1.00 85.88 399 GLY A C 1
ATOM 3162 O O . GLY A 1 399 ? 16.927 -5.609 -8.378 1.00 85.88 399 GLY A O 1
ATOM 3163 N N . ASN A 1 400 ? 16.491 -7.058 -6.715 1.00 82.12 400 ASN A N 1
ATOM 3164 C CA . ASN A 1 400 ? 16.059 -8.179 -7.564 1.00 82.12 400 ASN A CA 1
ATOM 3165 C C . ASN A 1 400 ? 14.786 -7.909 -8.385 1.00 82.12 400 ASN A C 1
ATOM 3167 O O . ASN A 1 400 ? 14.408 -8.745 -9.198 1.00 82.12 400 ASN A O 1
ATOM 3171 N N . ALA A 1 401 ? 14.070 -6.805 -8.143 1.00 78.25 401 ALA A N 1
ATOM 3172 C CA . ALA A 1 401 ? 12.930 -6.446 -8.984 1.00 78.25 401 ALA A CA 1
ATOM 3173 C C . ALA A 1 401 ? 13.359 -5.799 -10.313 1.00 78.25 401 ALA A C 1
ATOM 3175 O O . ALA A 1 401 ? 12.559 -5.771 -11.244 1.00 78.25 401 ALA A O 1
ATOM 3176 N N . ALA A 1 402 ? 14.587 -5.276 -10.404 1.00 81.25 402 ALA A N 1
ATOM 3177 C CA . ALA A 1 402 ? 15.126 -4.728 -11.643 1.00 81.25 402 ALA A CA 1
ATOM 3178 C C . ALA A 1 402 ? 15.448 -5.842 -12.650 1.00 81.25 402 ALA A C 1
ATOM 3180 O O . ALA A 1 402 ? 15.850 -6.941 -12.270 1.00 81.25 402 ALA A O 1
ATOM 3181 N N . ALA A 1 403 ? 15.309 -5.544 -13.943 1.00 81.94 403 ALA A N 1
ATOM 3182 C CA . ALA A 1 403 ? 15.597 -6.506 -14.999 1.00 81.94 403 ALA A CA 1
ATOM 3183 C C . ALA A 1 403 ? 17.105 -6.793 -15.111 1.00 81.94 403 ALA A C 1
ATOM 3185 O O . ALA A 1 403 ? 17.934 -5.877 -15.122 1.00 81.94 403 ALA A O 1
ATOM 3186 N N . ASP A 1 404 ? 17.474 -8.065 -15.250 1.00 84.06 404 ASP A N 1
ATOM 3187 C CA . ASP A 1 404 ? 18.857 -8.455 -15.548 1.00 84.06 404 ASP A CA 1
ATOM 3188 C C . ASP A 1 404 ? 19.192 -8.316 -17.034 1.00 84.06 404 ASP A C 1
ATOM 3190 O O . ASP A 1 404 ? 20.330 -8.002 -17.399 1.00 84.06 404 ASP A O 1
ATOM 3194 N N . PHE A 1 405 ? 18.195 -8.527 -17.892 1.00 85.56 405 PHE A N 1
ATOM 3195 C CA . PHE A 1 405 ? 18.364 -8.518 -19.331 1.00 85.56 405 PHE A CA 1
ATOM 3196 C C . PHE A 1 405 ? 18.568 -7.091 -19.854 1.00 85.56 405 PHE A C 1
ATOM 3198 O O . PHE A 1 405 ? 17.700 -6.231 -19.744 1.00 85.56 405 PHE A O 1
ATOM 3205 N N . ILE A 1 406 ? 19.737 -6.824 -20.448 1.00 87.44 406 ILE A N 1
ATOM 3206 C CA . ILE A 1 406 ? 20.142 -5.462 -20.839 1.00 87.44 406 ILE A CA 1
ATOM 3207 C C . ILE A 1 406 ? 19.215 -4.825 -21.885 1.00 87.44 406 ILE A C 1
ATOM 3209 O O . ILE A 1 406 ? 19.071 -3.604 -21.911 1.00 87.44 406 ILE A O 1
ATOM 3213 N N . LEU A 1 407 ? 18.560 -5.626 -22.733 1.00 89.00 407 LEU A N 1
ATOM 3214 C CA . LEU A 1 407 ? 17.636 -5.092 -23.732 1.00 89.00 407 LEU A CA 1
ATOM 3215 C C . LEU A 1 407 ? 16.275 -4.706 -23.139 1.00 89.00 407 LEU A C 1
ATOM 3217 O O . LEU A 1 407 ? 15.560 -3.945 -23.788 1.00 89.00 407 LEU A O 1
ATOM 3221 N N . ASP A 1 408 ? 15.934 -5.097 -21.905 1.00 85.06 408 ASP A N 1
ATOM 3222 C CA . ASP A 1 408 ? 14.723 -4.594 -21.226 1.00 85.06 408 ASP A CA 1
ATOM 3223 C C . ASP A 1 408 ? 14.790 -3.083 -20.954 1.00 85.06 408 ASP A C 1
ATOM 3225 O O . ASP A 1 408 ? 13.767 -2.421 -20.779 1.00 85.06 408 ASP A O 1
ATOM 3229 N N . TYR A 1 409 ? 15.995 -2.511 -21.009 1.00 84.06 409 TYR A N 1
ATOM 3230 C CA . TYR A 1 409 ? 16.243 -1.077 -20.890 1.00 84.06 409 TYR A CA 1
ATOM 3231 C C . TYR A 1 409 ? 16.118 -0.331 -22.225 1.00 84.06 409 TYR A C 1
ATOM 3233 O O . TYR A 1 409 ? 16.264 0.889 -22.247 1.00 84.06 409 TYR A O 1
ATOM 3241 N N . THR A 1 410 ? 15.841 -1.039 -23.327 1.00 86.25 410 THR A N 1
ATOM 3242 C CA . THR A 1 410 ? 15.696 -0.440 -24.660 1.00 86.25 410 THR A CA 1
ATOM 3243 C C . THR A 1 410 ? 14.248 -0.127 -25.019 1.00 86.25 410 THR A C 1
ATOM 3245 O O . THR A 1 410 ? 13.324 -0.890 -24.715 1.00 86.25 410 THR A O 1
ATOM 3248 N N . TYR A 1 411 ? 14.050 0.971 -25.748 1.00 81.00 411 TYR A N 1
ATOM 3249 C CA . TYR A 1 411 ? 12.792 1.294 -26.426 1.00 81.00 411 TYR A CA 1
ATOM 3250 C C . TYR A 1 411 ? 12.797 0.832 -27.891 1.00 81.00 411 TYR A C 1
ATOM 3252 O O . TYR A 1 411 ? 13.849 0.606 -28.488 1.00 81.00 411 TYR A O 1
ATOM 3260 N N . ILE A 1 412 ? 11.616 0.782 -28.521 1.00 85.12 412 ILE A N 1
ATOM 3261 C CA . ILE A 1 412 ? 11.453 0.411 -29.944 1.00 85.12 412 ILE A CA 1
ATOM 3262 C C . ILE A 1 412 ? 12.369 1.217 -30.869 1.00 85.12 412 ILE A C 1
ATOM 3264 O O . ILE A 1 412 ? 12.916 0.663 -31.818 1.00 85.12 412 ILE A O 1
ATOM 3268 N N . GLY A 1 413 ? 12.565 2.509 -30.590 1.00 86.44 413 GLY A N 1
ATOM 3269 C CA . GLY A 1 413 ? 13.475 3.345 -31.372 1.00 86.44 413 GLY A CA 1
ATOM 3270 C C . GLY A 1 413 ? 14.922 2.855 -31.324 1.00 86.44 413 GLY A C 1
ATOM 3271 O O . GLY A 1 413 ? 15.563 2.774 -32.366 1.00 86.44 413 GLY A O 1
ATOM 3272 N N . GLU A 1 414 ? 15.405 2.468 -30.142 1.00 88.62 414 GLU A N 1
ATOM 3273 C CA . GLU A 1 414 ? 16.759 1.940 -29.935 1.00 88.62 414 GLU A CA 1
ATOM 3274 C C . GLU A 1 414 ? 16.897 0.537 -30.547 1.00 88.62 414 GLU A C 1
ATOM 3276 O O . GLU A 1 414 ? 17.887 0.257 -31.220 1.00 88.62 414 GLU A O 1
ATOM 3281 N N . LEU A 1 415 ? 15.873 -0.317 -30.421 1.00 90.38 415 LEU A N 1
ATOM 3282 C CA . LEU A 1 415 ? 15.835 -1.639 -31.061 1.00 90.38 415 LEU A CA 1
ATOM 3283 C C . LEU A 1 415 ? 15.873 -1.545 -32.588 1.00 90.38 415 LEU A C 1
ATOM 3285 O O . LEU A 1 415 ? 16.691 -2.207 -33.225 1.00 90.38 415 LEU A O 1
ATOM 3289 N N . LYS A 1 416 ? 15.039 -0.682 -33.180 1.00 91.50 416 LYS A N 1
ATOM 3290 C CA . LYS A 1 416 ? 15.049 -0.379 -34.619 1.00 91.50 416 LYS A CA 1
ATOM 3291 C C . LYS A 1 416 ? 16.449 0.029 -35.063 1.00 91.50 416 LYS A C 1
ATOM 3293 O O . LYS A 1 416 ? 16.987 -0.487 -36.039 1.00 91.50 416 LYS A O 1
ATOM 3298 N N . ASP A 1 417 ? 17.052 0.929 -34.304 1.00 90.00 417 ASP A N 1
ATOM 3299 C CA . ASP A 1 417 ? 18.388 1.438 -34.534 1.00 90.00 417 ASP A CA 1
ATOM 3300 C C . ASP A 1 417 ? 19.455 0.329 -34.498 1.00 90.00 417 ASP A C 1
ATOM 3302 O O . ASP A 1 417 ? 20.365 0.343 -35.335 1.00 90.00 417 ASP A O 1
ATOM 3306 N N . LEU A 1 418 ? 19.377 -0.618 -33.561 1.00 90.00 418 LEU A N 1
ATOM 3307 C CA . LEU A 1 418 ? 20.282 -1.772 -33.494 1.00 90.00 418 LEU A CA 1
ATOM 3308 C C . LEU A 1 418 ? 20.087 -2.719 -34.686 1.00 90.00 418 LEU A C 1
ATOM 3310 O O . LEU A 1 418 ? 21.056 -3.043 -35.373 1.00 90.00 418 LEU A O 1
ATOM 3314 N N . ILE A 1 419 ? 18.838 -3.080 -34.993 1.00 91.69 419 ILE A N 1
ATOM 3315 C CA . ILE A 1 419 ? 18.481 -3.932 -36.141 1.00 91.69 419 ILE A CA 1
ATOM 3316 C C . ILE A 1 419 ? 19.024 -3.325 -37.438 1.00 91.69 419 ILE A C 1
ATOM 3318 O O . ILE A 1 419 ? 19.568 -4.018 -38.293 1.00 91.69 419 ILE A O 1
ATOM 3322 N N . PHE A 1 420 ? 18.904 -2.008 -37.595 1.00 91.81 420 PHE A N 1
ATOM 3323 C CA . PHE A 1 420 ? 19.232 -1.327 -38.844 1.00 91.81 420 PHE A CA 1
ATOM 3324 C C . PHE A 1 420 ? 20.729 -1.123 -39.051 1.00 91.81 420 PHE A C 1
ATOM 3326 O O . PHE A 1 420 ? 21.154 -0.960 -40.202 1.00 91.81 420 PHE A O 1
ATOM 3333 N N . ALA A 1 421 ? 21.510 -1.126 -37.969 1.00 88.12 421 ALA A N 1
ATOM 3334 C CA . ALA A 1 421 ? 22.969 -1.128 -38.023 1.00 88.12 421 ALA A CA 1
ATOM 3335 C C . ALA A 1 421 ? 23.523 -2.464 -38.549 1.00 88.12 421 ALA A C 1
ATOM 3337 O O . ALA A 1 421 ? 24.584 -2.484 -39.162 1.00 88.12 421 ALA A O 1
ATOM 3338 N N . GLU A 1 422 ? 22.771 -3.552 -38.372 1.00 90.31 422 GLU A N 1
ATOM 3339 C CA . GLU A 1 422 ? 23.136 -4.920 -38.765 1.00 90.31 422 GLU A CA 1
ATOM 3340 C C . GLU A 1 422 ? 22.080 -5.533 -39.711 1.00 90.31 422 GLU A C 1
ATOM 3342 O O . GLU A 1 422 ? 21.806 -6.732 -39.674 1.00 90.31 422 GLU A O 1
ATOM 3347 N N . TRP A 1 423 ? 21.459 -4.701 -40.561 1.00 91.31 423 TRP A N 1
ATOM 3348 C CA . TRP A 1 423 ? 20.249 -5.043 -41.331 1.00 91.31 423 TRP A CA 1
ATOM 3349 C C . TRP A 1 423 ? 20.345 -6.357 -42.111 1.00 91.31 423 TRP A C 1
ATOM 3351 O O . TRP A 1 423 ? 19.380 -7.121 -42.149 1.00 91.31 423 TRP A O 1
ATOM 3361 N N . ASP A 1 424 ? 21.504 -6.641 -42.703 1.00 89.56 424 ASP A N 1
ATOM 3362 C CA . ASP A 1 424 ? 21.711 -7.840 -43.518 1.00 89.56 424 ASP A CA 1
ATOM 3363 C C . ASP A 1 424 ? 21.433 -9.136 -42.742 1.00 89.56 424 ASP A C 1
ATOM 3365 O O . ASP A 1 424 ? 20.955 -10.109 -43.323 1.00 89.56 424 ASP A O 1
ATOM 3369 N N . ARG A 1 425 ? 21.625 -9.128 -41.416 1.00 88.56 425 ARG A N 1
ATOM 3370 C CA . ARG A 1 425 ? 21.354 -10.271 -40.528 1.00 88.56 425 ARG A CA 1
ATOM 3371 C C . ARG A 1 425 ? 19.869 -10.472 -40.244 1.00 88.56 425 ARG A C 1
ATOM 3373 O O . ARG A 1 425 ? 19.424 -11.592 -40.012 1.00 88.56 425 ARG A O 1
ATOM 3380 N N . TYR A 1 426 ? 19.102 -9.387 -40.259 1.00 90.19 426 TYR A N 1
ATOM 3381 C CA . TYR A 1 426 ? 17.681 -9.388 -39.915 1.00 90.19 426 TYR A CA 1
ATOM 3382 C C . TYR A 1 426 ? 16.771 -9.454 -41.144 1.00 90.19 426 TYR A C 1
ATOM 3384 O O . TYR A 1 426 ? 15.601 -9.825 -41.031 1.00 90.19 426 TYR A O 1
ATOM 3392 N N . ARG A 1 427 ? 17.300 -9.147 -42.336 1.00 89.38 427 ARG A N 1
ATOM 3393 C CA . ARG A 1 427 ? 16.543 -9.095 -43.594 1.00 89.38 427 ARG A CA 1
ATOM 3394 C C . ARG A 1 427 ? 15.740 -10.370 -43.868 1.00 89.38 427 ARG A C 1
ATOM 3396 O O . ARG A 1 427 ? 14.611 -10.273 -44.339 1.00 89.38 427 ARG A O 1
ATOM 3403 N N . ALA A 1 428 ? 16.297 -11.542 -43.558 1.00 87.62 428 ALA A N 1
ATOM 3404 C CA . ALA A 1 428 ? 15.634 -12.829 -43.782 1.00 87.62 428 ALA A CA 1
ATOM 3405 C C . ALA A 1 428 ? 14.341 -12.994 -42.961 1.00 87.62 428 ALA A C 1
ATOM 3407 O O . ALA A 1 428 ? 13.384 -13.590 -43.447 1.00 87.62 428 ALA A O 1
ATOM 3408 N N . VAL A 1 429 ? 14.291 -12.429 -41.751 1.00 87.06 429 VAL A N 1
ATOM 3409 C CA . VAL A 1 429 ? 13.113 -12.481 -40.868 1.00 87.06 429 VAL A CA 1
ATOM 3410 C C . VAL A 1 429 ? 12.053 -11.479 -41.326 1.00 87.06 429 VAL A C 1
ATOM 3412 O O . VAL A 1 429 ? 10.864 -11.781 -41.402 1.00 87.06 429 VAL A O 1
ATOM 3415 N N . PHE A 1 430 ? 12.495 -10.274 -41.679 1.00 87.69 430 PHE A N 1
ATOM 3416 C CA . PHE A 1 430 ? 11.611 -9.160 -42.006 1.00 87.69 430 PHE A CA 1
ATOM 3417 C C . PHE A 1 430 ? 11.043 -9.204 -43.436 1.00 87.69 430 PHE A C 1
ATOM 3419 O O . PHE A 1 430 ? 9.961 -8.663 -43.669 1.00 87.69 430 PHE A O 1
ATOM 3426 N N . GLY A 1 431 ? 11.731 -9.840 -44.391 1.00 84.00 431 GLY A N 1
ATOM 3427 C CA . GLY A 1 431 ? 11.266 -10.105 -45.764 1.00 84.00 431 GLY A CA 1
ATOM 3428 C C . GLY A 1 431 ? 11.144 -8.889 -46.703 1.00 84.00 431 GLY A C 1
ATOM 3429 O O . GLY A 1 431 ? 11.384 -9.030 -47.899 1.00 84.00 431 GLY A O 1
ATOM 3430 N N . ASP A 1 432 ? 10.821 -7.702 -46.182 1.00 84.00 432 ASP A N 1
ATOM 3431 C CA . ASP A 1 432 ? 10.702 -6.451 -46.948 1.00 84.00 432 ASP A CA 1
ATOM 3432 C C . ASP A 1 432 ? 12.019 -5.650 -46.982 1.00 84.00 432 ASP A C 1
ATOM 3434 O O . ASP A 1 432 ? 13.068 -6.063 -46.480 1.00 84.00 432 ASP A O 1
ATOM 3438 N N . THR A 1 433 ? 11.977 -4.460 -47.588 1.00 89.44 433 THR A N 1
ATOM 3439 C CA . THR A 1 433 ? 13.101 -3.519 -47.587 1.00 89.44 433 THR A CA 1
ATOM 3440 C C . THR A 1 433 ? 13.257 -2.817 -46.236 1.00 89.44 433 THR A C 1
ATOM 3442 O O . THR A 1 433 ? 12.287 -2.586 -45.511 1.00 89.44 433 THR A O 1
ATOM 3445 N N . LYS A 1 434 ? 14.492 -2.396 -45.937 1.00 90.44 434 LYS A N 1
ATOM 3446 C CA . LYS A 1 434 ? 14.818 -1.580 -44.758 1.00 90.44 434 LYS A CA 1
ATOM 3447 C C . LYS A 1 434 ? 13.937 -0.327 -44.660 1.00 90.44 434 LYS A C 1
ATOM 3449 O O . LYS A 1 434 ? 13.482 0.024 -43.579 1.00 90.44 434 LYS A O 1
ATOM 3454 N N . THR A 1 435 ? 13.662 0.326 -45.789 1.00 90.69 435 THR A N 1
ATOM 3455 C CA . THR A 1 435 ? 12.858 1.556 -45.854 1.00 90.69 435 THR A CA 1
ATOM 3456 C C . THR A 1 435 ? 11.395 1.329 -45.481 1.00 90.69 435 THR A C 1
ATOM 3458 O O . THR A 1 435 ? 10.804 2.163 -44.800 1.00 90.69 435 THR A O 1
ATOM 3461 N N . GLU A 1 436 ? 10.803 0.207 -45.891 1.00 89.81 436 GLU A N 1
ATOM 3462 C CA . GLU A 1 436 ? 9.422 -0.122 -45.519 1.00 89.81 436 GLU A CA 1
ATOM 3463 C C . GLU A 1 436 ? 9.305 -0.453 -44.029 1.00 89.81 436 GLU A C 1
ATOM 3465 O O . GLU A 1 436 ? 8.379 0.004 -43.357 1.00 89.81 436 GLU A O 1
ATOM 3470 N N . TRP A 1 437 ? 10.289 -1.162 -43.475 1.00 91.88 437 TRP A N 1
ATOM 3471 C CA . TRP A 1 437 ? 10.333 -1.420 -42.037 1.00 91.88 437 TRP A CA 1
ATOM 3472 C C . TRP A 1 437 ? 10.632 -0.175 -41.201 1.00 91.88 437 TRP A C 1
ATOM 3474 O O . TRP A 1 437 ? 10.091 -0.062 -40.103 1.00 91.88 437 TRP A O 1
ATOM 3484 N N . GLU A 1 438 ? 11.393 0.794 -41.726 1.00 91.69 438 GLU A N 1
ATOM 3485 C CA . GLU A 1 438 ? 11.568 2.098 -41.071 1.00 91.69 438 GLU A CA 1
ATOM 3486 C C . GLU A 1 438 ? 10.205 2.761 -40.877 1.00 91.69 438 GLU A C 1
ATOM 3488 O O . GLU A 1 438 ? 9.870 3.158 -39.767 1.00 91.69 438 GLU A O 1
ATOM 3493 N N . LYS A 1 439 ? 9.382 2.829 -41.934 1.00 90.56 439 LYS A N 1
ATOM 3494 C CA . LYS A 1 439 ? 8.046 3.443 -41.869 1.00 90.56 439 LYS A CA 1
ATOM 3495 C C . LYS A 1 439 ? 7.144 2.730 -40.863 1.00 90.56 439 LYS A C 1
ATOM 3497 O O . LYS A 1 439 ? 6.522 3.395 -40.037 1.00 90.56 439 LYS A O 1
ATOM 3502 N N . LYS A 1 440 ? 7.106 1.393 -40.904 1.00 91.75 440 LYS A N 1
ATOM 3503 C CA . LYS A 1 440 ? 6.294 0.567 -39.995 1.00 91.75 440 LYS A CA 1
ATOM 3504 C C . LYS A 1 440 ? 6.698 0.779 -38.531 1.00 91.75 440 LYS A C 1
ATOM 3506 O O . LYS A 1 440 ? 5.849 1.074 -37.694 1.00 91.75 440 LYS A O 1
ATOM 3511 N N . LEU A 1 441 ? 7.992 0.696 -38.218 1.00 90.81 441 LEU A N 1
ATOM 3512 C CA . LEU A 1 441 ? 8.481 0.896 -36.849 1.00 90.81 441 LEU A CA 1
ATOM 3513 C C . LEU A 1 441 ? 8.305 2.349 -36.387 1.00 90.81 441 LEU A C 1
ATOM 3515 O O . LEU A 1 441 ? 7.950 2.576 -35.235 1.00 90.81 441 LEU A O 1
ATOM 3519 N N . GLN A 1 442 ? 8.446 3.333 -37.280 1.00 89.81 442 GLN A N 1
ATOM 3520 C CA . GLN A 1 442 ? 8.141 4.736 -36.977 1.00 89.81 442 GLN A CA 1
ATOM 3521 C C . GLN A 1 442 ? 6.659 4.958 -36.650 1.00 89.81 442 GLN A C 1
ATOM 3523 O O . GLN A 1 442 ? 6.352 5.728 -35.743 1.00 89.81 442 GLN A O 1
ATOM 3528 N N . ALA A 1 443 ? 5.732 4.281 -37.333 1.00 87.88 443 ALA A N 1
ATOM 3529 C CA . ALA A 1 443 ? 4.306 4.351 -37.006 1.00 87.88 443 ALA A CA 1
ATOM 3530 C C . ALA A 1 443 ? 4.014 3.781 -35.606 1.00 87.88 443 ALA A C 1
ATOM 3532 O O . ALA A 1 443 ? 3.318 4.416 -34.816 1.00 87.88 443 ALA A O 1
ATOM 3533 N N . VAL A 1 444 ? 4.649 2.665 -35.233 1.00 87.88 444 VAL A N 1
ATOM 3534 C CA . VAL A 1 444 ? 4.571 2.138 -33.858 1.00 87.88 444 VAL A CA 1
ATOM 3535 C C . VAL A 1 444 ? 5.187 3.120 -32.850 1.00 87.88 444 VAL A C 1
ATOM 3537 O O . VAL A 1 444 ? 4.612 3.370 -31.790 1.00 87.88 444 VAL A O 1
ATOM 3540 N N . MET A 1 445 ? 6.309 3.764 -33.188 1.00 86.12 445 MET A N 1
ATOM 3541 C CA . MET A 1 445 ? 6.931 4.797 -32.346 1.00 86.12 445 MET A CA 1
ATOM 3542 C C . MET A 1 445 ? 6.054 6.045 -32.170 1.00 86.12 445 MET A C 1
ATOM 3544 O O . MET A 1 445 ? 6.102 6.667 -31.110 1.00 86.12 445 MET A O 1
ATOM 3548 N N . ARG A 1 446 ? 5.223 6.411 -33.157 1.00 83.62 446 ARG A N 1
ATOM 3549 C CA . ARG A 1 446 ? 4.244 7.511 -33.026 1.00 83.62 446 ARG A CA 1
ATOM 3550 C C . ARG A 1 446 ? 3.169 7.228 -31.988 1.00 83.62 446 ARG A C 1
ATOM 3552 O O . ARG A 1 446 ? 2.564 8.172 -31.503 1.00 83.62 446 ARG A O 1
ATOM 3559 N N . VAL A 1 447 ? 2.960 5.966 -31.632 1.00 79.00 447 VAL A N 1
ATOM 3560 C CA . VAL A 1 447 ? 2.136 5.578 -30.489 1.00 79.00 447 VAL A CA 1
ATOM 3561 C C . VAL A 1 447 ? 3.015 5.490 -29.242 1.00 79.00 447 VAL A C 1
ATOM 3563 O O . VAL A 1 447 ? 2.773 6.201 -28.269 1.00 79.00 447 VAL A O 1
ATOM 3566 N N . ARG A 1 448 ? 4.113 4.723 -29.288 1.00 76.56 448 ARG A N 1
ATOM 3567 C CA . ARG A 1 448 ? 4.964 4.450 -28.117 1.00 76.56 448 ARG A CA 1
ATOM 3568 C C . ARG A 1 448 ? 5.598 5.695 -27.484 1.00 76.56 448 ARG A C 1
ATOM 3570 O O . ARG A 1 448 ? 5.702 5.751 -26.261 1.00 76.56 448 ARG A O 1
ATOM 3577 N N . ASN A 1 449 ? 6.013 6.686 -28.274 1.00 75.88 449 ASN A N 1
ATOM 3578 C CA . ASN A 1 449 ? 6.665 7.896 -27.759 1.00 75.88 449 ASN A CA 1
ATOM 3579 C C . ASN A 1 449 ? 5.670 8.802 -27.011 1.00 75.88 449 ASN A C 1
ATOM 3581 O O . ASN A 1 449 ? 5.941 9.140 -25.859 1.00 75.88 449 ASN A O 1
ATOM 3585 N N . PRO A 1 450 ? 4.499 9.161 -27.579 1.00 69.69 450 PRO A N 1
ATOM 3586 C CA . PRO A 1 450 ? 3.416 9.765 -26.806 1.00 69.69 450 PRO A CA 1
ATOM 3587 C C . PRO A 1 450 ? 3.027 8.961 -25.566 1.00 69.69 450 PRO A C 1
ATOM 3589 O O . PRO A 1 450 ? 2.862 9.569 -24.512 1.00 69.69 450 PRO A O 1
ATOM 3592 N N . MET A 1 451 ? 2.971 7.625 -25.651 1.00 66.25 451 MET A N 1
ATOM 3593 C CA . MET A 1 451 ? 2.709 6.763 -24.490 1.00 66.25 451 MET A CA 1
ATOM 3594 C C . MET A 1 451 ? 3.754 6.948 -23.385 1.00 66.25 451 MET A C 1
ATOM 3596 O O . MET A 1 451 ? 3.393 7.180 -22.237 1.00 66.25 451 MET A O 1
ATOM 3600 N N . ALA A 1 452 ? 5.044 6.911 -23.731 1.00 62.16 452 ALA A N 1
ATOM 3601 C CA . ALA A 1 452 ? 6.148 7.104 -22.788 1.00 62.16 452 ALA A CA 1
ATOM 3602 C C . ALA A 1 452 ? 6.209 8.529 -22.200 1.00 62.16 452 ALA A C 1
ATOM 3604 O O . ALA A 1 452 ? 6.827 8.742 -21.160 1.00 62.16 452 ALA A O 1
ATOM 3605 N N . HIS A 1 453 ? 5.571 9.502 -22.859 1.00 61.53 453 HIS A N 1
ATOM 3606 C CA . HIS A 1 453 ? 5.484 10.899 -22.427 1.00 61.53 453 HIS A CA 1
ATOM 3607 C C . HIS A 1 453 ? 4.077 11.315 -21.974 1.00 61.53 453 HIS A C 1
ATOM 3609 O O . HIS A 1 453 ? 3.805 12.514 -21.875 1.00 61.53 453 HIS A O 1
ATOM 3615 N N . TYR A 1 454 ? 3.200 10.348 -21.686 1.00 57.03 454 TYR A N 1
ATOM 3616 C CA . TYR A 1 454 ? 1.883 10.567 -21.078 1.00 57.03 454 TYR A CA 1
ATOM 3617 C C . TYR A 1 454 ? 0.936 11.446 -21.916 1.00 57.03 454 TYR A C 1
ATOM 3619 O O . TYR A 1 454 ? 0.133 12.209 -21.378 1.00 57.03 454 TYR A O 1
ATOM 3627 N N . ARG A 1 455 ? 1.039 11.377 -23.248 1.00 62.00 455 ARG A N 1
ATOM 3628 C CA . ARG A 1 455 ? 0.202 12.146 -24.181 1.00 62.00 455 ARG A CA 1
ATOM 3629 C C . ARG A 1 455 ? -0.895 11.259 -24.783 1.00 62.00 455 ARG A C 1
ATOM 3631 O O . ARG A 1 455 ? -0.608 10.109 -25.118 1.00 62.00 455 ARG A O 1
ATOM 3638 N N . PRO A 1 456 ? -2.125 11.778 -24.961 1.00 61.03 456 PRO A N 1
ATOM 3639 C CA . PRO A 1 456 ? -3.197 11.035 -25.613 1.00 61.03 456 PRO A CA 1
ATOM 3640 C C . PRO A 1 456 ? -2.820 10.700 -27.059 1.00 61.03 456 PRO A C 1
ATOM 3642 O O . PRO A 1 456 ? -2.188 11.504 -27.751 1.00 61.03 456 PRO A O 1
ATOM 3645 N N . VAL A 1 457 ? -3.229 9.515 -27.511 1.00 68.88 457 VAL A N 1
ATOM 3646 C CA . VAL A 1 457 ? -2.998 9.033 -28.877 1.00 68.88 457 VAL A CA 1
ATOM 3647 C C . VAL A 1 457 ? -4.346 8.913 -29.593 1.00 68.88 457 VAL A C 1
ATOM 3649 O O . VAL A 1 457 ? -5.253 8.284 -29.048 1.00 68.88 457 VAL A O 1
ATOM 3652 N N . PRO A 1 458 ? -4.515 9.495 -30.794 1.00 76.69 458 PRO A N 1
ATOM 3653 C CA . PRO A 1 458 ? -5.749 9.345 -31.562 1.00 76.69 458 PRO A CA 1
ATOM 3654 C C . PRO A 1 458 ? -6.047 7.880 -31.913 1.00 76.69 458 PRO A C 1
ATOM 3656 O O . PRO A 1 458 ? -5.135 7.118 -32.240 1.00 76.69 458 PRO A O 1
ATOM 3659 N N . ALA A 1 459 ? -7.330 7.506 -31.916 1.00 71.25 459 ALA A N 1
ATOM 3660 C CA . ALA A 1 459 ? -7.782 6.132 -32.169 1.00 71.25 459 ALA A CA 1
ATOM 3661 C C . ALA A 1 459 ? -7.310 5.565 -33.522 1.00 71.25 459 ALA A C 1
ATOM 3663 O O . ALA A 1 459 ? -6.953 4.394 -33.614 1.00 71.25 459 ALA A O 1
ATOM 3664 N N . GLU A 1 460 ? -7.246 6.400 -34.561 1.00 76.56 460 GLU A N 1
ATOM 3665 C CA . GLU A 1 460 ? -6.766 6.000 -35.891 1.00 76.56 460 GLU A CA 1
ATOM 3666 C C . GLU A 1 460 ? -5.289 5.577 -35.869 1.00 76.56 460 GLU A C 1
ATOM 3668 O O . GLU A 1 460 ? -4.921 4.557 -36.450 1.00 76.56 460 GLU A O 1
ATOM 3673 N N . VAL A 1 461 ? -4.452 6.316 -35.132 1.00 80.31 461 VAL A N 1
ATOM 3674 C CA . VAL A 1 461 ? -3.012 6.035 -34.994 1.00 80.31 461 VAL A CA 1
ATOM 3675 C C . VAL A 1 461 ? -2.791 4.764 -34.166 1.00 80.31 461 VAL A C 1
ATOM 3677 O O . VAL A 1 461 ? -1.891 3.977 -34.460 1.00 80.31 461 VAL A O 1
ATOM 3680 N N . LEU A 1 462 ? -3.640 4.527 -33.159 1.00 75.62 462 LEU A N 1
ATOM 3681 C CA . LEU A 1 462 ? -3.639 3.280 -32.389 1.00 75.62 462 LEU A CA 1
ATOM 3682 C C . LEU A 1 462 ? -3.953 2.074 -33.278 1.00 75.62 462 LEU A C 1
ATOM 3684 O O . LEU A 1 462 ? -3.227 1.082 -33.236 1.00 75.62 462 LEU A O 1
ATOM 3688 N N . HIS A 1 463 ? -4.988 2.172 -34.114 1.00 78.75 463 HIS A N 1
ATOM 3689 C CA . HIS A 1 463 ? -5.383 1.080 -34.999 1.00 78.75 463 HIS A CA 1
ATOM 3690 C C . HIS A 1 463 ? -4.305 0.755 -36.048 1.00 78.75 463 HIS A C 1
ATOM 3692 O O . HIS A 1 463 ? -4.028 -0.415 -36.322 1.00 78.75 463 HIS A O 1
ATOM 3698 N N . GLU A 1 464 ? -3.647 1.778 -36.604 1.00 85.19 464 GLU A N 1
ATOM 3699 C CA . GLU A 1 464 ? -2.505 1.596 -37.508 1.00 85.19 464 GLU A CA 1
ATOM 3700 C C . GLU A 1 464 ? -1.364 0.827 -36.821 1.00 85.19 464 GLU A C 1
ATOM 3702 O O . GLU A 1 464 ? -0.887 -0.185 -37.345 1.00 85.19 464 GLU A O 1
ATOM 3707 N N . ALA A 1 465 ? -0.959 1.258 -35.623 1.00 85.94 465 ALA A N 1
ATOM 3708 C CA . ALA A 1 465 ? 0.096 0.589 -34.870 1.00 85.94 465 ALA A CA 1
ATOM 3709 C C . ALA A 1 465 ? -0.289 -0.843 -34.470 1.00 85.94 465 ALA A C 1
ATOM 3711 O O . ALA A 1 465 ? 0.572 -1.723 -34.476 1.00 85.94 465 ALA A O 1
ATOM 3712 N N . GLU A 1 466 ? -1.563 -1.102 -34.162 1.00 84.12 466 GLU A N 1
ATOM 3713 C CA . GLU A 1 466 ? -2.069 -2.436 -33.828 1.00 84.12 466 GLU A CA 1
ATOM 3714 C C . GLU A 1 466 ? -1.875 -3.419 -34.984 1.00 84.12 466 GLU A C 1
ATOM 3716 O O . GLU A 1 466 ? -1.345 -4.518 -34.805 1.00 84.12 466 GLU A O 1
ATOM 3721 N N . ASN A 1 467 ? -2.241 -3.003 -36.195 1.00 86.25 467 ASN A N 1
ATOM 3722 C CA . ASN A 1 467 ? -2.071 -3.825 -37.390 1.00 86.25 467 ASN A CA 1
ATOM 3723 C C . ASN A 1 467 ? -0.589 -4.123 -37.664 1.00 86.25 467 ASN A C 1
ATOM 3725 O O . ASN A 1 467 ? -0.235 -5.244 -38.038 1.00 86.25 467 ASN A O 1
ATOM 3729 N N . ILE A 1 468 ? 0.295 -3.152 -37.416 1.00 90.25 468 ILE A N 1
ATOM 3730 C CA . ILE A 1 468 ? 1.743 -3.333 -37.570 1.00 90.25 468 ILE A CA 1
ATOM 3731 C C . ILE A 1 468 ? 2.306 -4.280 -36.506 1.00 90.25 468 ILE A C 1
ATOM 3733 O O . ILE A 1 468 ? 3.115 -5.144 -36.840 1.00 90.25 468 ILE A O 1
ATOM 3737 N N . CYS A 1 469 ? 1.873 -4.161 -35.249 1.00 89.25 469 CYS A N 1
ATOM 3738 C CA . CYS A 1 469 ? 2.299 -5.056 -34.173 1.00 89.25 469 CYS A CA 1
ATOM 3739 C C . CYS A 1 469 ? 1.868 -6.505 -34.453 1.00 89.25 469 CYS A C 1
ATOM 3741 O O . CYS A 1 469 ? 2.689 -7.414 -34.374 1.00 89.25 469 CYS A O 1
ATOM 3743 N N . LYS A 1 470 ? 0.626 -6.729 -34.906 1.00 88.06 470 LYS A N 1
ATOM 3744 C CA . LYS A 1 470 ? 0.161 -8.054 -35.364 1.00 88.06 470 LYS A CA 1
ATOM 3745 C C . LYS A 1 470 ? 1.041 -8.616 -36.483 1.00 88.06 470 LYS A C 1
ATOM 3747 O O . LYS A 1 470 ? 1.463 -9.768 -36.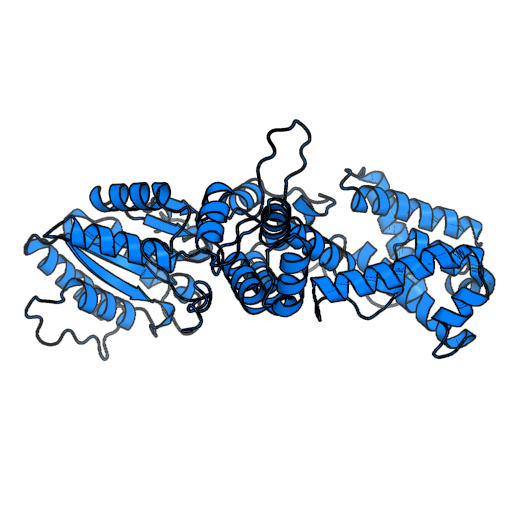413 1.00 88.06 470 LYS A O 1
ATOM 3752 N N . LEU A 1 471 ? 1.354 -7.800 -37.493 1.00 90.44 471 LEU A N 1
ATOM 3753 C CA . LEU A 1 471 ? 2.231 -8.202 -38.596 1.00 90.44 471 LEU A CA 1
ATOM 3754 C C . LEU A 1 471 ? 3.644 -8.563 -38.110 1.00 90.44 471 LEU A C 1
ATOM 3756 O O . LEU A 1 471 ? 4.204 -9.563 -38.559 1.00 90.44 471 LEU A O 1
ATOM 3760 N N . LEU A 1 472 ? 4.215 -7.755 -37.210 1.00 89.56 472 LEU A N 1
ATOM 3761 C CA . LEU A 1 472 ? 5.517 -8.012 -36.594 1.00 89.56 472 LEU A CA 1
ATOM 3762 C C . LEU A 1 472 ? 5.513 -9.347 -35.862 1.00 89.56 472 LEU A C 1
ATOM 3764 O O . LEU A 1 472 ? 6.377 -10.175 -36.124 1.00 89.56 472 LEU A O 1
ATOM 3768 N N . LEU A 1 473 ? 4.519 -9.589 -35.012 1.00 89.44 473 LEU A N 1
ATOM 3769 C CA . LEU A 1 473 ? 4.434 -10.826 -34.243 1.00 89.44 473 LEU A CA 1
ATOM 3770 C C . LEU A 1 473 ? 4.379 -12.058 -35.142 1.00 89.44 473 LEU A C 1
ATOM 3772 O O . LEU A 1 473 ? 5.176 -12.964 -34.942 1.00 89.44 473 LEU A O 1
ATOM 3776 N N . VAL A 1 474 ? 3.560 -12.051 -36.198 1.00 89.44 474 VAL A N 1
ATOM 3777 C CA . VAL A 1 474 ? 3.502 -13.161 -37.171 1.00 89.44 474 VAL A CA 1
ATOM 3778 C C . VAL A 1 474 ? 4.869 -13.451 -37.806 1.00 89.44 474 VAL A C 1
ATOM 3780 O O . VAL A 1 474 ? 5.203 -14.611 -38.067 1.00 89.44 474 VAL A O 1
ATOM 3783 N N . LYS A 1 475 ? 5.665 -12.408 -38.069 1.00 87.12 475 LYS A N 1
ATOM 3784 C CA . LYS A 1 475 ? 7.020 -12.542 -38.625 1.00 87.12 475 LYS A CA 1
ATOM 3785 C C . LYS A 1 475 ? 8.036 -13.033 -37.594 1.00 87.12 475 LYS A C 1
ATOM 3787 O O . LYS A 1 475 ? 8.929 -13.786 -37.964 1.00 87.12 475 LYS A O 1
ATOM 3792 N N . LEU A 1 476 ? 7.903 -12.613 -36.339 1.00 85.94 476 LEU A N 1
ATOM 3793 C CA . LEU A 1 476 ? 8.832 -12.947 -35.257 1.00 85.94 476 LEU A CA 1
ATOM 3794 C C . LEU A 1 476 ? 8.600 -14.356 -34.698 1.00 85.94 476 LEU A C 1
ATOM 3796 O O . LEU A 1 476 ? 9.564 -15.023 -34.342 1.00 85.94 476 LEU A O 1
ATOM 3800 N N . THR A 1 477 ? 7.350 -14.824 -34.654 1.00 80.75 477 THR A N 1
ATOM 3801 C CA . THR A 1 477 ? 6.995 -16.141 -34.098 1.00 80.75 477 THR A CA 1
ATOM 3802 C C . THR A 1 477 ? 6.868 -17.242 -35.150 1.00 80.75 477 THR A C 1
ATOM 3804 O O . THR A 1 477 ? 6.834 -18.412 -34.790 1.00 80.75 477 THR A O 1
ATOM 3807 N N . GLY A 1 478 ? 6.833 -16.890 -36.442 1.00 65.31 478 GLY A N 1
ATOM 3808 C CA . GLY A 1 478 ? 6.701 -17.845 -37.541 1.00 65.31 478 GLY A CA 1
ATOM 3809 C C . GLY A 1 478 ? 5.302 -18.463 -37.615 1.00 65.31 478 GLY A C 1
ATOM 3810 O O . GLY A 1 478 ? 5.094 -19.561 -37.134 1.00 65.31 478 GLY A O 1
ATOM 3811 N N . SER A 1 479 ? 4.348 -17.747 -38.224 1.00 42.28 479 SER A N 1
ATOM 3812 C CA . SER A 1 479 ? 3.001 -18.199 -38.653 1.00 42.28 479 SER A CA 1
ATOM 3813 C C . SER A 1 479 ? 2.436 -19.488 -38.017 1.00 42.28 479 SER A C 1
ATOM 3815 O O . SER A 1 479 ? 2.672 -20.579 -38.532 1.00 42.28 479 SER A O 1
ATOM 3817 N N . GLY A 1 480 ? 1.546 -19.329 -37.028 1.00 39.44 480 GLY A N 1
ATOM 3818 C CA . GLY A 1 480 ? 0.466 -20.296 -36.793 1.00 39.44 480 GLY A CA 1
ATOM 3819 C C . GLY A 1 480 ? 0.267 -20.794 -35.367 1.00 39.44 480 GLY A C 1
ATOM 3820 O O . GLY A 1 480 ? 0.217 -21.994 -35.178 1.00 39.44 480 GLY A O 1
ATOM 3821 N N . ASP A 1 481 ? 0.129 -19.905 -34.388 1.00 38.78 481 ASP A N 1
ATOM 3822 C CA . ASP A 1 481 ? -0.779 -20.089 -33.249 1.00 38.78 481 ASP A CA 1
ATOM 3823 C C . ASP A 1 481 ? -0.859 -18.757 -32.497 1.00 38.78 481 ASP A C 1
ATOM 3825 O O . ASP A 1 481 ? 0.064 -17.951 -32.561 1.00 38.78 481 ASP A O 1
ATOM 3829 N N . ILE A 1 482 ? -1.952 -18.523 -31.772 1.00 42.78 482 ILE A N 1
ATOM 3830 C CA . ILE A 1 482 ? -2.304 -17.277 -31.063 1.00 42.78 482 ILE A CA 1
ATOM 3831 C C . ILE A 1 482 ? -3.037 -16.264 -31.954 1.00 42.78 482 ILE A C 1
ATOM 3833 O O . ILE A 1 482 ? -2.478 -15.260 -32.380 1.00 42.78 482 ILE A O 1
ATOM 3837 N N . LEU A 1 483 ? -4.338 -16.494 -32.168 1.00 38.56 483 LEU A N 1
ATOM 3838 C CA . LEU A 1 483 ? -5.347 -15.422 -32.082 1.00 38.56 483 LEU A CA 1
ATOM 3839 C C . LEU A 1 483 ? -6.798 -15.916 -31.864 1.00 38.56 483 LEU A C 1
ATOM 3841 O O . LEU A 1 483 ? -7.714 -15.114 -32.013 1.00 38.56 483 LEU A O 1
ATOM 3845 N N . ASP A 1 484 ? -7.033 -17.170 -31.441 1.00 34.66 484 ASP A N 1
ATOM 3846 C CA . ASP A 1 484 ? -8.405 -17.716 -31.317 1.00 34.66 484 ASP A CA 1
ATOM 3847 C C . ASP A 1 484 ? -8.859 -18.134 -29.906 1.00 34.66 484 ASP A C 1
ATOM 3849 O O . ASP A 1 484 ? -9.871 -18.805 -29.728 1.00 34.66 484 ASP A O 1
ATOM 3853 N N . THR A 1 485 ? -8.188 -17.670 -28.853 1.00 32.78 485 THR A N 1
ATOM 3854 C CA . THR A 1 485 ? -8.662 -17.873 -27.472 1.00 32.78 485 THR A CA 1
ATOM 3855 C C . THR A 1 485 ? -8.804 -16.550 -26.740 1.00 32.78 485 THR A C 1
ATOM 3857 O O . THR A 1 485 ? -7.983 -16.236 -25.884 1.00 32.78 485 THR A O 1
ATOM 3860 N N . LYS A 1 486 ? -9.828 -15.759 -27.099 1.00 33.19 486 LYS A N 1
ATOM 3861 C CA . LYS A 1 486 ? -10.520 -14.793 -26.203 1.00 33.19 486 LYS A CA 1
ATOM 3862 C C . LYS A 1 486 ? -11.754 -14.127 -26.847 1.00 33.19 486 LYS A C 1
ATOM 3864 O O . LYS A 1 486 ? -12.055 -12.962 -26.610 1.00 33.19 486 LYS A O 1
ATOM 3869 N N . ARG A 1 487 ? -12.530 -14.887 -27.627 1.00 30.39 487 ARG A N 1
ATOM 3870 C CA . ARG A 1 487 ? -13.950 -14.591 -27.902 1.00 30.39 487 ARG A CA 1
ATOM 3871 C C . ARG A 1 487 ? -14.820 -15.768 -27.462 1.00 30.39 487 ARG A C 1
ATOM 3873 O O . ARG A 1 487 ? -15.456 -16.421 -28.272 1.00 30.39 487 ARG A O 1
ATOM 3880 N N . SER A 1 488 ? -14.796 -16.068 -26.166 1.00 29.23 488 SER A N 1
ATOM 3881 C CA . SER A 1 488 ? -15.827 -16.865 -25.491 1.00 29.23 488 SER A CA 1
ATOM 3882 C C . SER A 1 488 ? -15.590 -16.827 -23.979 1.00 29.23 488 SER A C 1
ATOM 3884 O O . SER A 1 488 ? -14.869 -17.679 -23.455 1.00 29.23 488 SER A O 1
ATOM 3886 N N . LYS A 1 489 ? -16.223 -15.842 -23.334 1.00 29.89 489 LYS A N 1
ATOM 3887 C CA . LYS A 1 489 ? -16.769 -15.775 -21.964 1.00 29.89 489 LYS A CA 1
ATOM 3888 C C . LYS A 1 489 ? -16.554 -14.399 -21.362 1.00 29.89 489 LYS A C 1
ATOM 3890 O O . LYS A 1 489 ? -15.379 -13.996 -21.224 1.00 29.89 489 LYS A O 1
#

Foldseek 3Di:
DPPPPQPLPPFPDQDEDLLPFQCPVVLVVVLVCVVVLAAAEEEAAPQLRLVNSVVHSVVVCVVPDDFEQEFEAECLPDQELLVRLVRQLCRRCPPPPDDDPDSPPPDNVRSLVVSLVSLQVCVVVVGAYEYEYEALLSLPDPSHPPSLVSQVSVLVCLVPCNRRRYHYYYYHHDQQDLSNDDDPDDGSSNRHDYAQREQRDLNRLVSNQVVQPAAEDPQLSVLLCQACLRRSSLSSQLSSQLSVVPDNYRHNVSSLQSLLVVLVVVLVSVVSVCVVCVVVCLVLVLLCLLQHDPPDDDDPVSVVVCVSNHQWDDDPDPDSRTHGSHNLVSVVSNQVCLCVPSPNLVNVLLVLLLVVLVVLQCVVPNPPSLVVLCVVCVVCVVVSVVLVVVQVVCCSNNPPSGDPRSSSSDDLVVSLVSCLVVVVSCCVLVVDDNVVVVVLSVLLCLVVVCGRVHHDDDPVSVVSNSVSSVVSCCSSVPDDDDDPPDPDD

Sequence (489 aa):
MHKAVNPYSGWGTPVSGERLVGRSQLLERIIQRIKSEAHCSIVGLPRLGKTSVAREAIRLLQTTNAGVNVGYVTLDATSGPVQAYERILEEITFGTVTDGISFRGLTHDDAYMEFLRTLRQEKRSGHKSVVVIDEMDGIVRETFADASLFVSRMREVANDRDRYGVTFVFVSRLSLDMIQGDVDCSTLAGLCEVVYLQPIELAGIMQLASRSPISIETSGIDALCYFTGGHPFLAEVVMCEAVDGGHSSLDAKAIETAQHAQAHEFTNMYRLLQQLLSREKMFDALCELVVGPQWQAINFHTVTLLKQYGLLRSNNHFSGSVECMSQHLKDYLSLLTRTIPSWDLLGETERQLRNLVQDKMQESYGENWFEELRNRHPKKREVLDKLILQRDREKRMFGNAAADFILDYTYIGELKDLIFAEWDRYRAVFGDTKTEWEKKLQAVMRVRNPMAHYRPVPAEVLHEAENICKLLLVKLTGSGDILDTKRSK

Secondary structure (DSSP, 8-state):
---PPPTTTTTTS---GGGSTT-HHHHHHHHHHHHTT-EEEEE--TTSSHHHHHHHHHHHHHHH-TTEEEEEEEGGG-SSHHHHHHHHHHHHSBTB-------TT--HHHHHHHHHHHHHHHHHTT-EEEEEEE-GGGGGSTTSTTHHHHHHHHHHHHH-HHHH-EEEEEEESS-HHHHH---SS--SGGGEEEEE-PPPPHHHHHHHHTT-SS-B-HHHHHHHHHHHTT-HHHHHHHHHHHHHTT-SSB-HHHHHHHHHHTHHHHHHHHHHHHHHHTGGGHHHHHHHHHHS---S---HHHHHHHHHTTSEEPPSSSS-PPEES-HHHHHHHHHHHHHS-SSHHHHHHHHHHHHHHHHHHHHHH-TTHHHHHHHH-GGGHHHHHHHHHHHHHHHHHHGGGS--SGGGG--HHHHHHHHHHTHHHHHHHH-S-HHHHHHHHHHHHHHHHHHHTT----HHHHHHHHHHHHHHHHHHHTSSSSSSSSS--

InterPro domains:
  IPR003593 AAA+ ATPase domain [SM00382] (36-201)
  IPR027417 P-loop containing nucleoside triphosphate hydrolase [G3DSA:3.40.50.300] (20-181)
  IPR027417 P-loop containing nucleoside triphosphate hydrolase [SSF52540] (12-243)
  IPR049945 ORC1/DEAH AAA+ ATPase domain [PF13401] (36-171)

Radius of gyration: 28.19 Å; chains: 1; bounding box: 64×50×84 Å

Organism: NCBI:txid1004156

pLDDT: mean 85.29, std 13.55, range [29.23, 98.19]